Protein AF-A0A914UWR9-F1 (afdb_monomer_lite)

Radius of gyration: 27.78 Å; chains: 1; bounding box: 83×64×85 Å

Sequence (564 aa):
MRALLVFVAVLASARSDILETDLLSESFLAAHPPPVNAAGGLPCVDSAFRSAQYGFNQALGINTDLDWTQATTISRAINNILTSGVDGLLSVCRARSQFYRHLGASYSQCINRYYLVGKGGSIIQAYTYVQIFNHLDFICNGGFEQAVNNWQCILRVNAMPNANACVNTFNATIHQDPNGLCPDASALLDCVRAPFAQFCGETVSWWACEDTRIGFVDYCNNLRCYVGGNSLEFVEYRGAGSSLSVNMWAVLIISVVAHLSTAQFPANSELFDFPTSVLEVELSSYASSAAATSVPCNQPLLNECQHTFNDDLGIQGVADWHDPAQLFSELGRIYTTGVAGVIKICNARIKFFQCLGETYDSCINPFTFIQEGFSLENSFAYMRAMHRLQFACGSGFQTGVQNYQCLNSVYNKTGAASALANCDQAFNQSIHEPAGQICSSLQSKKVLLCYQTQYQLFCSFSAAWYACEDIRSAVANLCPDLKCYVFTAPPQASVQQNDESNHGISPRFDAETLERSHDLGFVQRSIFQSLPELTPEQEEVEQKKAASIAEEAKRQRDGVSDRL

Organism: NCBI:txid2011161

pLDDT: mean 72.44, std 23.98, range [21.88, 98.56]

Secondary structure (DSSP, 8-state):
--SSSSSSS--------SS----S-HHHHHHSPPP---S-SPPP-HHHHHHHHHHHHHHHT--TT--GGGHHHHHHHHHHHHTT-HHHHHHHHHHHHHHHHHHGGGHHHHS-HHHHHHTT--HHHHHHHHHHHHHHHHHTTTTHHHHHHHHHHHHHHHTSHHHHHHHHHHHHHHTT-GGGHHHHHHHHHHHHHHHHHHHH-HHHHHHHHHHHHHTTTTT-TT----TT--SS---PPP------------TTTHHHHHHHSS-------------HHHHHHHHHHHHTTS-S--PPP-HHHHHHHHHHHHHHHT--S--SSS-HHHHHHHHHHHHTT-HHHHHHHHHHHHHHHHHHGGGHHHHSSHHHHHHTT--HHHHHHHHHHHHHHHHHHTTTHHHHHHTHHHHHHGGGSTTHHHHHHHHHHHHHHHHTS-GGGHHHHHHHTTHHHHHHHHHHHHT-HHHHHHHHHHHHHTTTTT-TT-----PPPPPP-----PPP----------TTS-SS-TTSSHHHHTTTTTS----HHHHHHHHHHHHHHHHHHHHHHHHHHT--

Foldseek 3Di:
DPPPPDPPPDPPPPDLQPQPQQLDDLVLCVVQPFPPQDDQFDAFDPVLLLVLQLQLCVLLVHPSPDDLLNLVSVSVSLSVLLLVALVSLVSNLVSLVSSCVSRARNVPNSLDLCNQVVVVHRSSSSRSNSSSSLLSVCCNALVVVVCNVCVVQVSVLSSDVQLVVLSVQLSVVCVVPVVCNQVSLLSSLLSNLVSCCVRPNQSSSLSSSVSSVSSCCSPHVQRHGAGPDDPDDDDDDDDDDDDDDDDADDQQQLLPVVVVPPPPPPPDDDDDPDPPVVVVVLLVLQVVNVDDDADAAPVVLLVVLVVQLCVLLVHDDPCALVCVNSVSVSLRVLLVVALNSLVSNLVSLVSSCVSRDRNVVNCLALSVVVVVPDDSVSSLSRSLVSLLNVCCNGSLVVLCRVQVVQSVCLCVDPPSVVLLNVLSVQLVVLSPDRLSCSLVSCVVSVSLVSQLVSLVVRHNLSSSSSSSVSNCSSCCSSHVSDDDDRDDDDPDPPPPPDDDDDDDDDDDDDDPPPPPDPPPPDPVVVVVPPDPDDDPVRVVVVVVVVVVVVVVVVVVVVVVVVVD

Structure (mmCIF, N/CA/C/O backbone):
data_AF-A0A914UWR9-F1
#
_entry.id   AF-A0A914UWR9-F1
#
loop_
_atom_site.group_PDB
_atom_site.id
_atom_site.type_symbol
_atom_site.label_atom_id
_atom_site.label_alt_id
_atom_site.label_comp_id
_atom_site.label_asym_id
_atom_site.label_entity_id
_atom_site.label_seq_id
_atom_site.pdbx_PDB_ins_code
_atom_site.Cartn_x
_atom_site.Cartn_y
_atom_site.Cartn_z
_atom_site.occupancy
_atom_site.B_iso_or_equiv
_atom_site.auth_seq_id
_atom_site.auth_comp_id
_atom_site.auth_asym_id
_atom_site.auth_atom_id
_atom_site.pdbx_PDB_model_num
ATOM 1 N N . MET A 1 1 ? 23.821 29.472 -46.665 1.00 40.75 1 MET A N 1
ATOM 2 C CA . MET A 1 1 ? 23.882 28.051 -46.240 1.00 40.75 1 MET A CA 1
ATOM 3 C C . MET A 1 1 ? 24.772 27.858 -45.000 1.00 40.75 1 MET A C 1
ATOM 5 O O . MET A 1 1 ? 25.740 27.118 -45.068 1.00 40.75 1 MET A O 1
ATOM 9 N N . ARG A 1 2 ? 24.477 28.515 -43.864 1.00 37.62 2 ARG A N 1
ATOM 10 C CA . ARG A 1 2 ? 25.118 28.251 -42.548 1.00 37.62 2 ARG A CA 1
ATOM 11 C C . ARG A 1 2 ? 24.198 28.587 -41.353 1.00 37.62 2 ARG A C 1
ATOM 13 O O . ARG A 1 2 ? 24.673 28.867 -40.265 1.00 37.62 2 ARG A O 1
ATOM 20 N N . ALA A 1 3 ? 22.879 28.566 -41.555 1.00 37.72 3 ALA A N 1
ATOM 21 C CA . ALA A 1 3 ? 21.889 28.900 -40.522 1.00 37.72 3 ALA A CA 1
ATOM 22 C C . ALA A 1 3 ? 20.746 27.867 -40.445 1.00 37.72 3 ALA A C 1
ATOM 24 O O . ALA A 1 3 ? 19.621 28.211 -40.112 1.00 37.72 3 ALA A O 1
ATOM 25 N N . LEU A 1 4 ? 21.019 26.605 -40.803 1.00 36.19 4 LEU A N 1
ATOM 26 C CA . LEU A 1 4 ? 20.004 25.541 -40.849 1.00 36.19 4 LEU A CA 1
ATOM 27 C C . LEU A 1 4 ? 20.480 24.219 -40.213 1.00 36.19 4 LEU A C 1
ATOM 29 O O . LEU A 1 4 ? 20.094 23.145 -40.654 1.00 36.19 4 LEU A O 1
ATOM 33 N N . LEU A 1 5 ? 21.358 24.293 -39.206 1.00 36.50 5 LEU A N 1
ATOM 34 C CA . LEU A 1 5 ? 21.957 23.122 -38.542 1.00 36.50 5 LEU A CA 1
ATOM 35 C C . LEU A 1 5 ? 21.935 23.222 -37.003 1.00 36.50 5 LEU A C 1
ATOM 37 O O . LEU A 1 5 ? 22.893 22.833 -36.347 1.00 36.50 5 LEU A O 1
ATOM 41 N N . VAL A 1 6 ? 20.857 23.758 -36.411 1.00 38.94 6 VAL A N 1
ATOM 42 C CA . VAL A 1 6 ? 20.688 23.782 -34.935 1.00 38.94 6 VAL A CA 1
ATOM 43 C C . VAL A 1 6 ? 19.312 23.274 -34.452 1.00 38.94 6 VAL A C 1
ATOM 45 O O . VAL A 1 6 ? 19.107 23.140 -33.258 1.00 38.94 6 VAL A O 1
ATOM 48 N N . PHE A 1 7 ? 18.378 22.877 -35.325 1.00 33.22 7 PHE A N 1
ATOM 49 C CA . PHE A 1 7 ? 17.004 22.523 -34.901 1.00 33.22 7 PHE A CA 1
ATOM 50 C C . PHE A 1 7 ? 16.576 21.066 -35.164 1.00 33.22 7 PHE A C 1
ATOM 52 O O . PHE A 1 7 ? 15.422 20.812 -35.491 1.00 33.22 7 PHE A O 1
ATOM 59 N N . VAL A 1 8 ? 17.489 20.092 -35.037 1.00 36.25 8 VAL A N 1
ATOM 60 C CA . VAL A 1 8 ? 17.140 18.651 -35.163 1.00 36.25 8 VAL A CA 1
ATOM 61 C C . VAL A 1 8 ? 17.634 17.788 -33.984 1.00 36.25 8 VAL A C 1
ATOM 63 O O . VAL A 1 8 ? 17.409 16.585 -33.962 1.00 36.25 8 VAL A O 1
ATOM 66 N N . ALA A 1 9 ? 18.228 18.366 -32.936 1.00 33.69 9 ALA A N 1
ATOM 67 C CA . ALA A 1 9 ? 18.554 17.619 -31.718 1.00 33.69 9 ALA A CA 1
ATOM 68 C C . ALA A 1 9 ? 17.572 17.983 -30.592 1.00 33.69 9 ALA A C 1
ATOM 70 O O . ALA A 1 9 ? 17.437 19.154 -30.257 1.00 33.69 9 ALA A O 1
ATOM 71 N N . VAL A 1 10 ? 16.944 16.962 -29.999 1.00 34.06 10 VAL A N 1
ATOM 72 C CA . VAL A 1 10 ? 15.976 17.004 -28.881 1.00 34.06 10 VAL A CA 1
ATOM 73 C C . VAL A 1 10 ? 14.513 17.275 -29.279 1.00 34.06 10 VAL A C 1
ATOM 75 O O . VAL A 1 10 ? 13.841 18.157 -28.761 1.00 34.06 10 VAL A O 1
ATOM 78 N N . LEU A 1 11 ? 13.966 16.416 -30.141 1.00 30.39 11 LEU A N 1
ATOM 79 C CA . LEU A 1 11 ? 12.598 15.919 -29.945 1.00 30.39 11 LEU A CA 1
ATOM 80 C C . LEU A 1 11 ? 12.695 14.540 -29.278 1.00 30.39 11 LEU A C 1
ATOM 82 O O . LEU A 1 11 ? 12.320 13.525 -29.858 1.00 30.39 11 LEU A O 1
ATOM 86 N N . ALA A 1 12 ? 13.262 14.489 -28.068 1.00 32.28 12 ALA A N 1
ATOM 87 C CA . ALA A 1 12 ? 12.955 13.385 -27.171 1.00 32.28 12 ALA A CA 1
ATOM 88 C C . ALA A 1 12 ? 11.483 13.578 -26.803 1.00 32.28 12 ALA A C 1
ATOM 90 O O . ALA A 1 12 ? 11.131 14.537 -26.119 1.00 32.28 12 ALA A O 1
ATOM 91 N N . SER A 1 13 ? 10.604 12.755 -27.369 1.00 31.27 13 SER A N 1
ATOM 92 C CA . SER A 1 13 ? 9.195 12.740 -27.004 1.00 31.27 13 SER A CA 1
ATOM 93 C C . SER A 1 13 ? 9.103 12.454 -25.508 1.00 31.27 13 SER A C 1
ATOM 95 O O . SER A 1 13 ? 9.276 11.309 -25.097 1.00 31.27 13 SER A O 1
ATOM 97 N N . ALA A 1 14 ? 8.866 13.490 -24.707 1.00 37.25 14 ALA A N 1
ATOM 98 C CA . ALA A 1 14 ? 8.530 13.366 -23.299 1.00 37.25 14 ALA A CA 1
ATOM 99 C C . ALA A 1 14 ? 7.130 12.745 -23.210 1.00 37.25 14 ALA A C 1
ATOM 101 O O . ALA A 1 14 ? 6.123 13.443 -23.120 1.00 37.25 14 ALA A O 1
ATOM 102 N N . ARG A 1 15 ? 7.053 11.421 -23.360 1.00 44.06 15 ARG A N 1
ATOM 103 C CA . ARG A 1 15 ? 5.911 10.665 -22.866 1.00 44.06 15 ARG A CA 1
ATOM 104 C C . ARG A 1 15 ? 6.227 10.359 -21.413 1.00 44.06 15 ARG A C 1
ATOM 106 O O . ARG A 1 15 ? 7.159 9.615 -21.141 1.00 44.06 15 ARG A O 1
ATOM 113 N N . SER A 1 16 ? 5.478 10.979 -20.517 1.00 56.66 16 SER A N 1
ATOM 114 C CA . SER A 1 16 ? 5.364 10.523 -19.141 1.00 56.66 16 SER A CA 1
ATOM 115 C C . SER A 1 16 ? 4.608 9.196 -19.171 1.00 56.66 16 SER A C 1
ATOM 117 O O . SER A 1 16 ? 3.397 9.164 -19.432 1.00 56.66 16 SER A O 1
ATOM 119 N N . ASP A 1 17 ? 5.326 8.099 -19.008 1.00 72.00 17 ASP A N 1
ATOM 120 C CA . ASP A 1 17 ? 4.692 6.812 -18.773 1.00 72.00 17 ASP A CA 1
ATOM 121 C C . ASP A 1 17 ? 4.025 6.844 -17.387 1.00 72.00 17 ASP A C 1
ATOM 123 O O . ASP A 1 17 ? 4.536 7.466 -16.464 1.00 72.00 17 ASP A O 1
ATOM 127 N N . ILE A 1 18 ? 2.846 6.230 -17.247 1.00 70.25 18 ILE A N 1
ATOM 128 C CA . ILE A 1 18 ? 2.163 6.133 -15.943 1.00 70.25 18 ILE A CA 1
ATOM 129 C C . ILE A 1 18 ? 2.932 5.160 -15.048 1.00 70.25 18 ILE A C 1
ATOM 131 O O . ILE A 1 18 ? 3.032 5.361 -13.848 1.00 70.25 18 ILE A O 1
ATOM 135 N N . LEU A 1 19 ? 3.487 4.111 -15.655 1.00 73.12 19 LEU A N 1
ATOM 136 C CA . LEU A 1 19 ? 4.412 3.190 -15.011 1.00 73.12 19 LEU A CA 1
ATOM 137 C C . LEU A 1 19 ? 5.845 3.698 -15.218 1.00 73.12 19 LEU A C 1
ATOM 139 O O . LEU A 1 19 ? 6.462 3.413 -16.247 1.00 73.12 19 LEU A O 1
ATOM 143 N N . GLU A 1 20 ? 6.377 4.444 -14.254 1.00 70.75 20 GLU A N 1
ATOM 144 C CA . GLU A 1 20 ? 7.771 4.901 -14.264 1.00 70.75 20 GLU A CA 1
ATOM 145 C C . GLU A 1 20 ? 8.714 3.772 -13.820 1.00 70.75 20 GLU A C 1
ATOM 147 O O . GLU A 1 20 ? 9.104 3.659 -12.663 1.00 70.75 20 GLU A O 1
ATOM 152 N N . THR A 1 21 ? 9.082 2.891 -14.750 1.00 65.12 21 THR A N 1
ATOM 153 C CA . THR A 1 21 ? 9.786 1.641 -14.407 1.00 65.12 21 THR A CA 1
ATOM 154 C C . THR A 1 21 ? 11.307 1.691 -14.546 1.00 65.12 21 THR A C 1
ATOM 156 O O . THR A 1 21 ? 11.976 0.738 -14.152 1.00 65.12 21 THR A O 1
ATOM 159 N N . ASP A 1 22 ? 11.859 2.779 -15.090 1.00 66.81 22 ASP A N 1
ATOM 160 C CA . ASP A 1 22 ? 13.271 2.888 -15.491 1.00 66.81 22 ASP A CA 1
ATOM 161 C C . ASP A 1 22 ? 14.006 4.002 -14.710 1.00 66.81 22 ASP A C 1
ATOM 163 O O . ASP A 1 22 ? 14.789 4.768 -15.267 1.00 66.81 22 ASP A O 1
ATOM 167 N N . LEU A 1 23 ? 13.733 4.115 -13.404 1.00 72.50 23 LEU A N 1
ATOM 168 C CA . LEU A 1 23 ? 14.313 5.152 -12.534 1.00 72.50 23 LEU A CA 1
ATOM 169 C C . LEU A 1 23 ? 15.751 4.841 -12.081 1.00 72.50 23 LEU A C 1
ATOM 171 O O . LEU A 1 23 ? 16.498 5.744 -11.719 1.00 72.50 23 LEU A O 1
ATOM 175 N N . LEU A 1 24 ? 16.163 3.568 -12.079 1.00 77.50 24 LEU A N 1
ATOM 176 C CA . LEU A 1 24 ? 17.478 3.146 -11.586 1.00 77.50 24 LEU A CA 1
ATOM 177 C C . LEU A 1 24 ? 18.327 2.538 -12.703 1.00 77.50 24 LEU A C 1
ATOM 179 O O . LEU A 1 24 ? 17.891 1.652 -13.435 1.00 77.50 24 LEU A O 1
ATOM 183 N N . SER A 1 25 ? 19.575 2.995 -12.803 1.00 73.69 25 SER A N 1
ATOM 184 C CA . SER A 1 25 ? 20.528 2.493 -13.798 1.00 73.69 25 SER A CA 1
ATOM 185 C C . SER A 1 25 ? 21.030 1.080 -13.488 1.00 73.69 25 SER A C 1
ATOM 187 O O . SER A 1 25 ? 21.069 0.649 -12.338 1.00 73.69 25 SER A O 1
ATOM 189 N N . GLU A 1 26 ? 21.494 0.358 -14.510 1.00 73.88 26 GLU A N 1
ATOM 190 C CA . GLU A 1 26 ? 22.033 -0.999 -14.337 1.00 73.88 26 GLU A CA 1
ATOM 191 C C . GLU A 1 26 ? 23.240 -1.043 -13.397 1.00 73.88 26 GLU A C 1
ATOM 193 O O . GLU A 1 26 ? 23.324 -1.920 -12.540 1.00 73.88 26 GLU A O 1
ATOM 198 N N . SER A 1 27 ? 24.146 -0.065 -13.505 1.00 71.00 27 SER A N 1
ATOM 199 C CA . SER A 1 27 ? 25.302 0.049 -12.611 1.00 71.00 27 SER A CA 1
ATOM 200 C C . SER A 1 27 ? 24.879 0.283 -11.165 1.00 71.00 27 SER A C 1
ATOM 202 O O . SER A 1 27 ? 25.482 -0.282 -10.255 1.00 71.00 27 SER A O 1
ATOM 204 N N . PHE A 1 28 ? 23.821 1.071 -10.950 1.00 74.75 28 PHE A N 1
ATOM 205 C CA . PHE A 1 28 ? 23.241 1.270 -9.628 1.00 74.75 28 PHE A CA 1
ATOM 206 C C . PHE A 1 28 ? 22.681 -0.040 -9.065 1.00 74.75 28 PHE A C 1
ATOM 208 O O . PHE A 1 28 ? 23.043 -0.441 -7.961 1.00 74.75 28 PHE A O 1
ATOM 215 N N . LEU A 1 29 ? 21.835 -0.724 -9.841 1.00 75.00 29 LEU A N 1
ATOM 216 C CA . LEU A 1 29 ? 21.162 -1.957 -9.429 1.00 75.00 29 LEU A CA 1
ATOM 217 C C . LEU A 1 29 ? 22.141 -3.107 -9.168 1.00 75.00 29 LEU A C 1
ATOM 219 O O . LEU A 1 29 ? 21.901 -3.925 -8.284 1.00 75.00 29 LEU A O 1
ATOM 223 N N . ALA A 1 30 ? 23.246 -3.159 -9.911 1.00 72.62 30 ALA A N 1
ATOM 224 C CA . ALA A 1 30 ? 24.316 -4.123 -9.685 1.00 72.62 30 ALA A CA 1
ATOM 225 C C . ALA A 1 30 ? 25.113 -3.830 -8.400 1.00 72.62 30 ALA A C 1
ATOM 227 O O . ALA A 1 30 ? 25.541 -4.763 -7.723 1.00 72.62 30 ALA A O 1
ATOM 228 N N . ALA A 1 31 ? 25.313 -2.552 -8.060 1.00 70.88 31 ALA A N 1
ATOM 229 C CA . ALA A 1 31 ? 26.046 -2.132 -6.864 1.00 70.88 31 ALA A CA 1
ATOM 230 C C . ALA A 1 31 ? 25.197 -2.177 -5.579 1.00 70.88 31 ALA A C 1
ATOM 232 O O . ALA A 1 31 ? 25.747 -2.353 -4.495 1.00 70.88 31 ALA A O 1
ATOM 233 N N . HIS A 1 32 ? 23.873 -2.051 -5.705 1.00 69.25 32 HIS A N 1
ATOM 234 C CA . HIS A 1 32 ? 22.925 -1.999 -4.591 1.00 69.25 32 HIS A CA 1
ATOM 235 C C . HIS A 1 32 ? 21.838 -3.068 -4.774 1.00 69.25 32 HIS A C 1
ATOM 237 O O . HIS A 1 32 ? 20.711 -2.768 -5.189 1.00 69.25 32 HIS A O 1
ATOM 243 N N . PRO A 1 33 ? 22.164 -4.343 -4.498 1.00 64.12 33 PRO A N 1
ATOM 244 C CA . PRO A 1 33 ? 21.164 -5.399 -4.458 1.00 64.12 33 PRO A CA 1
ATOM 245 C C . PRO A 1 33 ? 20.159 -5.101 -3.320 1.00 64.12 33 PRO A C 1
ATOM 247 O O . PRO A 1 33 ? 20.587 -4.737 -2.224 1.00 64.12 33 PRO A O 1
ATOM 250 N N . PRO A 1 34 ? 18.831 -5.191 -3.548 1.00 57.53 34 PRO A N 1
ATOM 251 C CA . PRO A 1 34 ? 17.837 -4.921 -2.503 1.00 57.53 34 PRO A CA 1
ATOM 252 C C . PRO A 1 34 ? 17.998 -5.886 -1.312 1.00 57.53 34 PRO A C 1
ATOM 254 O O . PRO A 1 34 ? 18.485 -6.998 -1.496 1.00 57.53 34 PRO A O 1
ATOM 257 N N . PRO A 1 35 ? 17.596 -5.542 -0.084 1.00 55.53 35 PRO A N 1
ATOM 258 C CA . PRO A 1 35 ? 17.625 -6.488 1.027 1.00 55.53 35 PRO A CA 1
ATOM 259 C C . PRO A 1 35 ? 16.898 -7.791 0.654 1.00 55.53 35 PRO A C 1
ATOM 261 O O . PRO A 1 35 ? 15.866 -7.795 -0.023 1.00 55.53 35 PRO A O 1
ATOM 264 N N . VAL A 1 36 ? 17.494 -8.925 1.029 1.00 51.28 36 VAL A N 1
ATOM 265 C CA . VAL A 1 36 ? 16.936 -10.250 0.747 1.00 51.28 36 VAL A CA 1
ATOM 266 C C . VAL A 1 36 ? 15.657 -10.388 1.566 1.00 51.28 36 VAL A C 1
ATOM 268 O O . VAL A 1 36 ? 15.722 -10.610 2.771 1.00 51.28 36 VAL A O 1
ATOM 271 N N . ASN A 1 37 ? 14.492 -10.272 0.928 1.00 47.31 37 ASN A N 1
ATOM 272 C CA . ASN A 1 37 ? 13.248 -10.673 1.574 1.00 47.31 37 ASN A CA 1
ATOM 273 C C . ASN A 1 37 ? 13.329 -12.185 1.830 1.00 47.31 37 ASN A C 1
ATOM 275 O O . ASN A 1 37 ? 13.358 -12.993 0.898 1.00 47.31 37 ASN A O 1
ATOM 279 N N . ALA A 1 38 ? 13.453 -12.548 3.106 1.00 36.81 38 ALA A N 1
ATOM 280 C CA . ALA A 1 38 ? 13.632 -13.913 3.567 1.00 36.81 38 ALA A CA 1
ATOM 281 C C . ALA A 1 38 ? 12.431 -14.796 3.175 1.00 36.81 38 ALA A C 1
ATOM 283 O O . ALA A 1 38 ? 11.327 -14.645 3.684 1.00 36.81 38 ALA A O 1
ATOM 284 N N . ALA A 1 39 ? 12.665 -15.696 2.217 1.00 38.47 39 ALA A N 1
ATOM 285 C CA . ALA A 1 39 ? 12.359 -17.133 2.239 1.00 38.47 39 ALA A CA 1
ATOM 286 C C . ALA A 1 39 ? 11.119 -17.654 3.017 1.00 38.47 39 ALA A C 1
ATOM 288 O O . ALA A 1 39 ? 11.214 -18.686 3.679 1.00 38.47 39 ALA A O 1
ATOM 289 N N . GLY A 1 40 ? 9.955 -17.004 2.914 1.00 44.50 40 GLY A N 1
ATOM 290 C CA . GLY A 1 40 ? 8.701 -17.487 3.522 1.00 44.50 40 GLY A CA 1
ATOM 291 C C . GLY A 1 40 ? 7.688 -18.156 2.575 1.00 44.50 40 GLY A C 1
ATOM 292 O O . GLY A 1 40 ? 6.705 -18.717 3.050 1.00 44.50 40 GLY A O 1
ATOM 293 N N . GLY A 1 41 ? 7.887 -18.100 1.250 1.00 54.38 41 GLY A N 1
ATOM 294 C CA . GLY A 1 41 ? 6.878 -18.506 0.255 1.00 54.38 41 GLY A CA 1
ATOM 295 C C . GLY A 1 41 ? 7.171 -19.820 -0.480 1.00 54.38 41 GLY A C 1
ATOM 296 O O . GLY A 1 41 ? 8.314 -20.275 -0.547 1.00 54.38 41 GLY A O 1
ATOM 297 N N . LEU A 1 42 ? 6.134 -20.413 -1.093 1.00 63.50 42 LEU A N 1
ATOM 298 C CA . LEU A 1 42 ? 6.307 -21.534 -2.027 1.00 63.50 42 LEU A CA 1
ATOM 299 C C . LEU A 1 42 ? 7.166 -21.088 -3.220 1.00 63.50 42 LEU A C 1
ATOM 301 O O . LEU A 1 42 ? 6.901 -20.018 -3.772 1.00 63.50 42 LEU A O 1
ATOM 305 N N . PRO A 1 43 ? 8.147 -21.898 -3.664 1.00 79.88 43 PRO A N 1
ATOM 306 C CA . PRO A 1 43 ? 9.023 -21.525 -4.768 1.00 79.88 43 PRO A CA 1
ATOM 307 C C . PRO A 1 43 ? 8.212 -21.202 -6.026 1.00 79.88 43 PRO A C 1
ATOM 309 O O . PRO A 1 43 ? 7.159 -21.796 -6.274 1.00 79.88 43 PRO A O 1
ATOM 312 N N . CYS A 1 44 ? 8.716 -20.279 -6.849 1.00 85.31 44 CYS A N 1
ATOM 313 C CA . CYS A 1 44 ? 8.052 -19.949 -8.103 1.00 85.31 44 CYS A CA 1
ATOM 314 C C . CYS A 1 44 ? 7.960 -21.182 -9.016 1.00 85.31 44 CYS A C 1
ATOM 316 O O . CYS A 1 44 ? 8.972 -21.786 -9.381 1.00 85.31 44 CYS A O 1
ATOM 318 N N . VAL A 1 45 ? 6.737 -21.539 -9.414 1.00 89.38 45 VAL A N 1
ATOM 319 C CA . VAL A 1 45 ? 6.484 -22.629 -10.359 1.00 89.38 45 VAL A CA 1
ATOM 320 C C . VAL A 1 45 ? 6.524 -22.064 -11.778 1.00 89.38 45 VAL A C 1
ATOM 322 O O . VAL A 1 45 ? 5.576 -21.439 -12.243 1.00 89.38 45 VAL A O 1
ATOM 325 N N . ASP A 1 46 ? 7.620 -22.317 -12.492 1.00 90.94 46 ASP A N 1
ATOM 326 C CA . ASP A 1 46 ? 7.903 -21.776 -13.832 1.00 90.94 46 ASP A CA 1
ATOM 327 C C . ASP A 1 46 ? 6.792 -21.963 -14.875 1.00 90.94 46 ASP A C 1
ATOM 329 O O . ASP A 1 46 ? 6.604 -21.127 -15.763 1.00 90.94 46 ASP A O 1
ATOM 333 N N . SER A 1 47 ? 6.098 -23.101 -14.835 1.00 93.56 47 SER A N 1
ATOM 334 C CA . SER A 1 47 ? 4.984 -23.381 -15.745 1.00 93.56 47 SER A CA 1
ATOM 335 C C . SER A 1 47 ? 3.764 -22.525 -15.409 1.00 93.56 47 SER A C 1
ATOM 337 O O . SER A 1 47 ? 3.160 -21.957 -16.318 1.00 93.56 47 SER A O 1
ATOM 339 N N . ALA A 1 48 ? 3.446 -22.372 -14.121 1.00 91.38 48 ALA A N 1
ATOM 340 C CA . ALA A 1 48 ? 2.383 -21.489 -13.651 1.00 91.38 48 ALA A CA 1
ATOM 341 C C . ALA A 1 48 ? 2.721 -20.020 -13.933 1.00 91.38 48 ALA A C 1
ATOM 343 O O . ALA A 1 48 ? 1.855 -19.273 -14.371 1.00 91.38 48 ALA A O 1
ATOM 344 N N . PHE A 1 49 ? 3.986 -19.619 -13.780 1.00 95.81 49 PHE A N 1
ATOM 345 C CA . PHE A 1 49 ? 4.431 -18.262 -14.090 1.00 95.81 49 PHE A CA 1
ATOM 346 C C . PHE A 1 49 ? 4.257 -17.901 -15.566 1.00 95.81 49 PHE A C 1
ATOM 348 O O . PHE A 1 49 ? 3.634 -16.890 -15.890 1.00 95.81 49 PHE A O 1
ATOM 355 N N . ARG A 1 50 ? 4.709 -18.775 -16.471 1.00 96.88 50 ARG A N 1
ATOM 356 C CA . ARG A 1 50 ? 4.513 -18.590 -17.917 1.00 96.88 50 ARG A CA 1
ATOM 357 C C . ARG A 1 50 ? 3.039 -18.596 -18.317 1.00 96.88 50 ARG A C 1
ATOM 359 O O . ARG A 1 50 ? 2.619 -17.761 -19.111 1.00 96.88 50 ARG A O 1
ATOM 366 N N . SER A 1 51 ? 2.249 -19.501 -17.743 1.00 97.25 51 SER A N 1
ATOM 367 C CA . SER A 1 51 ? 0.802 -19.568 -17.973 1.00 97.25 51 SER A CA 1
ATOM 368 C C . SER A 1 51 ? 0.073 -18.315 -17.462 1.00 97.25 51 SER A C 1
ATOM 370 O O . SER A 1 51 ? -0.770 -17.763 -18.170 1.00 97.25 51 SER A O 1
ATOM 372 N N . ALA A 1 52 ? 0.438 -17.802 -16.281 1.00 97.19 52 ALA A N 1
ATOM 373 C CA . ALA A 1 52 ? -0.095 -16.548 -15.751 1.00 97.19 52 ALA A CA 1
ATOM 374 C C . ALA A 1 52 ? 0.215 -15.381 -16.689 1.00 97.19 52 ALA A C 1
ATOM 376 O O . ALA A 1 52 ? -0.689 -14.624 -17.039 1.00 97.19 52 ALA A O 1
ATOM 377 N N . GLN A 1 53 ? 1.474 -15.256 -17.123 1.00 98.12 53 GLN A N 1
ATOM 378 C CA . GLN A 1 53 ? 1.903 -14.197 -18.035 1.00 98.12 53 GLN A CA 1
ATOM 379 C C . GLN A 1 53 ? 1.138 -14.249 -19.360 1.00 98.12 53 GLN A C 1
ATOM 381 O O . GLN A 1 53 ? 0.648 -13.221 -19.827 1.00 98.12 53 GLN A O 1
ATOM 386 N N . TYR A 1 54 ? 0.980 -15.445 -19.934 1.00 98.38 54 TYR A N 1
ATOM 387 C CA . TYR A 1 54 ? 0.174 -15.652 -21.134 1.00 98.38 54 TYR A CA 1
ATOM 388 C C . TYR A 1 54 ? -1.265 -15.157 -20.932 1.00 98.38 54 TYR A C 1
ATOM 390 O O . TYR A 1 54 ? -1.772 -14.381 -21.743 1.00 98.38 54 TYR A O 1
ATOM 398 N N . GLY A 1 55 ? -1.907 -15.556 -19.828 1.00 97.62 55 GLY A N 1
ATOM 399 C CA . GLY A 1 55 ? -3.271 -15.142 -19.495 1.00 97.62 55 GLY A CA 1
ATOM 400 C C . GLY A 1 55 ? -3.407 -13.631 -19.290 1.00 97.62 55 GLY A C 1
ATOM 401 O O . GLY A 1 55 ? -4.365 -13.032 -19.773 1.00 97.62 55 GLY A O 1
ATOM 402 N N . PHE A 1 56 ? -2.429 -12.998 -18.640 1.00 98.31 56 PHE A N 1
ATOM 403 C CA . PHE A 1 56 ? -2.379 -11.544 -18.467 1.00 98.31 56 PHE A CA 1
ATOM 404 C C . PHE A 1 56 ? -2.287 -10.814 -19.810 1.00 98.31 56 PHE A C 1
ATOM 406 O O . PHE A 1 56 ? -3.080 -9.910 -20.075 1.00 98.31 56 PHE A O 1
ATOM 413 N N . ASN A 1 57 ? -1.373 -11.244 -20.684 1.00 98.56 57 ASN A N 1
ATOM 414 C CA . ASN A 1 57 ? -1.214 -10.659 -22.015 1.00 98.56 57 ASN A CA 1
ATOM 415 C C . ASN A 1 57 ? -2.488 -10.824 -22.848 1.00 98.56 57 ASN A C 1
ATOM 417 O O . ASN A 1 57 ? -2.969 -9.857 -23.438 1.00 98.56 57 ASN A O 1
ATOM 421 N N . GLN A 1 58 ? -3.069 -12.028 -22.843 1.00 98.44 58 GLN A N 1
ATOM 422 C CA . GLN A 1 58 ? -4.308 -12.328 -23.555 1.00 98.44 58 GLN A CA 1
ATOM 423 C C . GLN A 1 58 ? -5.466 -11.447 -23.067 1.00 98.44 58 GLN A C 1
ATOM 425 O O . GLN A 1 58 ? -6.186 -10.884 -23.889 1.00 98.44 58 GLN A O 1
ATOM 430 N N . ALA A 1 59 ? -5.625 -11.286 -21.749 1.00 96.19 59 ALA A N 1
ATOM 431 C CA . ALA A 1 59 ? -6.684 -10.466 -21.160 1.00 96.19 59 ALA A CA 1
ATOM 432 C C . ALA A 1 59 ? -6.591 -8.981 -21.556 1.00 96.19 59 ALA A C 1
ATOM 434 O O . ALA A 1 59 ? -7.609 -8.290 -21.577 1.00 96.19 59 ALA A O 1
ATOM 435 N N . LEU A 1 60 ? -5.388 -8.502 -21.880 1.00 97.88 60 LEU A N 1
ATOM 436 C CA . LEU A 1 60 ? -5.123 -7.125 -22.296 1.00 97.88 60 LEU A CA 1
ATOM 437 C C . LEU A 1 60 ? -4.993 -6.944 -23.812 1.00 97.88 60 LEU A C 1
ATOM 439 O O . LEU A 1 60 ? -4.797 -5.822 -24.273 1.00 97.88 60 LEU A O 1
ATOM 443 N N . GLY A 1 61 ? -5.086 -8.023 -24.595 1.00 97.69 61 GLY A N 1
ATOM 444 C CA . GLY A 1 61 ? -4.835 -7.974 -26.038 1.00 97.69 61 GLY A CA 1
ATOM 445 C C . GLY A 1 61 ? -3.389 -7.602 -26.393 1.00 97.69 61 GLY A C 1
ATOM 446 O O . GLY A 1 61 ? -3.134 -7.070 -27.471 1.00 97.69 61 GLY A O 1
ATOM 447 N N . ILE A 1 62 ? -2.444 -7.856 -25.486 1.00 97.44 62 ILE A N 1
ATOM 448 C CA . ILE A 1 62 ? -1.003 -7.680 -25.699 1.00 97.44 62 ILE A CA 1
ATOM 449 C C . ILE A 1 62 ? -0.444 -8.969 -26.328 1.00 97.44 62 ILE A C 1
ATOM 451 O O . ILE A 1 62 ? -1.017 -10.045 -26.159 1.00 97.44 62 ILE A O 1
ATOM 455 N N . ASN A 1 63 ? 0.676 -8.882 -27.060 1.00 97.88 63 ASN A N 1
ATOM 456 C CA . ASN A 1 63 ? 1.344 -10.063 -27.615 1.00 97.88 63 ASN A CA 1
ATOM 457 C C . ASN A 1 63 ? 1.618 -11.103 -26.509 1.00 97.88 63 ASN A C 1
ATOM 459 O O . ASN A 1 63 ? 2.341 -10.829 -25.551 1.00 97.88 63 ASN A O 1
ATOM 463 N N . THR A 1 64 ? 1.044 -12.297 -26.666 1.00 98.06 64 THR A N 1
ATOM 464 C CA . THR A 1 64 ? 1.114 -13.388 -25.692 1.00 98.06 64 THR A CA 1
ATOM 465 C C . THR A 1 64 ? 2.507 -13.983 -25.525 1.00 98.06 64 THR A C 1
ATOM 467 O O . THR A 1 64 ? 2.752 -14.611 -24.500 1.00 98.06 64 THR A O 1
ATOM 470 N N . ASP A 1 65 ? 3.413 -13.746 -26.476 1.00 97.19 65 ASP A N 1
ATOM 471 C CA . ASP A 1 65 ? 4.804 -14.214 -26.430 1.00 97.19 65 ASP A CA 1
ATOM 472 C C . ASP A 1 65 ? 5.714 -13.312 -25.575 1.00 97.19 65 ASP A C 1
ATOM 474 O O . ASP A 1 65 ? 6.884 -13.631 -25.364 1.00 97.19 65 ASP A O 1
ATOM 478 N N . LEU A 1 66 ? 5.210 -12.166 -25.097 1.00 97.12 66 LEU A N 1
ATOM 479 C CA . LEU A 1 66 ? 5.970 -11.290 -24.208 1.00 97.12 66 LEU A CA 1
ATOM 480 C C . LEU A 1 66 ? 6.025 -11.861 -22.792 1.00 97.12 66 LEU A C 1
ATOM 482 O O . LEU A 1 66 ? 5.008 -12.240 -22.213 1.00 97.12 66 LEU A O 1
ATOM 486 N N . ASP A 1 67 ? 7.206 -11.830 -22.192 1.00 96.00 67 ASP A N 1
ATOM 487 C CA . ASP A 1 67 ? 7.415 -12.208 -20.802 1.00 96.00 67 ASP A CA 1
ATOM 488 C C . ASP A 1 67 ? 8.329 -11.212 -20.079 1.00 96.00 67 ASP A C 1
ATOM 490 O O . ASP A 1 67 ? 8.656 -10.136 -20.588 1.00 96.00 67 ASP A O 1
ATOM 494 N N . TRP A 1 68 ? 8.736 -11.573 -18.867 1.00 95.38 68 TRP A N 1
ATOM 495 C CA . TRP A 1 68 ? 9.581 -10.750 -18.014 1.00 95.38 68 TRP A CA 1
ATOM 496 C C . TRP A 1 68 ? 10.937 -10.380 -18.633 1.00 95.38 68 TRP A C 1
ATOM 498 O O . TRP A 1 68 ? 11.545 -9.404 -18.204 1.00 95.38 68 TRP A O 1
ATOM 508 N N . THR A 1 69 ? 11.405 -11.092 -19.665 1.00 95.31 69 THR A N 1
ATOM 509 C CA . THR A 1 69 ? 12.637 -10.737 -20.393 1.00 95.31 69 THR A CA 1
ATOM 510 C C . THR A 1 69 ? 12.449 -9.534 -21.324 1.00 95.31 69 THR A C 1
ATOM 512 O O . THR A 1 69 ? 13.428 -8.949 -21.785 1.00 95.31 69 THR A O 1
ATOM 515 N N . GLN A 1 70 ? 11.197 -9.150 -21.591 1.00 95.50 70 GLN A N 1
ATOM 516 C CA . GLN A 1 70 ? 10.787 -8.051 -22.470 1.00 95.50 70 GLN A CA 1
ATOM 517 C C . GLN A 1 70 ? 9.890 -7.050 -21.719 1.00 95.50 70 GLN A C 1
ATOM 519 O O . GLN A 1 70 ? 8.968 -6.456 -22.289 1.00 95.50 70 GLN A O 1
ATOM 524 N N . ALA A 1 71 ? 10.159 -6.857 -20.430 1.00 94.31 71 ALA A N 1
ATOM 525 C CA . ALA A 1 71 ? 9.402 -6.017 -19.514 1.00 94.31 71 ALA A CA 1
ATOM 526 C C . ALA A 1 71 ? 9.199 -4.581 -20.015 1.00 94.31 71 ALA A C 1
ATOM 528 O O . ALA A 1 71 ? 8.094 -4.060 -19.911 1.00 94.31 71 ALA A O 1
ATOM 529 N N . THR A 1 72 ? 10.197 -3.952 -20.641 1.00 91.38 72 THR A N 1
ATOM 530 C CA . THR A 1 72 ? 10.035 -2.598 -21.213 1.00 91.38 72 THR A CA 1
ATOM 531 C C . THR A 1 72 ? 8.950 -2.558 -22.303 1.00 91.38 72 THR A C 1
ATOM 533 O O . THR A 1 72 ? 8.189 -1.594 -22.414 1.00 91.38 72 THR A O 1
ATOM 536 N N . THR A 1 73 ? 8.834 -3.618 -23.111 1.00 94.81 73 THR A N 1
ATOM 537 C CA . THR A 1 73 ? 7.780 -3.737 -24.133 1.00 94.81 73 THR A CA 1
ATOM 538 C C . THR A 1 73 ? 6.412 -3.949 -23.488 1.00 94.81 73 THR A C 1
ATOM 540 O O . THR A 1 73 ? 5.437 -3.338 -23.928 1.00 94.81 73 THR A O 1
ATOM 543 N N . ILE A 1 74 ? 6.346 -4.757 -22.424 1.00 96.38 74 ILE A N 1
ATOM 544 C CA . ILE A 1 74 ? 5.130 -4.956 -21.623 1.00 96.38 74 ILE A CA 1
ATOM 545 C C . ILE A 1 74 ? 4.683 -3.632 -20.987 1.00 96.38 74 ILE A C 1
ATOM 547 O O . ILE A 1 74 ? 3.524 -3.256 -21.147 1.00 96.38 74 ILE A O 1
ATOM 551 N N . SER A 1 75 ? 5.594 -2.891 -20.346 1.00 94.81 75 SER A N 1
ATOM 552 C CA . SER A 1 75 ? 5.319 -1.590 -19.717 1.00 94.81 75 SER A CA 1
ATOM 553 C C . SER A 1 75 ? 4.687 -0.619 -20.715 1.00 94.81 75 SER A C 1
ATOM 555 O O . SER A 1 75 ? 3.591 -0.107 -20.488 1.00 94.81 75 SER A O 1
ATOM 557 N N . ARG A 1 76 ? 5.293 -0.462 -21.900 1.00 93.88 76 ARG A N 1
ATOM 558 C CA . ARG A 1 76 ? 4.752 0.393 -22.969 1.00 93.88 76 ARG A CA 1
ATOM 559 C C . ARG A 1 76 ? 3.358 -0.042 -23.424 1.00 93.88 76 ARG A C 1
ATOM 561 O O . ARG A 1 76 ? 2.497 0.802 -23.670 1.00 93.88 76 ARG A O 1
ATOM 568 N N . ALA A 1 77 ? 3.132 -1.347 -23.568 1.00 96.62 77 ALA A N 1
ATOM 569 C CA . ALA A 1 77 ? 1.834 -1.876 -23.967 1.00 96.62 77 ALA A CA 1
ATOM 570 C C . ALA A 1 77 ? 0.758 -1.596 -22.903 1.00 96.62 77 ALA A C 1
ATOM 572 O O . ALA A 1 77 ? -0.333 -1.152 -23.252 1.00 96.62 77 ALA A O 1
ATOM 573 N N . ILE A 1 78 ? 1.085 -1.760 -21.619 1.00 97.25 78 ILE A N 1
ATOM 574 C CA . ILE A 1 78 ? 0.185 -1.431 -20.508 1.00 97.25 78 ILE A CA 1
ATOM 575 C C . ILE A 1 78 ? -0.078 0.080 -20.448 1.00 97.25 78 ILE A C 1
ATOM 577 O O . ILE A 1 78 ? -1.236 0.478 -20.359 1.00 97.25 78 ILE A O 1
ATOM 581 N N . ASN A 1 79 ? 0.945 0.931 -20.579 1.00 94.44 79 ASN A N 1
ATOM 582 C CA . ASN A 1 79 ? 0.787 2.392 -20.609 1.00 94.44 79 ASN A CA 1
ATOM 583 C C . ASN A 1 79 ? -0.147 2.856 -21.743 1.00 94.44 79 ASN A C 1
ATOM 585 O O . ASN A 1 79 ? -1.000 3.724 -21.540 1.00 94.44 79 ASN A O 1
ATOM 589 N N . ASN A 1 80 ? -0.070 2.235 -22.926 1.00 95.12 80 ASN A N 1
ATOM 590 C CA . ASN A 1 80 ? -1.011 2.512 -24.019 1.00 95.12 80 ASN A CA 1
ATOM 591 C C . ASN A 1 80 ? -2.466 2.163 -23.654 1.00 95.12 80 ASN A C 1
ATOM 593 O O . ASN A 1 80 ? -3.387 2.840 -24.101 1.00 95.12 80 ASN A O 1
ATOM 597 N N . ILE A 1 81 ? -2.689 1.129 -22.840 1.00 96.88 81 ILE A N 1
ATOM 598 C CA . ILE A 1 81 ? -4.031 0.776 -22.359 1.00 96.88 81 ILE A CA 1
ATOM 599 C C . ILE A 1 81 ? -4.467 1.756 -21.268 1.00 96.88 81 ILE A C 1
ATOM 601 O O . ILE A 1 81 ? -5.570 2.289 -21.334 1.00 96.88 81 ILE A O 1
ATOM 605 N N . LEU A 1 82 ? -3.606 2.052 -20.295 1.00 95.56 82 LEU A N 1
ATOM 606 C CA . LEU A 1 82 ? -3.896 2.962 -19.182 1.00 95.56 82 LEU A CA 1
ATOM 607 C C . LEU A 1 82 ? -4.247 4.390 -19.647 1.00 95.56 82 LEU A C 1
ATOM 609 O O . LEU A 1 82 ? -5.097 5.052 -19.049 1.00 95.56 82 LEU A O 1
ATOM 613 N N . THR A 1 83 ? -3.654 4.846 -20.752 1.00 93.81 83 THR A N 1
ATOM 614 C CA . THR A 1 83 ? -3.948 6.156 -21.363 1.00 93.81 83 THR A CA 1
ATOM 615 C C . THR A 1 83 ? -5.300 6.224 -22.085 1.00 93.81 83 THR A C 1
ATOM 617 O O . THR A 1 83 ? -5.747 7.319 -22.419 1.00 93.81 83 THR A O 1
ATOM 620 N N . SER A 1 84 ? -6.008 5.099 -22.265 1.00 92.62 84 SER A N 1
ATOM 621 C CA . SER A 1 84 ? -7.368 5.079 -22.841 1.00 92.62 84 SER A CA 1
ATOM 622 C C . SER A 1 84 ? -8.466 5.568 -21.882 1.00 92.62 84 SER A C 1
ATOM 624 O O . SER A 1 84 ? -9.626 5.682 -22.272 1.00 92.62 84 SER A O 1
ATOM 626 N N . GLY A 1 85 ? -8.109 5.903 -20.639 1.00 92.31 85 GLY A N 1
ATOM 627 C CA . GLY A 1 85 ? -9.032 6.391 -19.621 1.00 92.31 85 GLY A CA 1
ATOM 628 C C . GLY A 1 85 ? -9.337 5.341 -18.554 1.00 92.31 85 GLY A C 1
ATOM 629 O O . GLY A 1 85 ? -8.599 4.372 -18.375 1.00 92.31 85 GLY A O 1
ATOM 630 N N . VAL A 1 86 ? -10.431 5.555 -17.817 1.00 92.81 86 VAL A N 1
ATOM 631 C CA . VAL A 1 86 ? -10.815 4.703 -16.677 1.00 92.81 86 VAL A CA 1
ATOM 632 C C . VAL A 1 86 ? -11.086 3.261 -17.119 1.00 92.81 86 VAL A C 1
ATOM 634 O O . VAL A 1 86 ? -10.706 2.335 -16.414 1.00 92.81 86 VAL A O 1
ATOM 637 N N . ASP A 1 87 ? -11.653 3.039 -18.307 1.00 93.06 87 ASP A N 1
ATOM 638 C CA . ASP A 1 87 ? -11.884 1.683 -18.830 1.00 93.06 87 ASP A CA 1
ATOM 639 C C . ASP A 1 87 ? -10.575 0.910 -19.049 1.00 93.06 87 ASP A C 1
ATOM 641 O O . ASP A 1 87 ? -10.497 -0.293 -18.776 1.00 93.06 87 ASP A O 1
ATOM 645 N N . GLY A 1 88 ? -9.524 1.613 -19.480 1.00 94.81 88 GLY A N 1
ATOM 646 C CA . GLY A 1 88 ? -8.171 1.078 -19.584 1.00 94.81 88 GLY A CA 1
ATOM 647 C C . GLY A 1 88 ? -7.618 0.658 -18.227 1.00 94.81 88 GLY A C 1
ATOM 648 O O . GLY A 1 88 ? -7.173 -0.480 -18.072 1.00 94.81 88 GLY A O 1
ATOM 649 N N . LEU A 1 89 ? -7.726 1.537 -17.225 1.00 95.38 89 LEU A N 1
ATOM 650 C CA . LEU A 1 89 ? -7.364 1.234 -15.835 1.00 95.38 89 LEU A CA 1
ATOM 651 C C . LEU A 1 89 ? -8.104 -0.009 -15.318 1.00 95.38 89 LEU A C 1
ATOM 653 O O . LEU A 1 89 ? -7.474 -0.946 -14.829 1.00 95.38 89 LEU A O 1
ATOM 657 N N . LEU A 1 90 ? -9.430 -0.061 -15.469 1.00 90.62 90 LEU A N 1
ATOM 658 C CA . LEU A 1 90 ? -10.244 -1.191 -15.012 1.00 90.62 90 LEU A CA 1
ATOM 659 C C . LEU A 1 90 ? -9.862 -2.505 -15.709 1.00 90.62 90 LEU A C 1
ATOM 661 O O . LEU A 1 90 ? -9.853 -3.563 -15.072 1.00 90.62 90 LEU A O 1
ATOM 665 N N . SER A 1 91 ? -9.523 -2.448 -16.998 1.00 95.31 91 SER A N 1
ATOM 666 C CA . SER A 1 91 ? -9.086 -3.615 -17.773 1.00 95.31 91 SER A CA 1
ATOM 667 C C . SER A 1 91 ? -7.742 -4.149 -17.275 1.00 95.31 91 SER A C 1
ATOM 669 O O . SER A 1 91 ? -7.623 -5.346 -16.997 1.00 95.31 91 SER A O 1
ATOM 671 N N . VAL A 1 92 ? -6.763 -3.260 -17.069 1.00 97.25 92 VAL A N 1
ATOM 672 C CA . VAL A 1 92 ? -5.449 -3.600 -16.499 1.00 97.25 92 VAL A CA 1
ATOM 673 C C . VAL A 1 92 ? -5.590 -4.184 -15.098 1.00 97.25 92 VAL A C 1
ATOM 675 O O . VAL A 1 92 ? -5.034 -5.248 -14.819 1.00 97.25 92 VAL A O 1
ATOM 678 N N . CYS A 1 93 ? -6.401 -3.566 -14.239 1.00 93.38 93 CYS A N 1
ATOM 679 C CA . CYS A 1 93 ? -6.615 -4.059 -12.884 1.00 93.38 93 CYS A CA 1
ATOM 680 C C . CYS A 1 93 ? -7.277 -5.433 -12.846 1.00 93.38 93 CYS A C 1
ATOM 682 O O . CYS A 1 93 ? -6.848 -6.301 -12.084 1.00 93.38 93 CYS A O 1
ATOM 684 N N . ARG A 1 94 ? -8.257 -5.688 -13.721 1.00 88.44 94 ARG A N 1
ATOM 685 C CA . ARG A 1 94 ? -8.872 -7.014 -13.848 1.00 88.44 94 ARG A CA 1
ATOM 686 C C . ARG A 1 94 ? -7.855 -8.073 -14.281 1.00 88.44 94 ARG A C 1
ATOM 688 O O . ARG A 1 94 ? -7.825 -9.149 -13.680 1.00 88.44 94 ARG A O 1
ATOM 695 N N . ALA A 1 95 ? -7.035 -7.780 -15.292 1.00 95.00 95 ALA A N 1
ATOM 696 C CA . ALA A 1 95 ? -5.998 -8.695 -15.766 1.00 95.00 95 ALA A CA 1
ATOM 697 C C . ALA A 1 95 ? -4.951 -8.970 -14.678 1.00 95.00 95 ALA A C 1
ATOM 699 O O . ALA A 1 95 ? -4.623 -10.128 -14.417 1.00 95.00 95 ALA A O 1
ATOM 700 N N . ARG A 1 96 ? -4.497 -7.934 -13.962 1.00 96.12 96 ARG A N 1
ATOM 701 C CA . ARG A 1 96 ? -3.564 -8.082 -12.838 1.00 96.12 96 ARG A CA 1
ATOM 702 C C . ARG A 1 96 ? -4.150 -8.936 -11.713 1.00 96.12 96 ARG A C 1
ATOM 704 O O . ARG A 1 96 ? -3.464 -9.815 -11.198 1.00 96.12 96 ARG A O 1
ATOM 711 N N . SER A 1 97 ? -5.425 -8.759 -11.355 1.00 83.81 97 SER A N 1
ATOM 712 C CA . SER A 1 97 ? -6.078 -9.625 -10.361 1.00 83.81 97 SER A CA 1
ATOM 713 C C . SER A 1 97 ? -6.136 -11.090 -10.808 1.00 83.81 97 SER A C 1
ATOM 715 O O . SER A 1 97 ? -5.963 -11.986 -9.985 1.00 83.81 97 SER A O 1
ATOM 717 N N . GLN A 1 98 ? -6.380 -11.361 -12.096 1.00 84.38 98 GLN A N 1
ATOM 718 C CA . GLN A 1 98 ? -6.354 -12.727 -12.635 1.00 84.38 98 GLN A CA 1
ATOM 719 C C . GLN A 1 98 ? -4.948 -13.328 -12.588 1.00 84.38 98 GLN A C 1
ATOM 721 O O . GLN A 1 98 ? -4.798 -14.466 -12.147 1.00 84.38 98 GLN A O 1
ATOM 726 N N . PHE A 1 99 ? -3.937 -12.552 -12.977 1.00 93.50 99 PHE A N 1
ATOM 727 C CA . PHE A 1 99 ? -2.531 -12.939 -12.918 1.00 93.50 99 PHE A CA 1
ATOM 728 C C . PHE A 1 99 ? -2.105 -13.312 -11.493 1.00 93.50 99 PHE A C 1
ATOM 730 O O . PHE A 1 99 ? -1.598 -14.411 -11.269 1.00 93.50 99 PHE A O 1
ATOM 737 N N . TYR A 1 100 ? -2.410 -12.453 -10.515 1.00 86.69 100 TYR A N 1
ATOM 738 C CA . TYR A 1 100 ? -2.138 -12.728 -9.105 1.00 86.69 100 TYR A CA 1
ATOM 739 C C . TYR A 1 100 ? -2.818 -14.027 -8.644 1.00 86.69 100 TYR A C 1
ATOM 741 O O . TYR A 1 100 ? -2.167 -14.899 -8.073 1.00 86.69 100 TYR A O 1
ATOM 749 N N . ARG A 1 101 ? -4.116 -14.203 -8.940 1.00 79.50 101 ARG A N 1
ATOM 750 C CA . ARG A 1 101 ? -4.862 -15.417 -8.555 1.00 79.50 101 ARG A CA 1
ATOM 751 C C . ARG A 1 101 ? -4.306 -16.688 -9.188 1.00 79.50 101 ARG A C 1
ATOM 753 O O . ARG A 1 101 ? -4.373 -17.736 -8.557 1.00 79.50 101 ARG A O 1
ATOM 760 N N . HIS A 1 102 ? -3.793 -16.605 -10.414 1.00 82.81 102 HIS A N 1
ATOM 761 C CA . HIS A 1 102 ? -3.202 -17.753 -11.097 1.00 82.81 102 HIS A CA 1
ATOM 762 C C . HIS A 1 102 ? -1.923 -18.232 -10.401 1.00 82.81 102 HIS A C 1
ATOM 764 O O . HIS A 1 102 ? -1.691 -19.434 -10.316 1.00 82.81 102 HIS A O 1
ATOM 770 N N . LEU A 1 103 ? -1.111 -17.304 -9.889 1.00 83.31 103 LEU A N 1
ATOM 771 C CA . LEU A 1 103 ? 0.120 -17.625 -9.161 1.00 83.31 103 LEU A CA 1
ATOM 772 C C . LEU A 1 103 ? -0.143 -18.007 -7.702 1.00 83.31 103 LEU A C 1
ATOM 774 O O . LEU A 1 103 ? 0.554 -18.853 -7.143 1.00 83.31 103 LEU A O 1
ATOM 778 N N . GLY A 1 104 ? -1.150 -17.398 -7.077 1.00 79.56 104 GLY A N 1
ATOM 779 C CA . GLY A 1 104 ? -1.490 -17.645 -5.681 1.00 79.56 104 GLY A CA 1
ATOM 780 C C . GLY A 1 104 ? -0.277 -17.454 -4.768 1.00 79.56 104 GLY A C 1
ATOM 781 O O . GLY A 1 104 ? 0.405 -16.433 -4.827 1.00 79.56 104 GLY A O 1
ATOM 782 N N . ALA A 1 105 ? 0.019 -18.463 -3.949 1.00 74.56 105 ALA A N 1
ATOM 783 C CA . ALA A 1 105 ? 1.114 -18.425 -2.980 1.00 74.56 105 ALA A CA 1
ATOM 784 C C . ALA A 1 105 ? 2.521 -18.335 -3.606 1.00 74.56 105 ALA A C 1
ATOM 786 O O . ALA A 1 105 ? 3.465 -17.992 -2.903 1.00 74.56 105 ALA A O 1
ATOM 787 N N . SER A 1 106 ? 2.688 -18.615 -4.906 1.00 80.62 106 SER A N 1
ATOM 788 C CA . SER A 1 106 ? 3.986 -18.448 -5.575 1.00 80.62 106 SER A CA 1
ATOM 789 C C . SER A 1 106 ? 4.204 -17.032 -6.119 1.00 80.62 106 SER A C 1
ATOM 791 O O . SER A 1 106 ? 5.263 -16.763 -6.682 1.00 80.62 106 SER A O 1
ATOM 793 N N . TYR A 1 107 ? 3.222 -16.127 -5.998 1.00 84.06 107 TYR A N 1
ATOM 794 C CA . TYR A 1 107 ? 3.283 -14.783 -6.583 1.00 84.06 107 TYR A CA 1
ATOM 795 C C . TYR A 1 107 ? 4.518 -14.003 -6.132 1.00 84.06 107 TYR A C 1
ATOM 797 O O . TYR A 1 107 ? 5.276 -13.548 -6.980 1.00 84.06 107 TYR A O 1
ATOM 805 N N . SER A 1 108 ? 4.759 -13.891 -4.823 1.00 78.12 108 SER A N 1
ATOM 806 C CA . SER A 1 108 ? 5.880 -13.118 -4.268 1.00 78.12 108 SER A CA 1
ATOM 807 C C . SER A 1 108 ? 7.249 -13.709 -4.599 1.00 78.12 108 SER A C 1
ATOM 809 O O . SER A 1 108 ? 8.235 -12.980 -4.633 1.00 78.12 108 SER A O 1
ATOM 811 N N . GLN A 1 109 ? 7.318 -15.013 -4.884 1.00 81.00 109 GLN A N 1
ATOM 812 C CA . GLN A 1 109 ? 8.541 -15.664 -5.354 1.00 81.00 109 GLN A CA 1
ATOM 813 C C . GLN A 1 109 ? 8.741 -15.501 -6.867 1.00 81.00 109 GLN A C 1
ATOM 815 O O . GLN A 1 109 ? 9.878 -15.452 -7.326 1.00 81.00 109 GLN A O 1
ATOM 820 N N . CYS A 1 110 ? 7.662 -15.412 -7.653 1.00 88.06 110 CYS A N 1
ATOM 821 C CA . CYS A 1 110 ? 7.736 -15.186 -9.099 1.00 88.06 110 CYS A CA 1
ATOM 822 C C . CYS A 1 110 ? 7.958 -13.707 -9.452 1.00 88.06 110 CYS A C 1
ATOM 824 O O . CYS A 1 110 ? 8.757 -13.392 -10.333 1.00 88.06 110 CYS A O 1
ATOM 826 N N . ILE A 1 111 ? 7.290 -12.793 -8.745 1.00 90.31 111 ILE A N 1
ATOM 827 C CA . ILE A 1 111 ? 7.477 -11.339 -8.836 1.00 90.31 111 ILE A CA 1
ATOM 828 C C . ILE A 1 111 ? 8.600 -10.945 -7.881 1.00 90.31 111 ILE A C 1
ATOM 830 O O . ILE A 1 111 ? 8.416 -10.254 -6.885 1.00 90.31 111 ILE A O 1
ATOM 834 N N . ASN A 1 112 ? 9.787 -11.465 -8.179 1.00 83.44 112 ASN A N 1
ATOM 835 C CA . ASN A 1 112 ? 10.974 -11.279 -7.367 1.00 83.44 112 ASN A CA 1
ATOM 836 C C . ASN A 1 112 ? 12.186 -11.046 -8.261 1.00 83.44 112 ASN A C 1
ATOM 838 O O . ASN A 1 112 ? 12.521 -11.859 -9.122 1.00 83.44 112 ASN A O 1
ATOM 842 N N . ARG A 1 113 ? 12.890 -9.942 -8.024 1.00 82.12 113 ARG A N 1
ATOM 843 C CA . ARG A 1 113 ? 14.017 -9.548 -8.869 1.00 82.12 113 ARG A CA 1
ATOM 844 C C . ARG A 1 113 ? 15.155 -10.566 -8.842 1.00 82.12 113 ARG A C 1
ATOM 846 O O . ARG A 1 113 ? 15.727 -10.846 -9.889 1.00 82.12 113 ARG A O 1
ATOM 853 N N . TYR A 1 114 ? 15.456 -11.150 -7.681 1.00 77.62 114 TYR A N 1
ATOM 854 C CA . TYR A 1 114 ? 16.510 -12.157 -7.537 1.00 77.62 114 TYR A CA 1
ATOM 855 C C . TYR A 1 114 ? 16.192 -13.434 -8.277 1.00 77.62 114 TYR A C 1
ATOM 857 O O . TYR A 1 114 ? 17.061 -13.985 -8.948 1.00 77.62 114 TYR A O 1
ATOM 865 N N . TYR A 1 115 ? 14.944 -13.879 -8.174 1.00 84.00 115 TYR A N 1
ATOM 866 C CA . TYR A 1 115 ? 14.483 -15.031 -8.922 1.00 84.00 115 TYR A CA 1
ATOM 867 C C . TYR A 1 115 ? 14.689 -14.809 -10.428 1.00 84.00 115 TYR A C 1
ATOM 869 O O . TYR A 1 115 ? 15.334 -15.622 -11.086 1.00 84.00 115 TYR A O 1
ATOM 877 N N . LEU A 1 116 ? 14.237 -13.670 -10.963 1.00 87.62 116 LEU A N 1
ATOM 878 C CA . LEU A 1 116 ? 14.333 -13.364 -12.395 1.00 87.62 116 LEU A CA 1
ATOM 879 C C . LEU A 1 116 ? 15.781 -13.161 -12.875 1.00 87.62 116 LEU A C 1
ATOM 881 O O . LEU A 1 116 ? 16.164 -13.681 -13.923 1.00 87.62 116 LEU A O 1
ATOM 885 N N . VAL A 1 117 ? 16.623 -12.472 -12.099 1.00 82.31 117 VAL A N 1
ATOM 886 C CA . VAL A 1 117 ? 18.059 -12.340 -12.408 1.00 82.31 117 VAL A CA 1
ATOM 887 C C . VAL A 1 117 ? 18.750 -13.706 -12.357 1.00 82.31 117 VAL A C 1
ATOM 889 O O . VAL A 1 117 ? 19.480 -14.063 -13.280 1.00 82.31 117 VAL A O 1
ATOM 892 N N . GLY A 1 118 ? 18.458 -14.522 -11.339 1.00 81.06 118 GLY A N 1
ATOM 893 C CA . GLY A 1 118 ? 18.986 -15.883 -11.194 1.00 81.06 118 GLY A CA 1
ATOM 894 C C . GLY A 1 118 ? 18.587 -16.828 -12.333 1.00 81.06 118 GLY A C 1
ATOM 895 O O . GLY A 1 118 ? 19.279 -17.810 -12.593 1.00 81.06 118 GLY A O 1
ATOM 896 N N . LYS A 1 119 ? 17.517 -16.506 -13.069 1.00 85.00 119 LYS A N 1
ATOM 897 C CA . LYS A 1 119 ? 17.069 -17.226 -14.272 1.00 85.00 119 LYS A CA 1
ATOM 898 C C . LYS A 1 119 ? 17.828 -16.827 -15.546 1.00 85.00 119 LYS A C 1
ATOM 900 O O . LYS A 1 119 ? 17.509 -17.340 -16.615 1.00 85.00 119 LYS A O 1
ATOM 905 N N . GLY A 1 120 ? 18.834 -15.955 -15.441 1.00 80.94 120 GLY A N 1
ATOM 906 C CA . GLY A 1 120 ? 19.631 -15.460 -16.570 1.00 80.94 120 GLY A CA 1
ATOM 907 C C . GLY A 1 120 ? 19.089 -14.171 -17.190 1.00 80.94 120 GLY A C 1
ATOM 908 O O . GLY A 1 120 ? 19.409 -13.849 -18.331 1.00 80.94 120 GLY A O 1
ATOM 909 N N . GLY A 1 121 ? 18.242 -13.454 -16.454 1.00 77.44 121 GLY A N 1
ATOM 910 C CA . GLY A 1 121 ? 17.657 -12.187 -16.862 1.00 77.44 121 GLY A CA 1
ATOM 911 C C . GLY A 1 121 ? 18.633 -11.022 -16.906 1.00 77.44 121 GLY A C 1
ATOM 912 O O . GLY A 1 121 ? 19.540 -10.941 -16.082 1.00 77.44 121 GLY A O 1
ATOM 913 N N . SER A 1 122 ? 18.376 -10.052 -17.788 1.00 86.12 122 SER A N 1
ATOM 914 C CA . SER A 1 122 ? 18.941 -8.709 -17.611 1.00 86.12 122 SER A CA 1
ATOM 915 C C . SER A 1 122 ? 18.434 -8.120 -16.292 1.00 86.12 122 SER A C 1
ATOM 917 O O . SER A 1 122 ? 17.236 -8.189 -16.002 1.00 86.12 122 SER A O 1
ATOM 919 N N . ILE A 1 123 ? 19.336 -7.509 -15.518 1.00 81.50 123 ILE A N 1
ATOM 920 C CA . ILE A 1 123 ? 19.003 -6.832 -14.256 1.00 81.50 123 ILE A CA 1
ATOM 921 C C . ILE A 1 123 ? 17.942 -5.753 -14.490 1.00 81.50 123 ILE A C 1
ATOM 923 O O . ILE A 1 123 ? 16.992 -5.669 -13.714 1.00 81.50 123 ILE A O 1
ATOM 927 N N . ILE A 1 124 ? 18.060 -4.987 -15.582 1.00 83.38 124 ILE A N 1
ATOM 928 C CA . ILE A 1 124 ? 17.068 -3.974 -15.964 1.00 83.38 124 ILE A CA 1
ATOM 929 C C . ILE A 1 124 ? 15.712 -4.634 -16.210 1.00 83.38 124 ILE A C 1
ATOM 931 O O . ILE A 1 124 ? 14.728 -4.232 -15.611 1.00 83.38 124 ILE A O 1
ATOM 935 N N . GLN A 1 125 ? 15.641 -5.680 -17.039 1.00 88.19 125 GLN A N 1
ATOM 936 C CA . GLN A 1 125 ? 14.353 -6.306 -17.371 1.00 88.19 125 GLN A CA 1
ATOM 937 C C . GLN A 1 125 ? 13.682 -6.925 -16.138 1.00 88.19 125 GLN A C 1
ATOM 939 O O . GLN A 1 125 ? 12.487 -6.737 -15.931 1.00 88.19 125 GLN A O 1
ATOM 944 N N . ALA A 1 126 ? 14.455 -7.585 -15.272 1.00 88.88 126 ALA A N 1
ATOM 945 C CA . ALA A 1 126 ? 13.958 -8.098 -14.000 1.00 88.88 126 ALA A CA 1
ATOM 946 C C . ALA A 1 126 ? 13.462 -6.976 -13.070 1.00 88.88 126 ALA A C 1
ATOM 948 O O . ALA A 1 126 ? 12.420 -7.124 -12.431 1.00 88.88 126 ALA A O 1
ATOM 949 N N . TYR A 1 127 ? 14.189 -5.856 -12.998 1.00 85.44 127 TYR A N 1
ATOM 950 C CA . TYR A 1 127 ? 13.788 -4.674 -12.234 1.00 85.44 127 TYR A CA 1
ATOM 951 C C . TYR A 1 127 ? 12.484 -4.085 -12.768 1.00 85.44 127 TYR A C 1
ATOM 953 O O . TYR A 1 127 ? 11.498 -4.035 -12.034 1.00 85.44 127 TYR A O 1
ATOM 961 N N . THR A 1 128 ? 12.467 -3.713 -14.048 1.00 88.81 128 THR A N 1
ATOM 962 C CA . THR A 1 128 ? 11.321 -3.125 -14.741 1.00 88.81 128 THR A CA 1
ATOM 963 C C . THR A 1 128 ? 10.097 -4.022 -14.597 1.00 88.81 128 THR A C 1
ATOM 965 O O . THR A 1 128 ? 9.022 -3.535 -14.268 1.00 88.81 128 THR A O 1
ATOM 968 N N . TYR A 1 129 ? 10.246 -5.341 -14.759 1.00 93.81 129 TYR A N 1
ATOM 969 C CA . TYR A 1 129 ? 9.134 -6.279 -14.622 1.00 93.81 129 TYR A CA 1
ATOM 970 C C . TYR A 1 129 ? 8.513 -6.265 -13.225 1.00 93.81 129 TYR A C 1
ATOM 972 O O . TYR A 1 129 ? 7.297 -6.148 -13.093 1.00 93.81 129 TYR A O 1
ATOM 980 N N . VAL A 1 130 ? 9.338 -6.351 -12.178 1.00 90.00 130 VAL A N 1
ATOM 981 C CA . VAL A 1 130 ? 8.852 -6.282 -10.793 1.00 90.00 130 VAL A CA 1
ATOM 982 C C . VAL A 1 130 ? 8.194 -4.930 -10.522 1.00 90.00 130 VAL A C 1
ATOM 984 O O . VAL A 1 130 ? 7.125 -4.897 -9.919 1.00 90.00 130 VAL A O 1
ATOM 987 N N . GLN A 1 131 ? 8.763 -3.832 -11.031 1.00 88.25 131 GLN A N 1
ATOM 988 C CA . GLN A 1 131 ? 8.167 -2.508 -10.857 1.00 88.25 131 GLN A CA 1
ATOM 989 C C . GLN A 1 131 ? 6.801 -2.379 -11.522 1.00 88.25 131 GLN A C 1
ATOM 991 O O . GLN A 1 131 ? 5.882 -1.883 -10.879 1.00 88.25 131 GLN A O 1
ATOM 996 N N . ILE A 1 132 ? 6.621 -2.885 -12.750 1.00 94.50 132 ILE A N 1
ATOM 997 C CA . ILE A 1 132 ? 5.304 -2.913 -13.410 1.00 94.50 132 ILE A CA 1
ATOM 998 C C . ILE A 1 132 ? 4.265 -3.495 -12.453 1.00 94.50 132 ILE A C 1
ATOM 1000 O O . ILE A 1 132 ? 3.248 -2.862 -12.189 1.00 94.50 132 ILE A O 1
ATOM 1004 N N . PHE A 1 133 ? 4.526 -4.681 -11.900 1.00 94.44 133 PHE A N 1
ATOM 1005 C CA . PHE A 1 133 ? 3.565 -5.336 -11.020 1.00 94.44 133 PHE A CA 1
ATOM 1006 C C . PHE A 1 133 ? 3.411 -4.632 -9.675 1.00 94.44 133 PHE A C 1
ATOM 1008 O O . PHE A 1 133 ? 2.293 -4.551 -9.190 1.00 94.44 133 PHE A O 1
ATOM 1015 N N . ASN A 1 134 ? 4.460 -4.044 -9.108 1.00 88.50 134 ASN A N 1
ATOM 1016 C CA . ASN A 1 134 ? 4.343 -3.258 -7.882 1.00 88.50 134 ASN A CA 1
ATOM 1017 C C . ASN A 1 134 ? 3.467 -1.999 -8.069 1.00 88.50 134 ASN A C 1
ATOM 1019 O O . ASN A 1 134 ? 2.590 -1.729 -7.244 1.00 88.50 134 ASN A O 1
ATOM 1023 N N . HIS A 1 135 ? 3.634 -1.271 -9.177 1.00 92.19 135 HIS A N 1
ATOM 1024 C CA . HIS A 1 135 ? 2.760 -0.151 -9.541 1.00 92.19 135 HIS A CA 1
ATOM 1025 C C . HIS A 1 135 ? 1.321 -0.624 -9.759 1.00 92.19 135 HIS A C 1
ATOM 1027 O O . HIS A 1 135 ? 0.383 -0.085 -9.168 1.00 92.19 135 HIS A O 1
ATOM 1033 N N . LEU A 1 136 ? 1.130 -1.689 -10.549 1.00 94.31 136 LEU A N 1
ATOM 1034 C CA . LEU A 1 136 ? -0.197 -2.268 -10.770 1.00 94.31 136 LEU A CA 1
ATOM 1035 C C . LEU A 1 136 ? -0.846 -2.739 -9.463 1.00 94.31 136 LEU A C 1
ATOM 1037 O O . LEU A 1 136 ? -2.050 -2.577 -9.281 1.00 94.31 136 LEU A O 1
ATOM 1041 N N . ASP A 1 137 ? -0.071 -3.295 -8.535 1.00 86.56 137 ASP A N 1
ATOM 1042 C CA . ASP A 1 137 ? -0.538 -3.702 -7.215 1.00 86.56 137 ASP A CA 1
ATOM 1043 C C . ASP A 1 137 ? -1.120 -2.513 -6.453 1.00 86.56 137 ASP A C 1
ATOM 1045 O O . ASP A 1 137 ? -2.186 -2.648 -5.849 1.00 86.56 137 ASP A O 1
ATOM 1049 N N . PHE A 1 138 ? -0.480 -1.349 -6.506 1.00 90.25 138 PHE A N 1
ATOM 1050 C CA . PHE A 1 138 ? -0.981 -0.159 -5.836 1.00 90.25 138 PHE A CA 1
ATOM 1051 C C . PHE A 1 138 ? -2.159 0.481 -6.546 1.00 90.25 138 PHE A C 1
ATOM 1053 O O . PHE A 1 138 ? -3.222 0.597 -5.931 1.00 90.25 138 PHE A O 1
ATOM 1060 N N . ILE A 1 139 ? -2.028 0.837 -7.825 1.00 93.62 139 ILE A N 1
ATOM 1061 C CA . ILE A 1 139 ? -3.094 1.548 -8.544 1.00 93.62 139 ILE A CA 1
ATOM 1062 C C . ILE A 1 139 ? -4.374 0.710 -8.656 1.00 93.62 139 ILE A C 1
ATOM 1064 O O . ILE A 1 139 ? -5.449 1.269 -8.831 1.00 93.62 139 ILE A O 1
ATOM 1068 N N . CYS A 1 140 ? -4.279 -0.619 -8.527 1.00 89.25 140 CYS A N 1
ATOM 1069 C CA . CYS A 1 140 ? -5.427 -1.526 -8.532 1.00 89.25 140 CYS A CA 1
ATOM 1070 C C . CYS A 1 140 ? -5.899 -1.972 -7.143 1.00 89.25 140 CYS A C 1
ATOM 1072 O O . CYS A 1 140 ? -6.916 -2.656 -7.059 1.00 89.25 140 CYS A O 1
ATOM 1074 N N . ASN A 1 141 ? -5.194 -1.599 -6.068 1.00 83.25 141 ASN A N 1
ATOM 1075 C CA . ASN A 1 141 ? -5.618 -1.843 -4.686 1.00 83.25 141 ASN A CA 1
ATOM 1076 C C . ASN A 1 141 ? -5.588 -0.531 -3.879 1.00 83.25 141 ASN A C 1
ATOM 1078 O O . ASN A 1 141 ? -6.539 0.240 -3.946 1.00 83.25 141 ASN A O 1
ATOM 1082 N N . GLY A 1 142 ? -4.499 -0.260 -3.145 1.00 76.75 142 GLY A N 1
ATOM 1083 C CA . GLY A 1 142 ? -4.365 0.875 -2.217 1.00 76.75 142 GLY A CA 1
ATOM 1084 C C . GLY A 1 142 ? -4.637 2.251 -2.826 1.00 76.75 142 GLY A C 1
ATOM 1085 O O . GLY A 1 142 ? -5.143 3.133 -2.144 1.00 76.75 142 GLY A O 1
ATOM 1086 N N . GLY A 1 143 ? -4.334 2.424 -4.111 1.00 86.62 143 GLY A N 1
ATOM 1087 C CA . GLY A 1 143 ? -4.556 3.655 -4.859 1.00 86.62 143 GLY A CA 1
ATOM 1088 C C . GLY A 1 143 ? -5.801 3.646 -5.749 1.00 86.62 143 GLY A C 1
ATOM 1089 O O . GLY A 1 143 ? -6.068 4.646 -6.413 1.00 86.62 143 GLY A O 1
ATOM 1090 N N . PHE A 1 144 ? -6.567 2.553 -5.791 1.00 85.12 144 PHE A N 1
ATOM 1091 C CA . PHE A 1 144 ? -7.609 2.343 -6.801 1.00 85.12 144 PHE A CA 1
ATOM 1092 C C . PHE A 1 144 ? -8.724 3.382 -6.762 1.00 85.12 144 PHE A C 1
ATOM 1094 O O . PHE A 1 144 ? -9.130 3.898 -7.802 1.00 85.12 144 PHE A O 1
ATOM 1101 N N . GLU A 1 145 ? -9.195 3.734 -5.568 1.00 82.44 145 GLU A N 1
ATOM 1102 C CA . GLU A 1 145 ? -10.257 4.729 -5.420 1.00 82.44 145 GLU A CA 1
ATOM 1103 C C . GLU A 1 145 ? -9.820 6.107 -5.934 1.00 82.44 145 GLU A C 1
ATOM 1105 O O . GLU A 1 145 ? -10.595 6.790 -6.605 1.00 82.44 145 GLU A O 1
ATOM 1110 N N . GLN A 1 146 ? -8.567 6.504 -5.685 1.00 88.06 146 GLN A N 1
ATOM 1111 C CA . GLN A 1 146 ? -8.050 7.772 -6.206 1.00 88.06 146 GLN A CA 1
ATOM 1112 C C . GLN A 1 146 ? -7.862 7.711 -7.712 1.00 88.06 146 GLN A C 1
ATOM 1114 O O . GLN A 1 146 ? -8.263 8.647 -8.407 1.00 88.06 146 GLN A O 1
ATOM 1119 N N . ALA A 1 147 ? -7.318 6.596 -8.200 1.00 91.12 147 ALA A N 1
ATOM 1120 C CA . ALA A 1 147 ? -7.093 6.355 -9.609 1.00 91.12 147 ALA A CA 1
ATOM 1121 C C . ALA A 1 147 ? -8.405 6.443 -10.400 1.00 91.12 147 ALA A C 1
ATOM 1123 O O . ALA A 1 147 ? -8.518 7.285 -11.282 1.00 91.12 147 ALA A O 1
ATOM 1124 N N . VAL A 1 148 ? -9.434 5.664 -10.052 1.00 89.50 148 VAL A N 1
ATOM 1125 C CA . VAL A 1 148 ? -10.709 5.635 -10.793 1.00 89.50 148 VAL A CA 1
ATOM 1126 C C . VAL A 1 148 ? -11.431 6.983 -10.761 1.00 89.50 148 VAL A C 1
ATOM 1128 O O . VAL A 1 148 ? -11.915 7.437 -11.798 1.00 89.50 148 VAL A O 1
ATOM 1131 N N . ASN A 1 149 ? -11.478 7.648 -9.602 1.00 89.50 149 ASN A N 1
ATOM 1132 C CA . ASN A 1 149 ? -12.220 8.903 -9.454 1.00 89.50 149 ASN A CA 1
ATOM 1133 C C . ASN A 1 149 ? -11.516 10.104 -10.103 1.00 89.50 149 ASN A C 1
ATOM 1135 O O . ASN A 1 149 ? -12.182 11.057 -10.504 1.00 89.50 149 ASN A O 1
ATOM 1139 N N . ASN A 1 150 ? -10.184 10.070 -10.224 1.00 94.50 150 ASN A N 1
ATOM 1140 C CA . ASN A 1 150 ? -9.387 11.210 -10.685 1.00 94.50 150 ASN A CA 1
ATOM 1141 C C . ASN A 1 150 ? -8.538 10.905 -11.924 1.00 94.50 150 ASN A C 1
ATOM 1143 O O . ASN A 1 150 ? -7.673 11.708 -12.274 1.00 94.50 150 ASN A O 1
ATOM 1147 N N . TRP A 1 151 ? -8.780 9.790 -12.621 1.00 94.81 151 TRP A N 1
ATOM 1148 C CA . TRP A 1 151 ? -7.890 9.294 -13.679 1.00 94.81 151 TRP A CA 1
ATOM 1149 C C . TRP A 1 151 ? -7.603 10.325 -14.767 1.00 94.81 151 TRP A C 1
ATOM 1151 O O . TRP A 1 151 ? -6.461 10.516 -15.161 1.00 94.81 151 TRP A O 1
ATOM 1161 N N . GLN A 1 152 ? -8.625 11.059 -15.215 1.00 93.19 152 GLN A N 1
ATOM 1162 C CA . GLN A 1 152 ? -8.448 12.111 -16.222 1.00 93.19 152 GLN A CA 1
ATOM 1163 C C . GLN A 1 152 ? -7.530 13.240 -15.731 1.00 93.19 152 GLN A C 1
ATOM 1165 O O . GLN A 1 152 ? -6.754 13.794 -16.508 1.00 93.19 152 GLN A O 1
ATOM 1170 N N . CYS A 1 153 ? -7.592 13.574 -14.440 1.00 95.19 153 CYS A N 1
ATOM 1171 C CA . CYS A 1 153 ? -6.678 14.536 -13.837 1.00 95.19 153 CYS A CA 1
ATOM 1172 C C . CYS A 1 153 ? -5.257 13.974 -13.762 1.00 95.19 153 CYS A C 1
ATOM 1174 O O . CYS A 1 153 ? -4.321 14.652 -14.179 1.00 95.19 153 CYS A O 1
ATOM 1176 N N . ILE A 1 154 ? -5.119 12.723 -13.312 1.00 94.81 154 ILE A N 1
ATOM 1177 C CA . ILE A 1 154 ? -3.840 12.012 -13.205 1.00 94.81 154 ILE A CA 1
ATOM 1178 C C . ILE A 1 154 ? -3.138 11.948 -14.566 1.00 94.81 154 ILE A C 1
ATOM 1180 O O . ILE A 1 154 ? -1.995 12.377 -14.685 1.00 94.81 154 ILE A O 1
ATOM 1184 N N . LEU A 1 155 ? -3.846 11.517 -15.615 1.00 92.94 155 LEU A N 1
ATOM 1185 C CA . LEU A 1 155 ? -3.329 11.473 -16.986 1.00 92.94 155 LEU A CA 1
ATOM 1186 C C . LEU A 1 155 ? -2.851 12.849 -17.462 1.00 92.94 155 LEU A C 1
ATOM 1188 O O . LEU A 1 155 ? -1.779 12.969 -18.055 1.00 92.94 155 LEU A O 1
ATOM 1192 N N . ARG A 1 156 ? -3.640 13.895 -17.190 1.00 92.69 156 ARG A N 1
ATOM 1193 C CA . ARG A 1 156 ? -3.302 15.267 -17.579 1.00 92.69 156 ARG A CA 1
ATOM 1194 C C . ARG A 1 156 ? -2.048 15.764 -16.868 1.00 92.69 156 ARG A C 1
ATOM 1196 O O . ARG A 1 156 ? -1.229 16.398 -17.522 1.00 92.69 156 ARG A O 1
ATOM 1203 N N . VAL A 1 157 ? -1.930 15.533 -15.559 1.00 91.50 157 VAL A N 1
ATOM 1204 C CA . VAL A 1 157 ? -0.782 15.989 -14.760 1.00 91.50 157 VAL A CA 1
ATOM 1205 C C . VAL A 1 157 ? 0.478 15.209 -15.108 1.00 91.50 157 VAL A C 1
ATOM 1207 O O . VAL A 1 157 ? 1.512 15.838 -15.301 1.00 91.50 157 VAL A O 1
ATOM 1210 N N . ASN A 1 158 ? 0.390 13.889 -15.291 1.00 87.69 158 ASN A N 1
ATOM 1211 C CA . ASN A 1 158 ? 1.528 13.089 -15.749 1.00 87.69 158 ASN A CA 1
ATOM 1212 C C . ASN A 1 158 ? 2.086 13.634 -17.066 1.00 87.69 158 ASN A C 1
ATOM 1214 O O . ASN A 1 158 ? 3.283 13.876 -17.169 1.00 87.69 158 ASN A O 1
ATOM 1218 N N . ALA A 1 159 ? 1.216 13.964 -18.027 1.00 86.94 159 ALA A N 1
ATOM 1219 C CA . ALA A 1 159 ? 1.624 14.530 -19.314 1.00 86.94 159 ALA A CA 1
ATOM 1220 C C . ALA A 1 159 ? 2.270 15.931 -19.235 1.00 86.94 159 ALA A C 1
ATOM 1222 O O . ALA A 1 159 ? 2.722 16.453 -20.259 1.00 86.94 159 ALA A O 1
ATOM 1223 N N . MET A 1 160 ? 2.306 16.576 -18.063 1.00 86.88 160 MET A N 1
ATOM 1224 C CA . MET A 1 160 ? 2.899 17.901 -17.914 1.00 86.88 160 MET A CA 1
ATOM 1225 C C . MET A 1 160 ? 4.440 17.847 -17.844 1.00 86.88 160 MET A C 1
ATOM 1227 O O . MET A 1 160 ? 5.030 16.910 -17.303 1.00 86.88 160 MET A O 1
ATOM 1231 N N . PRO A 1 161 ? 5.144 18.888 -18.332 1.00 83.81 161 PRO A N 1
ATOM 1232 C CA . PRO A 1 161 ? 6.608 18.937 -18.285 1.00 83.81 161 PRO A CA 1
ATOM 1233 C C . PRO A 1 161 ? 7.216 18.913 -16.875 1.00 83.81 161 PRO A C 1
ATOM 1235 O O . PRO A 1 161 ? 8.354 18.486 -16.715 1.00 83.81 161 PRO A O 1
ATOM 1238 N N . ASN A 1 162 ? 6.488 19.387 -15.862 1.00 79.31 162 ASN A N 1
ATOM 1239 C CA . ASN A 1 162 ? 6.956 19.457 -14.475 1.00 79.31 162 ASN A CA 1
ATOM 1240 C C . ASN A 1 162 ? 7.055 18.077 -13.806 1.00 79.31 162 ASN A C 1
ATOM 1242 O O . ASN A 1 162 ? 8.027 17.854 -13.094 1.00 79.31 162 ASN A O 1
ATOM 1246 N N . ALA A 1 163 ? 6.139 17.145 -14.085 1.00 72.81 163 ALA A N 1
ATOM 1247 C CA . ALA A 1 163 ? 6.255 15.761 -13.618 1.00 72.81 163 ALA A CA 1
ATOM 1248 C C . ALA A 1 163 ? 7.529 15.101 -14.182 1.00 72.81 163 ALA A C 1
ATOM 1250 O O . ALA A 1 163 ? 8.367 14.601 -13.436 1.00 72.81 163 ALA A O 1
ATOM 1251 N N . ASN A 1 164 ? 7.762 15.248 -15.491 1.00 77.69 164 ASN A N 1
ATOM 1252 C CA . ASN A 1 164 ? 8.984 14.759 -16.140 1.00 77.69 164 ASN A CA 1
ATOM 1253 C C . ASN A 1 164 ? 10.260 15.437 -15.607 1.00 77.69 164 ASN A C 1
ATOM 1255 O O . ASN A 1 164 ? 11.326 14.824 -15.566 1.00 77.69 164 ASN A O 1
ATOM 1259 N N . ALA A 1 165 ? 10.183 16.713 -15.218 1.00 87.19 165 ALA A N 1
ATOM 1260 C CA . ALA A 1 165 ? 11.318 17.422 -14.639 1.00 87.19 165 ALA A CA 1
ATOM 1261 C C . ALA A 1 165 ? 11.769 16.784 -13.316 1.00 87.19 165 ALA A C 1
ATOM 1263 O O . ALA A 1 165 ? 12.972 16.658 -13.111 1.00 87.19 165 ALA A O 1
ATOM 1264 N N . CYS A 1 166 ? 10.835 16.316 -12.481 1.00 89.94 166 CYS A N 1
ATOM 1265 C CA . CYS A 1 166 ? 11.146 15.633 -11.225 1.00 89.94 166 CYS A CA 1
ATOM 1266 C C . CYS A 1 166 ? 11.995 14.376 -11.447 1.00 89.94 166 CYS A C 1
ATOM 1268 O O . CYS A 1 166 ? 13.067 14.241 -10.857 1.00 89.94 166 CYS A O 1
ATOM 1270 N N . VAL A 1 167 ? 11.565 13.505 -12.364 1.00 86.12 167 VAL A N 1
ATOM 1271 C CA . VAL A 1 167 ? 12.299 12.282 -12.728 1.00 86.12 167 VAL A CA 1
ATOM 1272 C C . VAL A 1 167 ? 13.671 12.605 -13.312 1.00 86.12 167 VAL A C 1
ATOM 1274 O O . VAL A 1 167 ? 14.668 11.980 -12.961 1.00 86.12 167 VAL A O 1
ATOM 1277 N N . ASN A 1 168 ? 13.757 13.619 -14.177 1.00 86.25 168 ASN A N 1
ATOM 1278 C CA . ASN A 1 168 ? 15.032 14.035 -14.759 1.00 86.25 168 ASN A CA 1
ATOM 1279 C C . ASN A 1 168 ? 16.007 14.565 -13.700 1.00 86.25 168 ASN A C 1
ATOM 1281 O O . ASN A 1 168 ? 17.202 14.278 -13.779 1.00 86.25 168 ASN A O 1
ATOM 1285 N N . THR A 1 169 ? 15.515 15.321 -12.714 1.00 89.31 169 THR A N 1
ATOM 1286 C CA . THR A 1 169 ? 16.324 15.780 -11.582 1.00 89.31 169 THR A CA 1
ATOM 1287 C C . THR A 1 169 ? 16.819 14.599 -10.760 1.00 89.31 169 THR A C 1
ATOM 1289 O O . THR A 1 169 ? 18.022 14.513 -10.534 1.00 89.31 169 THR A O 1
ATOM 1292 N N . PHE A 1 170 ? 15.937 13.667 -10.395 1.00 88.94 170 PHE A N 1
ATOM 1293 C CA . PHE A 1 170 ? 16.311 12.455 -9.666 1.00 88.94 170 PHE A CA 1
ATOM 1294 C C . PHE A 1 170 ? 17.378 11.638 -10.406 1.00 88.94 170 PHE A C 1
ATOM 1296 O O . PHE A 1 170 ? 18.415 11.300 -9.841 1.00 88.94 170 PHE A O 1
ATOM 1303 N N . ASN A 1 171 ? 17.179 11.388 -11.702 1.00 84.94 171 ASN A N 1
ATOM 1304 C CA . ASN A 1 171 ? 18.153 10.669 -12.520 1.00 84.94 171 ASN A CA 1
ATOM 1305 C C . ASN A 1 171 ? 19.509 11.390 -12.539 1.00 84.94 171 ASN A C 1
ATOM 1307 O O . ASN A 1 171 ? 20.558 10.754 -12.457 1.00 84.94 171 ASN A O 1
ATOM 1311 N N . ALA A 1 172 ? 19.514 12.723 -12.619 1.00 85.00 172 ALA A N 1
ATOM 1312 C CA . ALA A 1 172 ? 20.749 13.497 -12.610 1.00 85.00 172 ALA A CA 1
ATOM 1313 C C . ALA A 1 172 ? 21.499 13.420 -11.268 1.00 85.00 172 ALA A C 1
ATOM 1315 O O . ALA A 1 172 ? 22.732 13.395 -11.291 1.00 85.00 172 ALA A O 1
ATOM 1316 N N . THR A 1 173 ? 20.798 13.383 -10.130 1.00 85.50 173 THR A N 1
ATOM 1317 C CA . THR A 1 173 ? 21.421 13.325 -8.796 1.00 85.50 173 THR A CA 1
ATOM 1318 C C . THR A 1 173 ? 21.909 11.918 -8.461 1.00 85.50 173 THR A C 1
ATOM 1320 O O . THR A 1 173 ? 23.077 11.755 -8.103 1.00 85.50 173 THR A O 1
ATOM 1323 N N . ILE A 1 174 ? 21.101 10.886 -8.724 1.00 81.12 174 ILE A N 1
ATOM 1324 C CA . ILE A 1 174 ? 21.461 9.502 -8.383 1.00 81.12 174 ILE A CA 1
ATOM 1325 C C . ILE A 1 174 ? 22.635 8.968 -9.216 1.00 81.12 174 ILE A C 1
ATOM 1327 O O . ILE A 1 174 ? 23.388 8.099 -8.778 1.00 81.12 174 ILE A O 1
ATOM 1331 N N . HIS A 1 175 ? 22.834 9.508 -10.424 1.00 77.06 175 HIS A N 1
ATOM 1332 C CA . HIS A 1 175 ? 24.016 9.221 -11.238 1.00 77.06 175 HIS A CA 1
ATOM 1333 C C . HIS A 1 175 ? 25.302 9.848 -10.686 1.00 77.06 175 HIS A C 1
ATOM 1335 O O . HIS A 1 175 ? 26.387 9.342 -10.976 1.00 77.06 175 HIS A O 1
ATOM 1341 N N . GLN A 1 176 ? 25.199 10.945 -9.933 1.00 81.38 176 GLN A N 1
ATOM 1342 C CA . GLN A 1 176 ? 26.347 11.626 -9.334 1.00 81.38 176 GLN A CA 1
ATOM 1343 C C . GLN A 1 176 ? 26.729 11.005 -7.991 1.00 81.38 176 GLN A C 1
ATOM 1345 O O . GLN A 1 176 ? 27.917 10.808 -7.742 1.00 81.38 176 GLN A O 1
ATOM 1350 N N . ASP A 1 177 ? 25.740 10.665 -7.162 1.00 81.00 177 ASP A N 1
ATOM 1351 C CA . ASP A 1 177 ? 25.954 10.006 -5.875 1.00 81.00 177 ASP A CA 1
ATOM 1352 C C . ASP A 1 177 ? 24.961 8.853 -5.647 1.00 81.00 177 ASP A C 1
ATOM 1354 O O . ASP A 1 177 ? 23.889 9.045 -5.074 1.00 81.00 177 ASP A O 1
ATOM 1358 N N . PRO A 1 178 ? 25.331 7.619 -6.031 1.00 77.69 178 PRO A N 1
ATOM 1359 C CA . PRO A 1 178 ? 24.530 6.431 -5.752 1.00 77.69 178 PRO A CA 1
ATOM 1360 C C . PRO A 1 178 ? 24.226 6.205 -4.260 1.00 77.69 178 PRO A C 1
ATOM 1362 O O . PRO A 1 178 ? 23.214 5.593 -3.928 1.00 77.69 178 PRO A O 1
ATOM 1365 N N . ASN A 1 179 ? 25.054 6.699 -3.333 1.00 79.50 179 ASN A N 1
ATOM 1366 C CA . ASN A 1 179 ? 24.774 6.529 -1.902 1.00 79.50 179 ASN A CA 1
ATOM 1367 C C . ASN A 1 179 ? 23.633 7.445 -1.423 1.00 79.50 179 ASN A C 1
ATOM 1369 O O . ASN A 1 179 ? 23.072 7.223 -0.350 1.00 79.50 179 ASN A O 1
ATOM 1373 N N . GLY A 1 180 ? 23.260 8.443 -2.230 1.00 83.25 180 GLY A N 1
ATOM 1374 C CA . GLY A 1 180 ? 22.173 9.384 -1.985 1.00 83.25 180 GLY A CA 1
ATOM 1375 C C . GLY A 1 180 ? 20.773 8.864 -2.321 1.00 83.25 180 GLY A C 1
ATOM 1376 O O . GLY A 1 180 ? 19.837 9.658 -2.286 1.00 83.25 180 GLY A O 1
ATOM 1377 N N . LEU A 1 181 ? 20.588 7.563 -2.613 1.00 85.12 181 LEU A N 1
ATOM 1378 C CA . LEU A 1 181 ? 19.309 7.022 -3.105 1.00 85.12 181 LEU A CA 1
ATOM 1379 C C . LEU A 1 181 ? 18.092 7.459 -2.288 1.00 85.12 181 LEU A C 1
ATOM 1381 O O . LEU A 1 181 ? 17.127 7.950 -2.862 1.00 85.12 181 LEU A O 1
ATOM 1385 N N . CYS A 1 182 ? 18.095 7.245 -0.972 1.00 86.25 182 CYS A N 1
ATOM 1386 C CA . CYS A 1 182 ? 16.901 7.503 -0.165 1.00 86.25 182 CYS A CA 1
ATOM 1387 C C . CYS A 1 182 ? 16.599 8.997 0.027 1.00 86.25 182 CYS A C 1
ATOM 1389 O O . CYS A 1 182 ? 15.432 9.369 -0.111 1.00 86.25 182 CYS A O 1
ATOM 1391 N N . PRO A 1 183 ? 17.594 9.868 0.287 1.00 87.38 183 PRO A N 1
ATOM 1392 C CA . PRO A 1 183 ? 17.396 11.316 0.221 1.00 87.38 183 PRO A CA 1
ATOM 1393 C C . PRO A 1 183 ? 16.879 11.804 -1.141 1.00 87.38 183 PRO A C 1
ATOM 1395 O O . PRO A 1 183 ? 15.909 12.560 -1.185 1.00 87.38 183 PRO A O 1
ATOM 1398 N N . ASP A 1 184 ? 17.462 11.330 -2.244 1.00 88.31 184 ASP A N 1
ATOM 1399 C CA . ASP A 1 184 ? 17.067 11.726 -3.600 1.00 88.31 184 ASP A CA 1
ATOM 1400 C C . ASP A 1 184 ? 15.667 11.221 -3.952 1.00 88.31 184 ASP A C 1
ATOM 1402 O O . ASP A 1 184 ? 14.864 11.952 -4.532 1.00 88.31 184 ASP A O 1
ATOM 1406 N N . ALA A 1 185 ? 15.336 9.991 -3.553 1.00 89.62 185 ALA A N 1
ATOM 1407 C CA . ALA A 1 185 ? 13.997 9.446 -3.702 1.00 89.62 185 ALA A CA 1
ATOM 1408 C C . ALA A 1 185 ? 12.999 10.286 -2.898 1.00 89.62 185 ALA A C 1
ATOM 1410 O O . ALA A 1 185 ? 11.973 10.678 -3.437 1.00 89.62 185 ALA A O 1
ATOM 1411 N N . SER A 1 186 ? 13.307 10.653 -1.649 1.00 88.56 186 SER A N 1
ATOM 1412 C CA . SER A 1 186 ? 12.446 11.553 -0.866 1.00 88.56 186 SER A CA 1
ATOM 1413 C C . SER A 1 186 ? 12.197 12.880 -1.590 1.00 88.56 186 SER A C 1
ATOM 1415 O O . SER A 1 186 ? 11.055 13.330 -1.660 1.00 88.56 186 SER A O 1
ATOM 1417 N N . ALA A 1 187 ? 13.235 13.477 -2.184 1.00 90.88 187 ALA A N 1
ATOM 1418 C CA . ALA A 1 187 ? 13.099 14.702 -2.969 1.00 90.88 187 ALA A CA 1
ATOM 1419 C C . ALA A 1 187 ? 12.251 14.499 -4.239 1.00 90.88 187 ALA A C 1
ATOM 1421 O O . ALA A 1 187 ? 11.462 15.374 -4.602 1.00 90.88 187 ALA A O 1
ATOM 1422 N N . LEU A 1 188 ? 12.372 13.343 -4.901 1.00 91.56 188 LEU A N 1
ATOM 1423 C CA . LEU A 1 188 ? 11.523 12.965 -6.032 1.00 91.56 188 LEU A CA 1
ATOM 1424 C C . LEU A 1 188 ? 10.052 12.860 -5.612 1.00 91.56 188 LEU A C 1
ATOM 1426 O O . LEU A 1 188 ? 9.196 13.440 -6.279 1.00 91.56 188 LEU A O 1
ATOM 1430 N N . LEU A 1 189 ? 9.767 12.168 -4.504 1.00 90.75 189 LEU A N 1
ATOM 1431 C CA . LEU A 1 189 ? 8.419 12.031 -3.948 1.00 90.75 189 LEU A CA 1
ATOM 1432 C C . LEU A 1 189 ? 7.799 13.415 -3.704 1.00 90.75 189 LEU A C 1
ATOM 1434 O O . LEU A 1 189 ? 6.689 13.680 -4.160 1.00 90.75 189 LEU A O 1
ATOM 1438 N N . ASP A 1 190 ? 8.526 14.325 -3.052 1.00 88.69 190 ASP A N 1
ATOM 1439 C CA . ASP A 1 190 ? 8.048 15.690 -2.799 1.00 88.69 190 ASP A CA 1
ATOM 1440 C C . ASP A 1 190 ? 7.842 16.494 -4.094 1.00 88.69 190 ASP A C 1
ATOM 1442 O O . ASP A 1 190 ? 6.854 17.223 -4.230 1.00 88.69 190 ASP A O 1
ATOM 1446 N N . CYS A 1 191 ? 8.724 16.327 -5.083 1.00 92.81 191 CYS A N 1
ATOM 1447 C CA . CYS A 1 191 ? 8.605 16.990 -6.379 1.00 92.81 191 CYS A CA 1
ATOM 1448 C C . CYS A 1 191 ? 7.363 16.528 -7.154 1.00 92.81 191 CYS A C 1
ATOM 1450 O O . CYS A 1 191 ? 6.606 17.364 -7.651 1.00 92.81 191 CYS A O 1
ATOM 1452 N N . VAL A 1 192 ? 7.121 15.213 -7.229 1.00 91.38 192 VAL A N 1
ATOM 1453 C CA . VAL A 1 192 ? 5.972 14.631 -7.946 1.00 91.38 192 VAL A CA 1
ATOM 1454 C C . VAL A 1 192 ? 4.653 15.040 -7.294 1.00 91.38 192 VAL A C 1
ATOM 1456 O O . VAL A 1 192 ? 3.668 15.281 -7.986 1.00 91.38 192 VAL A O 1
ATOM 1459 N N . ARG A 1 193 ? 4.617 15.208 -5.971 1.00 90.50 193 ARG A N 1
ATOM 1460 C CA . ARG A 1 193 ? 3.411 15.633 -5.245 1.00 90.50 193 ARG A CA 1
ATOM 1461 C C . ARG A 1 193 ? 2.905 17.009 -5.636 1.00 90.50 193 ARG A C 1
ATOM 1463 O O . ARG A 1 193 ? 1.697 17.196 -5.781 1.00 90.50 193 ARG A O 1
ATOM 1470 N N . ALA A 1 194 ? 3.808 17.973 -5.791 1.00 90.69 194 ALA A N 1
ATOM 1471 C CA . ALA A 1 194 ? 3.459 19.375 -5.998 1.00 90.69 194 ALA A CA 1
ATOM 1472 C C . ALA A 1 194 ? 2.467 19.611 -7.161 1.00 90.69 194 ALA A C 1
ATOM 1474 O O . ALA A 1 194 ? 1.419 20.227 -6.929 1.00 90.69 194 ALA A O 1
ATOM 1475 N N . PRO A 1 195 ? 2.705 19.113 -8.392 1.00 91.25 195 PRO A N 1
ATOM 1476 C CA . PRO A 1 195 ? 1.760 19.313 -9.485 1.00 91.25 195 PRO A CA 1
ATOM 1477 C C . PRO A 1 195 ? 0.424 18.594 -9.258 1.00 91.25 195 PRO A C 1
ATOM 1479 O O . PRO A 1 195 ? -0.631 19.132 -9.596 1.00 91.25 195 PRO A O 1
ATOM 1482 N N . PHE A 1 196 ? 0.424 17.417 -8.636 1.00 92.94 196 PHE A N 1
ATOM 1483 C CA . PHE A 1 196 ? -0.817 16.711 -8.323 1.00 92.94 196 PHE A CA 1
ATOM 1484 C C . PHE A 1 196 ? -1.639 17.424 -7.247 1.00 92.94 196 PHE A C 1
ATOM 1486 O O . PHE A 1 196 ? -2.853 17.543 -7.403 1.00 92.94 196 PHE A O 1
ATOM 1493 N N . ALA A 1 197 ? -0.997 17.972 -6.214 1.00 90.62 197 ALA A N 1
ATOM 1494 C CA . ALA A 1 197 ? -1.668 18.777 -5.195 1.00 90.62 197 ALA A CA 1
ATOM 1495 C C . ALA A 1 197 ? -2.329 20.006 -5.826 1.00 90.62 197 ALA A C 1
ATOM 1497 O O . ALA A 1 197 ? -3.510 20.270 -5.605 1.00 90.62 197 ALA A O 1
ATOM 1498 N N . GLN A 1 198 ? -1.587 20.698 -6.696 1.00 91.25 198 GLN A N 1
ATOM 1499 C CA . GLN A 1 198 ? -2.049 21.900 -7.381 1.00 91.25 198 GLN A CA 1
ATOM 1500 C C . GLN A 1 198 ? -3.244 21.643 -8.309 1.00 91.25 198 GLN A C 1
ATOM 1502 O O . GLN A 1 198 ? -4.168 22.456 -8.357 1.00 91.25 198 GLN A O 1
ATOM 1507 N N . PHE A 1 199 ? -3.219 20.558 -9.087 1.00 93.19 199 PHE A N 1
ATOM 1508 C CA . PHE A 1 199 ? -4.184 20.355 -10.176 1.00 93.19 199 PHE A CA 1
ATOM 1509 C C . PHE A 1 199 ? -5.268 19.317 -9.891 1.00 93.19 199 PHE A C 1
ATOM 1511 O O . PHE A 1 199 ? -6.307 19.356 -10.556 1.00 93.19 199 PHE A O 1
ATOM 1518 N N . CYS A 1 200 ? -5.030 18.395 -8.958 1.00 92.62 200 CYS A N 1
ATOM 1519 C CA . CYS A 1 200 ? -5.916 17.272 -8.644 1.00 92.62 200 CYS A CA 1
ATOM 1520 C C . CYS A 1 200 ? -6.316 17.199 -7.160 1.00 92.62 200 CYS A C 1
ATOM 1522 O O . CYS A 1 200 ? -7.232 16.453 -6.825 1.00 92.62 200 CYS A O 1
ATOM 1524 N N . GLY A 1 201 ? -5.683 17.986 -6.285 1.00 88.81 201 GLY A N 1
ATOM 1525 C CA . GLY A 1 201 ? -5.964 18.032 -4.851 1.00 88.81 201 GLY A CA 1
ATOM 1526 C C . GLY A 1 201 ? -5.069 17.118 -4.007 1.00 88.81 201 GLY A C 1
ATOM 1527 O O . GLY A 1 201 ? -4.368 16.239 -4.509 1.00 88.81 201 GLY A O 1
ATOM 1528 N N . GLU A 1 202 ? -5.107 17.332 -2.691 1.00 85.31 202 GLU A N 1
ATOM 1529 C CA . GLU A 1 202 ? -4.209 16.694 -1.711 1.00 85.31 202 GLU A CA 1
ATOM 1530 C C . GLU A 1 202 ? -4.292 15.163 -1.680 1.00 85.31 202 GLU A C 1
ATOM 1532 O O . GLU A 1 202 ? -3.294 14.479 -1.460 1.00 85.31 202 GLU A O 1
ATOM 1537 N N . THR A 1 203 ? -5.468 14.596 -1.935 1.00 83.12 203 THR A N 1
ATOM 1538 C CA . THR A 1 203 ? -5.645 13.140 -1.948 1.00 83.12 203 THR A CA 1
ATOM 1539 C C . THR A 1 203 ? -4.976 12.488 -3.154 1.00 83.12 203 THR A C 1
ATOM 1541 O O . THR A 1 203 ? -4.395 11.410 -3.038 1.00 83.12 203 THR A O 1
ATOM 1544 N N . VAL A 1 204 ? -5.001 13.155 -4.311 1.00 91.12 204 VAL A N 1
ATOM 1545 C CA . VAL A 1 204 ? -4.328 12.677 -5.526 1.00 91.12 204 VAL A CA 1
ATOM 1546 C C . VAL A 1 204 ? -2.824 12.969 -5.464 1.00 91.12 204 VAL A C 1
ATOM 1548 O O . VAL A 1 204 ? -2.032 12.193 -5.984 1.00 91.12 204 VAL A O 1
ATOM 1551 N N . SER A 1 205 ? -2.413 14.030 -4.762 1.00 89.69 205 SER A N 1
ATOM 1552 C CA . SER A 1 205 ? -1.008 14.262 -4.393 1.00 89.69 205 SER A CA 1
ATOM 1553 C C . SER A 1 205 ? -0.432 13.102 -3.584 1.00 89.69 205 SER A C 1
ATOM 1555 O O . SER A 1 205 ? 0.610 12.555 -3.938 1.00 89.69 205 SER A O 1
ATOM 1557 N N . TRP A 1 206 ? -1.139 12.674 -2.533 1.00 90.50 206 TRP A N 1
ATOM 1558 C CA . TRP A 1 206 ? -0.759 11.489 -1.765 1.00 90.50 206 TRP A CA 1
ATOM 1559 C C . TRP A 1 206 ? -0.689 10.237 -2.647 1.00 90.50 206 TRP A C 1
ATOM 1561 O O . TRP A 1 206 ? 0.279 9.486 -2.559 1.00 90.50 206 TRP A O 1
ATOM 1571 N N . TRP A 1 207 ? -1.674 10.045 -3.531 1.00 92.69 207 TRP A N 1
ATOM 1572 C CA . TRP A 1 207 ? -1.689 8.914 -4.457 1.00 92.69 207 TRP A CA 1
ATOM 1573 C C . TRP A 1 207 ? -0.446 8.881 -5.351 1.00 92.69 207 TRP A C 1
ATOM 1575 O O . TRP A 1 207 ? 0.203 7.843 -5.436 1.00 92.69 207 TRP A O 1
ATOM 1585 N N . ALA A 1 208 ? -0.088 10.014 -5.965 1.00 92.44 208 ALA A N 1
ATOM 1586 C CA . ALA A 1 208 ? 1.075 10.106 -6.845 1.00 92.44 208 ALA A CA 1
ATOM 1587 C C . ALA A 1 208 ? 2.374 9.838 -6.077 1.00 92.44 208 ALA A C 1
ATOM 1589 O O . ALA A 1 208 ? 3.239 9.111 -6.550 1.00 92.44 208 ALA A O 1
ATOM 1590 N N . CYS A 1 209 ? 2.473 10.353 -4.849 1.00 92.31 209 CYS A N 1
ATOM 1591 C CA . CYS A 1 209 ? 3.593 10.047 -3.969 1.00 92.31 209 CYS A CA 1
ATOM 1592 C C . CYS A 1 209 ? 3.724 8.552 -3.684 1.00 92.31 209 CYS A C 1
ATOM 1594 O O . CYS A 1 209 ? 4.825 8.017 -3.764 1.00 92.31 209 CYS A O 1
ATOM 1596 N N . GLU A 1 210 ? 2.630 7.881 -3.311 1.00 89.50 210 GLU A N 1
ATOM 1597 C CA . GLU A 1 210 ? 2.675 6.457 -2.970 1.00 89.50 210 GLU A CA 1
ATOM 1598 C C . GLU A 1 210 ? 3.010 5.598 -4.187 1.00 89.50 210 GLU A C 1
ATOM 1600 O O . GLU A 1 210 ? 3.815 4.677 -4.057 1.00 89.50 210 GLU A O 1
ATOM 1605 N N . ASP A 1 211 ? 2.468 5.934 -5.362 1.00 92.00 211 ASP A N 1
ATOM 1606 C CA . ASP A 1 211 ? 2.808 5.261 -6.617 1.00 92.00 211 ASP A CA 1
ATOM 1607 C C . ASP A 1 211 ? 4.315 5.357 -6.902 1.00 92.00 211 ASP A C 1
ATOM 1609 O O . ASP A 1 211 ? 4.975 4.345 -7.133 1.00 92.00 211 ASP A O 1
ATOM 1613 N N . THR A 1 212 ? 4.900 6.552 -6.763 1.00 90.94 212 THR A N 1
ATOM 1614 C CA . THR A 1 212 ? 6.350 6.754 -6.894 1.00 90.94 212 THR A CA 1
ATOM 1615 C C . THR A 1 212 ? 7.139 6.035 -5.793 1.00 90.94 212 THR A C 1
ATOM 1617 O O . THR A 1 212 ? 8.156 5.398 -6.068 1.00 90.94 212 THR A O 1
ATOM 1620 N N . ARG A 1 213 ? 6.685 6.091 -4.534 1.00 90.19 213 ARG A N 1
ATOM 1621 C CA . ARG A 1 213 ? 7.364 5.493 -3.369 1.00 90.19 213 ARG A CA 1
ATOM 1622 C C . ARG A 1 213 ? 7.576 3.993 -3.532 1.00 90.19 213 ARG A C 1
ATOM 1624 O O . ARG A 1 213 ? 8.590 3.460 -3.079 1.00 90.19 213 ARG A O 1
ATOM 1631 N N . ILE A 1 214 ? 6.627 3.306 -4.154 1.00 86.00 214 ILE A N 1
ATOM 1632 C CA . ILE A 1 214 ? 6.685 1.860 -4.369 1.00 86.00 214 ILE A CA 1
ATOM 1633 C C . ILE A 1 214 ? 7.894 1.451 -5.217 1.00 86.00 214 ILE A C 1
ATOM 1635 O O . ILE A 1 214 ? 8.462 0.387 -4.971 1.00 86.00 214 ILE A O 1
ATOM 1639 N N . GLY A 1 215 ? 8.374 2.333 -6.099 1.00 84.19 215 GLY A N 1
ATOM 1640 C CA . GLY A 1 215 ? 9.629 2.153 -6.833 1.00 84.19 215 GLY A CA 1
ATOM 1641 C C . GLY A 1 215 ? 10.860 1.962 -5.935 1.00 84.19 215 GLY A C 1
ATOM 1642 O O . GLY A 1 215 ? 11.837 1.316 -6.329 1.00 84.19 215 GLY A O 1
ATOM 1643 N N . PHE A 1 216 ? 10.793 2.475 -4.704 1.00 84.31 216 PHE A N 1
ATOM 1644 C CA . PHE A 1 216 ? 11.920 2.603 -3.783 1.00 84.31 216 PHE A CA 1
ATOM 1645 C C . PHE A 1 216 ? 11.735 1.866 -2.458 1.00 84.31 216 PHE A C 1
ATOM 1647 O O . PHE A 1 216 ? 12.680 1.814 -1.677 1.00 84.31 216 PHE A O 1
ATOM 1654 N N . VAL A 1 217 ? 10.558 1.298 -2.176 1.00 79.06 217 VAL A N 1
ATOM 1655 C CA . VAL A 1 217 ? 10.235 0.740 -0.848 1.00 79.06 217 VAL A CA 1
ATOM 1656 C C . VAL A 1 217 ? 11.202 -0.356 -0.397 1.00 79.06 217 VAL A C 1
ATOM 1658 O O . VAL A 1 217 ? 11.534 -0.410 0.784 1.00 79.06 217 VAL A O 1
ATOM 1661 N N . ASP A 1 218 ? 11.708 -1.165 -1.330 1.00 74.31 218 ASP A N 1
ATOM 1662 C CA . ASP A 1 218 ? 12.677 -2.224 -1.029 1.00 74.31 218 ASP A CA 1
ATOM 1663 C C . ASP A 1 218 ? 14.022 -1.658 -0.550 1.00 74.31 218 ASP A C 1
ATOM 1665 O O . ASP A 1 218 ? 14.742 -2.312 0.191 1.00 74.31 218 ASP A O 1
ATOM 1669 N N . TYR A 1 219 ? 14.374 -0.440 -0.961 1.00 76.62 219 TYR A N 1
ATOM 1670 C CA . TYR A 1 219 ? 15.654 0.199 -0.647 1.00 76.62 219 TYR A CA 1
ATOM 1671 C C . TYR A 1 219 ? 15.555 1.228 0.472 1.00 76.62 219 TYR A C 1
ATOM 1673 O O . TYR A 1 219 ? 16.497 1.431 1.231 1.00 76.62 219 TYR A O 1
ATOM 1681 N N . CYS A 1 220 ? 14.409 1.893 0.545 1.00 81.31 220 CYS A N 1
ATOM 1682 C CA . CYS A 1 220 ? 14.172 3.062 1.367 1.00 81.31 220 CYS A CA 1
ATOM 1683 C C . CYS A 1 220 ? 12.881 2.849 2.154 1.00 81.31 220 CYS A C 1
ATOM 1685 O O . CYS A 1 220 ? 11.855 3.497 1.928 1.00 81.31 220 CYS A O 1
ATOM 1687 N N . ASN A 1 221 ? 12.948 1.914 3.102 1.00 74.88 221 ASN A N 1
ATOM 1688 C CA . ASN A 1 221 ? 11.836 1.497 3.956 1.00 74.88 221 ASN A CA 1
ATOM 1689 C C . ASN A 1 221 ? 11.230 2.635 4.796 1.00 74.88 221 ASN A C 1
ATOM 1691 O O . ASN A 1 221 ? 10.110 2.482 5.275 1.00 74.88 221 ASN A O 1
ATOM 1695 N N . ASN A 1 222 ? 11.925 3.767 4.947 1.00 76.12 222 ASN A N 1
ATOM 1696 C CA . ASN A 1 222 ? 11.493 4.935 5.716 1.00 76.12 222 ASN A CA 1
ATOM 1697 C C . ASN A 1 222 ? 10.787 6.018 4.884 1.00 76.12 222 ASN A C 1
ATOM 1699 O O . ASN A 1 222 ? 10.268 6.971 5.463 1.00 76.12 222 ASN A O 1
ATOM 1703 N N . LEU A 1 223 ? 10.717 5.891 3.552 1.00 80.81 223 LEU A N 1
ATOM 1704 C CA . LEU A 1 223 ? 9.948 6.836 2.733 1.00 80.81 223 LEU A CA 1
ATOM 1705 C C . LEU A 1 223 ? 8.462 6.760 3.096 1.00 80.81 223 LEU A C 1
ATOM 1707 O O . LEU A 1 223 ? 7.922 5.670 3.303 1.00 80.81 223 LEU A O 1
ATOM 1711 N N . ARG A 1 224 ? 7.780 7.901 3.182 1.00 80.31 224 ARG A N 1
ATOM 1712 C CA . ARG A 1 224 ? 6.358 7.983 3.551 1.00 80.31 224 ARG A CA 1
ATOM 1713 C C . ARG A 1 224 ? 5.677 9.095 2.768 1.00 80.31 224 ARG A C 1
ATOM 1715 O O . ARG A 1 224 ? 6.271 10.148 2.561 1.00 80.31 224 ARG A O 1
ATOM 1722 N N . CYS A 1 225 ? 4.414 8.883 2.422 1.00 83.00 225 CYS A N 1
ATOM 1723 C CA . CYS A 1 225 ? 3.566 9.907 1.832 1.00 83.00 225 CYS A CA 1
ATOM 1724 C C . CYS A 1 225 ? 2.448 10.268 2.803 1.00 83.00 225 CYS A C 1
ATOM 1726 O O . CYS A 1 225 ? 1.718 9.400 3.282 1.00 83.00 225 CYS A O 1
ATOM 1728 N N . TYR A 1 226 ? 2.296 11.559 3.084 1.00 75.88 226 TYR A N 1
ATOM 1729 C CA . TYR A 1 226 ? 1.273 12.069 3.995 1.00 75.88 226 TYR A CA 1
ATOM 1730 C C . TYR A 1 226 ? 0.168 12.784 3.218 1.00 75.88 226 TYR A C 1
ATOM 1732 O O . TYR A 1 226 ? 0.428 13.414 2.195 1.00 75.88 226 TYR A O 1
ATOM 1740 N N . VAL A 1 227 ? -1.068 12.712 3.710 1.00 68.38 227 VAL A N 1
ATOM 1741 C CA . VAL A 1 227 ? -2.186 13.495 3.167 1.00 68.38 227 VAL A CA 1
ATOM 1742 C C . VAL A 1 227 ? -2.130 14.904 3.766 1.00 68.38 227 VAL A C 1
ATOM 1744 O O . VAL A 1 227 ? -2.088 15.040 4.987 1.00 68.38 227 VAL A O 1
ATOM 1747 N N . GLY A 1 228 ? -2.136 15.950 2.932 1.00 59.97 228 GLY A N 1
ATOM 1748 C CA . GLY A 1 228 ? -2.254 17.341 3.396 1.00 59.97 228 GLY A CA 1
ATOM 1749 C C . GLY A 1 228 ? -0.993 17.952 4.012 1.00 59.97 228 GLY A C 1
ATOM 1750 O O . GLY A 1 228 ? -1.092 18.929 4.749 1.00 59.97 228 GLY A O 1
ATOM 1751 N N . GLY A 1 229 ? 0.185 17.392 3.740 1.00 48.06 229 GLY A N 1
ATOM 1752 C CA . GLY A 1 229 ? 1.451 17.959 4.196 1.00 48.06 229 GLY A CA 1
ATOM 1753 C C . GLY A 1 229 ? 2.305 18.454 3.038 1.00 48.06 229 GLY A C 1
ATOM 1754 O O . GLY A 1 229 ? 2.928 17.629 2.369 1.00 48.06 229 GLY A O 1
ATOM 1755 N N . ASN A 1 230 ? 2.438 19.775 2.898 1.00 38.44 230 ASN A N 1
ATOM 1756 C CA . ASN A 1 230 ? 3.790 20.313 2.773 1.00 38.44 230 ASN A CA 1
ATOM 1757 C C . ASN A 1 230 ? 4.518 19.905 4.056 1.00 38.44 230 ASN A C 1
ATOM 1759 O O . ASN A 1 230 ? 3.934 19.956 5.143 1.00 38.44 230 ASN A O 1
ATOM 1763 N N . SER A 1 231 ? 5.773 19.484 3.965 1.00 41.62 231 SER A N 1
ATOM 1764 C CA . SER A 1 231 ? 6.639 19.492 5.139 1.00 41.62 231 SER A CA 1
ATOM 1765 C C . SER A 1 231 ? 6.536 20.883 5.791 1.00 41.62 231 SER A C 1
ATOM 1767 O O . SER A 1 231 ? 7.006 21.855 5.208 1.00 41.62 231 SER A O 1
ATOM 1769 N N . LEU A 1 232 ? 5.891 20.953 6.966 1.00 34.38 232 LEU A N 1
ATOM 1770 C CA . LEU A 1 232 ? 5.682 22.135 7.817 1.00 34.38 232 LEU A CA 1
ATOM 1771 C C . LEU A 1 232 ? 4.693 23.205 7.294 1.00 34.38 232 LEU A C 1
ATOM 1773 O O . LEU A 1 232 ? 5.121 24.224 6.776 1.00 34.38 232 LEU A O 1
ATOM 1777 N N . GLU A 1 233 ? 3.386 23.041 7.543 1.00 29.41 233 GLU A N 1
ATOM 1778 C CA . GLU A 1 233 ? 2.518 24.118 8.077 1.00 29.41 233 GLU A CA 1
ATOM 1779 C C . GLU A 1 233 ? 1.125 23.580 8.470 1.00 29.41 233 GLU A C 1
ATOM 1781 O O . GLU A 1 233 ? 0.426 22.947 7.683 1.00 29.41 233 GLU A O 1
ATOM 1786 N N . PHE A 1 234 ? 0.736 23.809 9.729 1.00 27.52 234 PHE A N 1
ATOM 1787 C CA . PHE A 1 234 ? -0.557 23.431 10.309 1.00 27.52 234 PHE A CA 1
ATOM 1788 C C . PHE A 1 234 ? -1.676 24.352 9.796 1.00 27.52 234 PHE A C 1
ATOM 1790 O O . PHE A 1 234 ? -1.585 25.567 9.955 1.00 27.52 234 PHE A O 1
ATOM 1797 N N . VAL A 1 235 ? -2.781 23.786 9.298 1.00 28.22 235 VAL A N 1
ATOM 1798 C CA . VAL A 1 235 ? -4.037 24.529 9.088 1.00 28.22 235 VAL A CA 1
ATOM 1799 C C . VAL A 1 235 ? -5.087 24.050 10.093 1.00 28.22 235 VAL A C 1
ATOM 1801 O O . VAL A 1 235 ? -5.522 22.900 10.076 1.00 28.22 235 VAL A O 1
ATOM 1804 N N . GLU A 1 236 ? -5.481 24.954 10.992 1.00 23.83 236 GLU A N 1
ATOM 1805 C CA . GLU A 1 236 ? -6.561 24.801 11.974 1.00 23.83 236 GLU A CA 1
ATOM 1806 C C . GLU A 1 236 ? -7.927 24.834 11.258 1.00 23.83 236 GLU A C 1
ATOM 1808 O O . GLU A 1 236 ? -8.267 25.824 10.610 1.00 23.83 236 GLU A O 1
ATOM 1813 N N . TYR A 1 237 ? -8.738 23.778 11.387 1.00 25.92 237 TYR A N 1
ATOM 1814 C CA . TYR A 1 237 ? -10.128 23.769 10.912 1.00 25.92 237 TYR A CA 1
ATOM 1815 C C . TYR A 1 237 ? -11.091 23.922 12.099 1.00 25.92 237 TYR A C 1
ATOM 1817 O O . TYR A 1 237 ? -11.126 23.078 12.996 1.00 25.92 237 TYR A O 1
ATOM 1825 N N . ARG A 1 238 ? -11.903 24.989 12.099 1.00 27.83 238 ARG A N 1
ATOM 1826 C CA . ARG A 1 238 ? -13.032 25.184 13.028 1.00 27.83 238 ARG A CA 1
ATOM 1827 C C . ARG A 1 238 ? -14.362 24.874 12.344 1.00 27.83 238 ARG A C 1
ATOM 1829 O O . ARG A 1 238 ? -14.636 25.388 11.265 1.00 27.83 238 ARG A O 1
ATOM 1836 N N . GLY A 1 239 ? -15.228 24.140 13.038 1.00 27.34 239 GLY A N 1
ATOM 1837 C CA . GLY A 1 239 ? -16.661 24.022 12.731 1.00 27.34 239 GLY A CA 1
ATOM 1838 C C . GLY A 1 239 ? -17.291 22.894 13.548 1.00 27.34 239 GLY A C 1
ATOM 1839 O O . GLY A 1 239 ? -17.053 21.731 13.261 1.00 27.34 239 GLY A O 1
ATOM 1840 N N . ALA A 1 240 ? -17.853 23.200 14.720 1.00 26.59 240 ALA A N 1
ATOM 1841 C CA . ALA A 1 240 ? -19.272 23.512 14.966 1.00 26.59 240 ALA A CA 1
ATOM 1842 C C . ALA A 1 240 ? -20.119 22.241 15.171 1.00 26.59 240 ALA A C 1
ATOM 1844 O O . ALA A 1 240 ? -20.420 21.504 14.239 1.00 26.59 240 ALA A O 1
ATOM 1845 N N . GLY A 1 241 ? -20.463 21.985 16.436 1.00 26.42 241 GLY A N 1
ATOM 1846 C CA . GLY A 1 241 ? -21.201 20.804 16.866 1.00 26.42 241 GLY A CA 1
ATOM 1847 C C . GLY A 1 241 ? -22.719 20.935 16.772 1.00 26.42 241 GLY A C 1
ATOM 1848 O O . GLY A 1 241 ? -23.275 22.025 16.673 1.00 26.42 241 GLY A O 1
ATOM 1849 N N . SER A 1 242 ? -23.384 19.791 16.898 1.00 26.03 242 SER A N 1
ATOM 1850 C CA . SER A 1 242 ? -24.687 19.672 17.550 1.00 26.03 242 SER A CA 1
ATOM 1851 C C . SER A 1 242 ? -24.869 18.241 18.066 1.00 26.03 242 SER A C 1
ATOM 1853 O O . SER A 1 242 ? -24.396 17.272 17.476 1.00 26.03 242 SER A O 1
ATOM 1855 N N . SER A 1 243 ? -25.475 18.155 19.244 1.00 27.02 243 SER A N 1
ATOM 1856 C CA . SER A 1 243 ? -25.686 16.976 20.079 1.00 27.02 243 SER A CA 1
ATOM 1857 C C . SER A 1 243 ? -26.899 16.155 19.644 1.00 27.02 243 SER A C 1
ATOM 1859 O O . SER A 1 243 ? -27.935 16.758 19.379 1.00 27.02 243 SER A O 1
ATOM 1861 N N . LEU A 1 244 ? -26.827 14.821 19.733 1.00 24.00 244 LEU A N 1
ATOM 1862 C CA . LEU A 1 244 ? -27.974 13.928 19.965 1.00 24.00 244 LEU A CA 1
ATOM 1863 C C . LEU A 1 244 ? -27.519 12.657 20.718 1.00 24.00 244 LEU A C 1
ATOM 1865 O O . LEU A 1 244 ? -26.373 12.229 20.620 1.00 24.00 244 LEU A O 1
ATOM 1869 N N . SER A 1 245 ? -2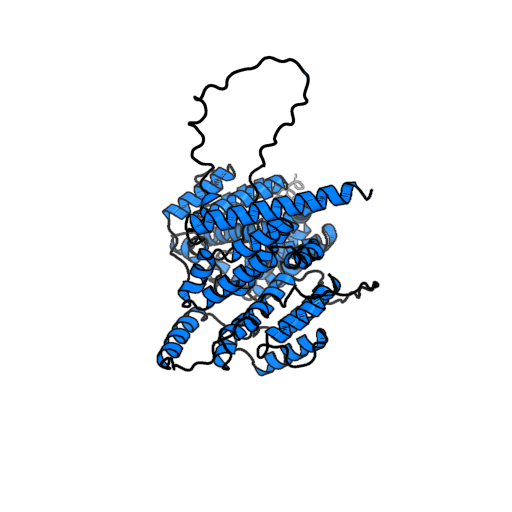8.424 12.126 21.537 1.00 23.14 245 SER A N 1
ATOM 1870 C CA . SER A 1 245 ? -28.210 11.270 22.709 1.00 23.14 245 SER A CA 1
ATOM 1871 C C . SER A 1 245 ? -28.266 9.751 22.460 1.00 23.14 245 SER A C 1
ATOM 1873 O O . SER A 1 245 ? -29.168 9.274 21.783 1.00 23.14 245 SER A O 1
ATOM 1875 N N . VAL A 1 246 ? -27.366 9.034 23.154 1.00 26.81 246 VAL A N 1
ATOM 1876 C CA . VAL A 1 246 ? -27.477 7.699 23.799 1.00 26.81 246 VAL A CA 1
ATOM 1877 C C . VAL A 1 246 ? -27.976 6.502 22.962 1.00 26.81 246 VAL A C 1
ATOM 1879 O O . VAL A 1 246 ? -29.158 6.176 22.948 1.00 26.81 246 VAL A O 1
ATOM 1882 N N . ASN A 1 247 ? -27.023 5.766 22.377 1.00 28.72 247 ASN A N 1
ATOM 1883 C CA . ASN A 1 247 ? -26.715 4.353 22.682 1.00 28.72 247 ASN A CA 1
ATOM 1884 C C . ASN A 1 247 ? -25.441 3.968 21.902 1.00 28.72 247 ASN A C 1
ATOM 1886 O O . ASN A 1 247 ? -25.446 3.896 20.677 1.00 28.72 247 ASN A O 1
ATOM 1890 N N . MET A 1 248 ? -24.324 3.845 22.625 1.00 26.83 248 MET A N 1
ATOM 1891 C CA . MET A 1 248 ? -22.970 4.147 22.144 1.00 26.83 248 MET A CA 1
ATOM 1892 C C . MET A 1 248 ? -21.994 3.008 22.464 1.00 26.83 248 MET A C 1
ATOM 1894 O O . MET A 1 248 ? -21.309 3.082 23.473 1.00 26.83 248 MET A O 1
ATOM 1898 N N . TRP A 1 249 ? -21.923 1.968 21.626 1.00 29.09 249 TRP A N 1
ATOM 1899 C CA . TRP A 1 249 ? -20.905 0.905 21.713 1.00 29.09 249 TRP A CA 1
ATOM 1900 C C . TRP A 1 249 ? -20.746 0.239 20.342 1.00 29.09 249 TRP A C 1
ATOM 1902 O O . TRP A 1 249 ? -21.707 -0.379 19.906 1.00 29.09 249 TRP A O 1
ATOM 1912 N N . ALA A 1 250 ? -19.589 0.341 19.658 1.00 32.34 250 ALA A N 1
ATOM 1913 C CA . ALA A 1 250 ? -19.257 -0.646 18.610 1.00 32.34 250 ALA A CA 1
ATOM 1914 C C . ALA A 1 250 ? -17.855 -0.604 17.977 1.00 32.34 250 ALA A C 1
ATOM 1916 O O . ALA A 1 250 ? -17.314 -1.672 17.725 1.00 32.34 25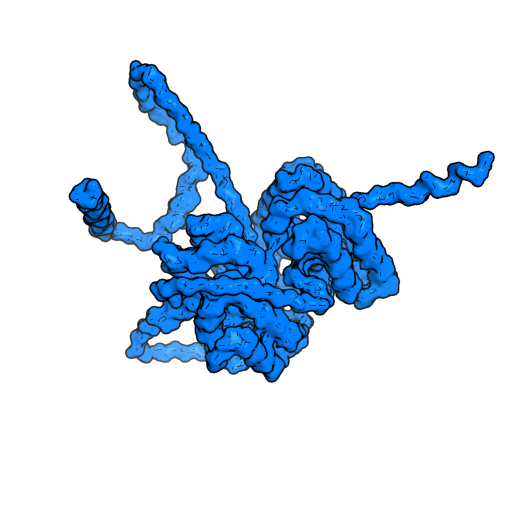0 ALA A O 1
ATOM 1917 N N . VAL A 1 251 ? -17.264 0.551 17.645 1.00 37.25 251 VAL A N 1
ATOM 1918 C CA . VAL A 1 251 ? -16.266 0.519 16.545 1.00 37.25 251 VAL A CA 1
ATOM 1919 C C . VAL A 1 251 ? -14.877 -0.024 16.903 1.00 37.25 251 VAL A C 1
ATOM 1921 O O . VAL A 1 251 ? -14.197 -0.551 16.029 1.00 37.25 251 VAL A O 1
ATOM 1924 N N . LEU A 1 252 ? -14.470 -0.002 18.173 1.00 36.22 252 LEU A N 1
ATOM 1925 C CA . LEU A 1 252 ? -13.201 -0.622 18.598 1.00 36.22 252 LEU A CA 1
ATOM 1926 C C . LEU A 1 252 ? -13.351 -1.664 19.718 1.00 36.22 252 LEU A C 1
ATOM 1928 O O . LEU A 1 252 ? -12.450 -2.466 19.932 1.00 36.22 252 LEU A O 1
ATOM 1932 N N . ILE A 1 253 ? -14.507 -1.712 20.387 1.00 35.97 253 ILE A N 1
ATOM 1933 C CA . ILE A 1 253 ? -14.708 -2.490 21.619 1.00 35.97 253 ILE A CA 1
ATOM 1934 C C . ILE A 1 253 ? -15.192 -3.920 21.346 1.00 35.97 253 ILE A C 1
ATOM 1936 O O . ILE A 1 253 ? -14.822 -4.834 22.078 1.00 35.97 253 ILE A O 1
ATOM 1940 N N . ILE A 1 254 ? -15.983 -4.159 20.293 1.00 37.91 254 ILE A N 1
ATOM 1941 C CA . ILE A 1 254 ? -16.642 -5.468 20.114 1.00 37.91 254 ILE A CA 1
ATOM 1942 C C . ILE A 1 254 ? -15.641 -6.580 19.754 1.00 37.91 254 ILE A C 1
ATOM 1944 O O . ILE A 1 254 ? -15.804 -7.697 20.235 1.00 37.91 254 ILE A O 1
ATOM 1948 N N . SER A 1 255 ? -14.544 -6.279 19.054 1.00 36.75 255 SER A N 1
ATOM 1949 C CA . SER A 1 255 ? -13.521 -7.289 18.734 1.00 36.75 255 SER A CA 1
ATOM 1950 C C . SER A 1 255 ? -12.644 -7.712 19.920 1.00 36.75 255 SER A C 1
ATOM 1952 O O . SER A 1 255 ? -11.953 -8.724 19.824 1.00 36.75 255 SER A O 1
ATOM 1954 N N . VAL A 1 256 ? -12.650 -6.964 21.033 1.00 32.53 256 VAL A N 1
ATOM 1955 C CA . VAL A 1 256 ? -11.825 -7.271 22.220 1.00 32.53 256 VAL A CA 1
ATOM 1956 C C . VAL A 1 256 ? -12.667 -7.626 23.450 1.00 32.53 256 VAL A C 1
ATOM 1958 O O . VAL A 1 256 ? -12.336 -8.564 24.169 1.00 32.53 256 VAL A O 1
ATOM 1961 N N . VAL A 1 257 ? -13.817 -6.981 23.665 1.00 29.22 257 VAL A N 1
ATOM 1962 C CA . VAL A 1 257 ? -14.662 -7.225 24.852 1.00 29.22 257 VAL A CA 1
ATOM 1963 C C . VAL A 1 257 ? -15.618 -8.415 24.680 1.00 29.22 257 VAL A C 1
ATOM 1965 O O . VAL A 1 257 ? -15.953 -9.067 25.673 1.00 29.22 257 VAL A O 1
ATOM 1968 N N . ALA A 1 258 ? -15.998 -8.787 23.449 1.00 29.45 258 ALA A N 1
ATOM 1969 C CA . ALA A 1 25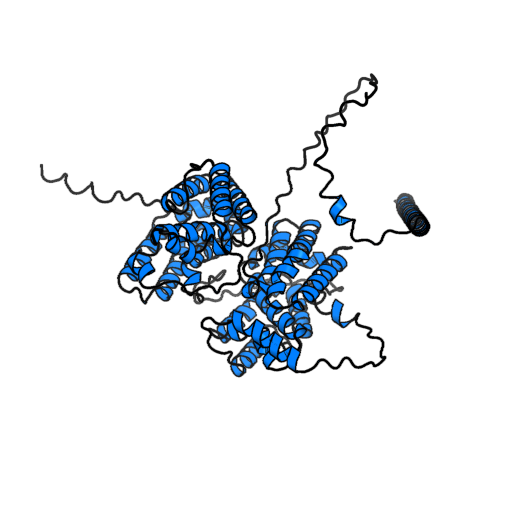8 ? -16.830 -9.975 23.218 1.00 29.45 258 ALA A CA 1
ATOM 1970 C C . ALA A 1 258 ? -16.118 -11.298 23.568 1.00 29.45 258 ALA A C 1
ATOM 1972 O O . ALA A 1 258 ? -16.794 -12.299 23.762 1.00 29.45 258 ALA A O 1
ATOM 1973 N N . HIS A 1 259 ? -14.783 -11.314 23.687 1.00 33.34 259 HIS A N 1
ATOM 1974 C CA . HIS A 1 259 ? -14.025 -12.496 24.127 1.00 33.34 259 HIS A CA 1
ATOM 1975 C C . HIS A 1 259 ? -13.639 -12.472 25.615 1.00 33.34 259 HIS A C 1
ATOM 1977 O O . HIS A 1 259 ? -13.478 -13.534 26.207 1.00 33.34 259 HIS A O 1
ATOM 1983 N N . LEU A 1 260 ? -13.571 -11.301 26.259 1.00 28.83 260 LEU A N 1
ATOM 1984 C CA . LEU A 1 260 ? -13.279 -11.213 27.699 1.00 28.83 260 LEU A CA 1
ATOM 1985 C C . LEU A 1 260 ? -14.509 -11.460 28.593 1.00 28.83 260 LEU A C 1
ATOM 1987 O O . LEU A 1 260 ? -14.354 -11.765 29.771 1.00 28.83 260 LEU A O 1
ATOM 1991 N N . SER A 1 261 ? -15.732 -11.358 28.059 1.00 26.34 261 SER A N 1
ATOM 1992 C CA . SER A 1 261 ? -16.973 -11.438 28.854 1.00 26.34 261 SER A CA 1
ATOM 1993 C C . SER A 1 261 ? -17.760 -12.754 28.733 1.00 26.34 261 SER A C 1
ATOM 1995 O O . SER A 1 261 ? -18.639 -12.999 29.557 1.00 26.34 261 SER A O 1
ATOM 1997 N N . THR A 1 262 ? -17.435 -13.641 27.783 1.00 26.23 262 THR A N 1
ATOM 1998 C CA . THR A 1 262 ? -18.074 -14.972 27.648 1.00 26.23 262 THR A CA 1
ATOM 1999 C C . THR A 1 262 ? -17.192 -16.137 28.094 1.00 26.23 262 THR A C 1
ATOM 2001 O O . THR A 1 262 ? -17.609 -17.291 28.017 1.00 26.23 262 THR A O 1
ATOM 2004 N N . ALA A 1 263 ? -16.004 -15.860 28.628 1.00 25.00 263 ALA A N 1
ATOM 2005 C CA . ALA A 1 263 ? -15.184 -16.844 29.318 1.00 25.00 263 ALA A CA 1
ATOM 2006 C C . ALA A 1 263 ? -15.705 -17.078 30.752 1.00 25.00 263 ALA A C 1
ATOM 2008 O O . ALA A 1 263 ? -15.043 -16.778 31.742 1.00 25.00 263 ALA A O 1
ATOM 2009 N N . GLN A 1 264 ? -16.913 -17.636 30.880 1.00 21.88 264 GLN A N 1
ATOM 2010 C CA . GLN A 1 264 ? -17.264 -18.395 32.080 1.00 21.88 264 GLN A CA 1
ATOM 2011 C C . GLN A 1 264 ? -16.501 -19.719 32.019 1.00 21.88 264 GLN A C 1
ATOM 2013 O O . GLN A 1 264 ? -17.014 -20.742 31.573 1.00 21.88 264 GLN A O 1
ATOM 2018 N N . PHE A 1 265 ? -15.242 -19.685 32.450 1.00 23.47 265 PHE A N 1
ATOM 2019 C CA . PHE A 1 265 ? -14.518 -20.900 32.787 1.00 23.47 265 PHE A CA 1
ATOM 2020 C C . PHE A 1 265 ? -15.207 -21.541 34.001 1.00 23.47 265 PHE A C 1
ATOM 2022 O O . PHE A 1 265 ? -15.361 -20.871 35.029 1.00 23.47 265 PHE A O 1
ATOM 2029 N N . PRO A 1 266 ? -15.643 -22.812 33.934 1.00 22.72 266 PRO A N 1
ATOM 2030 C CA . PRO A 1 266 ? -16.007 -23.527 35.141 1.00 22.72 266 PRO A CA 1
ATOM 2031 C C . PRO A 1 266 ? -14.755 -23.619 36.015 1.00 22.72 266 PRO A C 1
ATOM 2033 O O . PRO A 1 266 ? -13.740 -24.187 35.619 1.00 22.72 266 PRO A O 1
ATOM 2036 N N . ALA A 1 267 ? -14.835 -23.029 37.204 1.00 22.64 267 ALA A N 1
ATOM 2037 C CA . ALA A 1 267 ? -13.850 -23.177 38.258 1.00 22.64 267 ALA A CA 1
ATOM 2038 C C . ALA A 1 267 ? -13.861 -24.629 38.749 1.00 22.64 267 ALA A C 1
ATOM 2040 O O . ALA A 1 267 ? -14.500 -24.931 39.745 1.00 22.64 267 ALA A O 1
ATOM 2041 N N . ASN A 1 268 ? -13.201 -25.528 38.024 1.00 24.33 268 ASN A N 1
ATOM 2042 C CA . ASN A 1 268 ? -12.782 -26.830 38.516 1.00 24.33 268 ASN A CA 1
ATOM 2043 C C . ASN A 1 268 ? -11.400 -27.127 37.939 1.00 24.33 268 ASN A C 1
ATOM 2045 O O . ASN A 1 268 ? -11.209 -27.324 36.743 1.00 24.33 268 ASN A O 1
ATOM 2049 N N . SER A 1 269 ? -10.444 -27.085 38.851 1.00 30.55 269 SER A N 1
ATOM 2050 C CA . SER A 1 269 ? -9.044 -27.443 38.728 1.00 30.55 269 SER A CA 1
ATOM 2051 C C . SER A 1 269 ? -8.838 -28.854 38.177 1.00 30.55 269 SER A C 1
ATOM 2053 O O . SER A 1 269 ? -9.153 -29.807 38.882 1.00 30.55 269 SER A O 1
ATOM 2055 N N . GLU A 1 270 ? -8.194 -28.974 37.016 1.00 22.83 270 GLU A N 1
ATOM 2056 C CA . GLU A 1 270 ? -7.154 -29.981 36.782 1.00 22.83 270 GLU A CA 1
ATOM 2057 C C . GLU A 1 270 ? -6.014 -29.336 35.977 1.00 22.83 270 GLU A C 1
ATOM 2059 O O . GLU A 1 270 ? -6.224 -28.725 34.931 1.00 22.83 270 GLU A O 1
ATOM 2064 N N . LEU A 1 271 ? -4.811 -29.406 36.551 1.00 25.22 271 LEU A N 1
ATOM 2065 C CA . LEU A 1 271 ? -3.538 -28.955 35.994 1.00 25.22 271 LEU A CA 1
ATOM 2066 C C . LEU A 1 271 ? -3.298 -29.573 34.608 1.00 25.22 271 LEU A C 1
ATOM 2068 O O . LEU A 1 271 ? -3.161 -30.790 34.498 1.00 25.22 271 LEU A O 1
ATOM 2072 N N . PHE A 1 272 ? -3.103 -28.738 33.589 1.00 22.89 272 PHE A N 1
ATOM 2073 C CA . PHE A 1 272 ? -2.206 -29.075 32.484 1.00 22.89 272 PHE A CA 1
ATOM 2074 C C . PHE A 1 272 ? -0.899 -28.314 32.708 1.00 22.89 272 PHE A C 1
ATOM 2076 O O . PHE A 1 272 ? -0.772 -27.147 32.341 1.00 22.89 272 PHE A O 1
ATOM 2083 N N . ASP A 1 273 ? 0.058 -28.979 33.359 1.00 22.03 273 ASP A N 1
ATOM 2084 C CA . ASP A 1 273 ? 1.462 -28.571 33.347 1.00 22.03 273 ASP A CA 1
ATOM 2085 C C . ASP A 1 273 ? 1.967 -28.674 31.902 1.00 22.03 273 ASP A C 1
ATOM 2087 O O . ASP A 1 273 ? 2.228 -29.769 31.395 1.00 22.03 273 ASP A O 1
ATOM 2091 N N . PHE A 1 274 ? 2.095 -27.537 31.220 1.00 23.52 274 PHE A N 1
ATOM 2092 C CA . PHE A 1 274 ? 2.891 -27.472 30.002 1.00 23.52 274 PHE A CA 1
ATOM 2093 C C . PHE A 1 274 ? 4.369 -27.360 30.396 1.00 23.52 274 PHE A C 1
ATOM 2095 O O . PHE A 1 274 ? 4.733 -26.446 31.140 1.00 23.52 274 PHE A O 1
ATOM 2102 N N . PRO A 1 275 ? 5.245 -28.262 29.922 1.00 24.06 275 PRO A N 1
ATOM 2103 C CA . PRO A 1 275 ? 6.665 -28.154 30.205 1.00 24.06 275 PRO A CA 1
ATOM 2104 C C . PRO A 1 275 ? 7.234 -26.902 29.526 1.00 24.06 275 PRO A C 1
ATOM 2106 O O . PRO A 1 275 ? 7.011 -26.659 28.339 1.00 24.06 275 PRO A O 1
ATOM 2109 N N . THR A 1 276 ? 8.016 -26.130 30.282 1.00 30.58 276 THR A N 1
ATOM 2110 C CA . THR A 1 276 ? 8.726 -24.905 29.865 1.00 30.58 276 THR A CA 1
ATOM 2111 C C . THR A 1 276 ? 9.565 -25.063 28.591 1.00 30.58 276 THR A C 1
ATOM 2113 O O . THR A 1 276 ? 9.843 -24.077 27.916 1.00 30.58 276 THR A O 1
ATOM 2116 N N . SER A 1 277 ? 9.904 -26.294 28.202 1.00 27.23 277 SER A N 1
ATOM 2117 C CA . SER A 1 277 ? 10.626 -26.606 26.968 1.00 27.23 277 SER A CA 1
ATOM 2118 C C . SER A 1 277 ? 9.811 -26.425 25.679 1.00 27.23 277 SER A C 1
ATOM 2120 O O . SER A 1 277 ? 10.411 -26.285 24.617 1.00 27.23 277 SER A O 1
ATOM 2122 N N . VAL A 1 278 ? 8.472 -26.404 25.725 1.00 29.39 278 VAL A N 1
ATOM 2123 C CA . VAL A 1 278 ? 7.633 -26.169 24.527 1.00 29.39 278 VAL A CA 1
ATOM 2124 C C . VAL A 1 278 ? 7.591 -24.678 24.169 1.00 29.39 278 VAL A C 1
ATOM 2126 O O . VAL A 1 278 ? 7.675 -24.334 22.992 1.00 29.39 278 VAL A O 1
ATOM 2129 N N . LEU A 1 279 ? 7.586 -23.794 25.176 1.00 30.50 279 LEU A N 1
ATOM 2130 C CA . LEU A 1 279 ? 7.640 -22.340 24.979 1.00 30.50 279 LEU A CA 1
ATOM 2131 C C . LEU A 1 279 ? 8.952 -21.905 24.298 1.00 30.50 279 LEU A C 1
ATOM 2133 O O . LEU A 1 279 ? 8.936 -21.093 23.376 1.00 30.50 279 LEU A O 1
ATOM 2137 N N . GLU A 1 280 ? 10.091 -22.472 24.714 1.00 30.12 280 GLU A N 1
ATOM 2138 C CA . GLU A 1 280 ? 11.411 -22.148 24.144 1.00 30.12 280 GLU A CA 1
ATOM 2139 C C . GLU A 1 280 ? 11.559 -22.611 22.682 1.00 30.12 280 GLU A C 1
ATOM 2141 O O . GLU A 1 280 ? 12.159 -21.910 21.862 1.00 30.12 280 GLU A O 1
ATOM 2146 N N . VAL A 1 281 ? 10.975 -23.763 22.324 1.00 30.88 281 VAL A N 1
ATOM 2147 C CA . VAL A 1 281 ? 11.008 -24.293 20.950 1.00 30.88 281 VAL A CA 1
ATOM 2148 C C . VAL A 1 281 ? 10.123 -23.463 20.017 1.00 30.88 281 VAL A C 1
ATOM 2150 O O . VAL A 1 281 ? 10.555 -23.144 18.907 1.00 30.88 281 VAL A O 1
ATOM 2153 N N . GLU A 1 282 ? 8.941 -23.029 20.463 1.00 37.53 282 GLU A N 1
ATOM 2154 C CA . GLU A 1 282 ? 8.072 -22.164 19.660 1.00 37.53 282 GLU A CA 1
ATOM 2155 C C . GLU A 1 282 ? 8.708 -20.788 19.424 1.00 37.53 282 GLU A C 1
ATOM 2157 O O . GLU A 1 282 ? 8.859 -20.399 18.260 1.00 37.53 282 GLU A O 1
ATOM 2162 N N . LEU A 1 283 ? 9.203 -20.110 20.472 1.00 36.59 283 LEU A N 1
ATOM 2163 C CA . LEU A 1 283 ? 9.886 -18.806 20.375 1.00 36.59 283 LEU A CA 1
ATOM 2164 C C . LEU A 1 283 ? 11.091 -18.824 19.415 1.00 36.59 283 LEU A C 1
ATOM 2166 O O . LEU A 1 283 ? 11.303 -17.860 18.677 1.00 36.59 283 LEU A O 1
ATOM 2170 N N . SER A 1 284 ? 11.851 -19.924 19.369 1.00 34.62 284 SER A N 1
ATOM 2171 C CA . SER A 1 284 ? 12.996 -20.065 18.455 1.00 34.62 284 SER A CA 1
ATOM 2172 C C . SER A 1 284 ? 12.592 -20.164 16.973 1.00 34.62 284 SER A C 1
ATOM 2174 O O . SER A 1 284 ? 13.278 -19.617 16.102 1.00 34.62 284 SER A O 1
ATOM 2176 N N . SER A 1 285 ? 11.443 -20.785 16.671 1.00 35.38 285 SER A N 1
ATOM 2177 C CA . SER A 1 285 ? 10.908 -20.861 15.303 1.00 35.38 285 SER A CA 1
ATOM 2178 C C . SER A 1 285 ? 10.391 -19.503 14.811 1.00 35.38 285 SER A C 1
ATOM 2180 O O . SER A 1 285 ? 10.602 -19.147 13.653 1.00 35.38 285 SER A O 1
ATOM 2182 N N . TYR A 1 286 ? 9.803 -18.711 15.716 1.00 37.78 286 TYR A N 1
ATOM 2183 C CA . TYR A 1 286 ? 9.300 -17.361 15.453 1.00 37.78 286 TYR A CA 1
ATOM 2184 C C . TYR A 1 286 ? 10.423 -16.319 15.290 1.00 37.78 286 TYR A C 1
ATOM 2186 O O . TYR A 1 286 ? 10.332 -15.435 14.440 1.00 37.78 286 TYR A O 1
ATOM 2194 N N . ALA A 1 287 ? 11.509 -16.428 16.065 1.00 35.50 287 ALA A N 1
ATOM 2195 C CA . ALA A 1 287 ? 12.649 -15.508 15.992 1.00 35.50 287 ALA A CA 1
ATOM 2196 C C . ALA A 1 287 ? 13.433 -15.615 14.669 1.00 35.50 287 ALA A C 1
ATOM 2198 O O . ALA A 1 287 ? 14.065 -14.653 14.230 1.00 35.50 287 ALA A O 1
ATOM 2199 N N . SER A 1 288 ? 13.366 -16.774 14.008 1.00 34.66 288 SER A N 1
ATOM 2200 C CA . SER A 1 288 ? 14.129 -17.075 12.792 1.00 34.66 288 SER A CA 1
ATOM 2201 C C . SER A 1 288 ? 13.630 -16.323 11.546 1.00 34.66 288 SER A C 1
ATOM 2203 O O . SER A 1 288 ? 14.393 -16.150 10.599 1.00 34.66 288 SER A O 1
ATOM 2205 N N . SER A 1 289 ? 12.376 -15.847 11.535 1.00 37.03 289 SER A N 1
ATOM 2206 C CA . SER A 1 289 ? 11.778 -15.127 10.397 1.00 37.03 289 SER A CA 1
ATOM 2207 C C . SER A 1 289 ? 11.856 -13.598 10.496 1.00 37.03 289 SER A C 1
ATOM 2209 O O . SER A 1 289 ? 11.569 -12.920 9.515 1.00 37.03 289 SER A O 1
ATOM 2211 N N . ALA A 1 290 ? 12.243 -13.042 11.649 1.00 38.25 290 ALA A N 1
ATOM 2212 C CA . ALA A 1 290 ? 12.312 -11.591 11.880 1.00 38.25 290 ALA A CA 1
ATOM 2213 C C . ALA A 1 290 ? 13.709 -10.984 11.623 1.00 38.25 290 ALA A C 1
ATOM 2215 O O . ALA A 1 290 ? 13.924 -9.787 11.811 1.00 38.25 290 ALA A O 1
ATOM 2216 N N . ALA A 1 291 ? 14.681 -11.797 11.209 1.00 37.94 291 ALA A N 1
ATOM 2217 C CA . ALA A 1 291 ? 16.071 -11.379 11.095 1.00 37.94 291 ALA A CA 1
ATOM 2218 C C . ALA A 1 291 ? 16.393 -10.780 9.716 1.00 37.94 291 ALA A C 1
ATOM 2220 O O . ALA A 1 291 ? 16.992 -11.438 8.868 1.00 37.94 291 ALA A O 1
ATOM 2221 N N . ALA A 1 292 ? 16.066 -9.502 9.522 1.00 37.16 292 ALA A N 1
ATOM 2222 C CA . ALA A 1 292 ? 16.822 -8.644 8.613 1.00 37.16 292 ALA A CA 1
ATOM 2223 C C . ALA A 1 292 ? 16.743 -7.173 9.067 1.00 37.16 292 ALA A C 1
ATOM 2225 O O . ALA A 1 292 ? 15.735 -6.501 8.885 1.00 37.16 292 ALA A O 1
ATOM 2226 N N . THR A 1 293 ? 17.847 -6.702 9.664 1.00 41.03 293 THR A N 1
ATOM 2227 C CA . THR A 1 293 ? 18.253 -5.286 9.824 1.00 41.03 293 THR A CA 1
ATOM 2228 C C . THR A 1 293 ? 17.368 -4.348 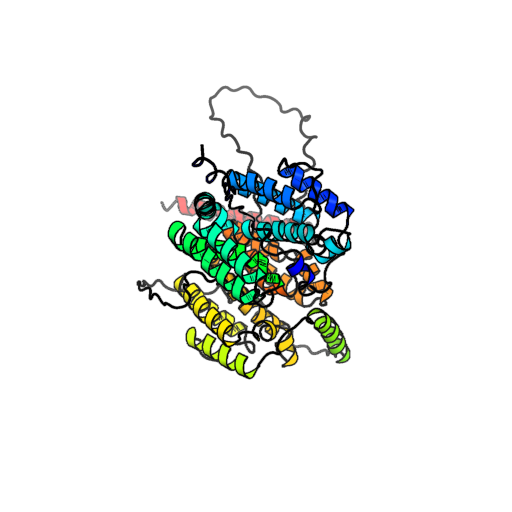10.664 1.00 41.03 293 THR A C 1
ATOM 2230 O O . THR A 1 293 ? 16.896 -3.345 10.137 1.00 41.03 293 THR A O 1
ATOM 2233 N N . SER A 1 294 ? 17.190 -4.567 11.974 1.00 54.44 294 SER A N 1
ATOM 2234 C CA . SER A 1 294 ? 16.444 -3.602 12.808 1.00 54.44 294 SER A CA 1
ATOM 2235 C C . SER A 1 294 ? 17.194 -3.149 14.060 1.00 54.44 294 SER A C 1
ATOM 2237 O O . SER A 1 294 ? 17.660 -3.970 14.852 1.00 54.44 294 SER A O 1
ATOM 2239 N N . VAL A 1 295 ? 17.246 -1.831 14.262 1.00 74.25 295 VAL A N 1
ATOM 2240 C CA . VAL A 1 295 ? 17.576 -1.187 15.541 1.00 74.25 295 VAL A CA 1
ATOM 2241 C C . VAL A 1 295 ? 16.683 -1.801 16.637 1.00 74.25 295 VAL A C 1
ATOM 2243 O O . VAL A 1 295 ? 15.470 -1.895 16.422 1.00 74.25 295 VAL A O 1
ATOM 2246 N N . PRO A 1 296 ? 17.230 -2.264 17.779 1.00 83.19 296 PRO A N 1
ATOM 2247 C CA . PRO A 1 296 ? 16.424 -2.871 18.840 1.00 83.19 296 PRO A CA 1
ATOM 2248 C C . PRO A 1 296 ? 15.400 -1.872 19.387 1.00 83.19 296 PRO A C 1
ATOM 2250 O O . PRO A 1 296 ? 15.639 -0.663 19.359 1.00 83.19 296 PRO A O 1
ATOM 2253 N N . CYS A 1 297 ? 14.268 -2.370 19.894 1.00 86.88 297 CYS A N 1
ATOM 2254 C CA . CYS A 1 297 ? 13.268 -1.488 20.486 1.00 86.88 297 CYS A CA 1
ATOM 2255 C C . CYS A 1 297 ? 13.867 -0.719 21.672 1.00 86.88 297 CYS A C 1
ATOM 2257 O O . CYS A 1 297 ? 14.476 -1.302 22.571 1.00 86.88 297 CYS A O 1
ATOM 2259 N N . ASN A 1 298 ? 13.676 0.599 21.684 1.00 91.19 298 ASN A N 1
ATOM 2260 C CA . ASN A 1 298 ? 14.004 1.438 22.826 1.00 91.19 298 ASN A CA 1
ATOM 2261 C C . ASN A 1 298 ? 12.778 1.509 23.747 1.00 91.19 298 ASN A C 1
ATOM 2263 O O . ASN A 1 298 ? 11.907 2.357 23.565 1.00 91.19 298 ASN A O 1
ATOM 2267 N N . GLN A 1 299 ? 12.701 0.602 24.724 1.00 90.12 299 GLN A N 1
ATOM 2268 C CA . GLN A 1 299 ? 11.539 0.486 25.613 1.00 90.12 299 GLN A CA 1
ATOM 2269 C C . GLN A 1 299 ? 11.221 1.783 26.392 1.00 90.12 299 GLN A C 1
ATOM 2271 O O . GLN A 1 299 ? 10.052 2.168 26.436 1.00 90.12 299 GLN A O 1
ATOM 2276 N N . PRO A 1 300 ? 12.206 2.515 26.962 1.00 93.88 300 PRO A N 1
ATOM 2277 C CA . PRO A 1 300 ? 11.944 3.830 27.552 1.00 93.88 300 PRO A CA 1
ATOM 2278 C C . PRO A 1 300 ? 11.300 4.823 26.579 1.00 93.88 300 PRO A C 1
ATOM 2280 O O . PRO A 1 300 ? 10.346 5.503 26.952 1.00 93.88 300 PRO A O 1
ATOM 2283 N N . LEU A 1 301 ? 11.785 4.872 25.334 1.00 94.31 301 LEU A N 1
ATOM 2284 C CA . LEU A 1 301 ? 11.211 5.729 24.297 1.00 94.31 301 LEU A CA 1
ATOM 2285 C C . LEU A 1 301 ? 9.788 5.287 23.940 1.00 94.31 301 LEU A C 1
ATOM 2287 O O . LEU A 1 301 ? 8.908 6.129 23.831 1.00 94.31 301 LEU A O 1
ATOM 2291 N N . LEU A 1 302 ? 9.525 3.981 23.831 1.00 93.50 302 LEU A N 1
ATOM 2292 C CA . LEU A 1 302 ? 8.176 3.460 23.598 1.00 93.50 302 LEU A CA 1
ATOM 2293 C C . LEU A 1 302 ? 7.189 3.897 24.688 1.00 93.50 302 LEU A C 1
ATOM 2295 O O . LEU A 1 302 ? 6.091 4.344 24.357 1.00 93.50 302 LEU A O 1
ATOM 2299 N N . ASN A 1 303 ? 7.589 3.835 25.961 1.00 93.12 303 ASN A N 1
ATOM 2300 C CA . ASN A 1 303 ? 6.778 4.325 27.079 1.00 93.12 303 ASN A CA 1
ATOM 2301 C C . ASN A 1 303 ? 6.466 5.821 26.930 1.00 93.12 303 ASN A C 1
ATOM 2303 O O . ASN A 1 303 ? 5.310 6.227 27.037 1.00 93.12 303 ASN A O 1
ATOM 2307 N N . GLU A 1 304 ? 7.478 6.644 26.647 1.00 95.56 304 GLU A N 1
ATOM 2308 C CA . GLU A 1 304 ? 7.318 8.091 26.459 1.00 95.56 304 GLU A CA 1
ATOM 2309 C C . GLU A 1 304 ? 6.410 8.426 25.264 1.00 95.56 304 GLU A C 1
ATOM 2311 O O . GLU A 1 304 ? 5.483 9.238 25.377 1.00 95.56 304 GLU A O 1
ATOM 2316 N N . CYS A 1 305 ? 6.622 7.759 24.129 1.00 96.12 305 CYS A N 1
ATOM 2317 C CA . CYS A 1 305 ? 5.804 7.937 22.937 1.00 96.12 305 CYS A CA 1
ATOM 2318 C C . CYS A 1 305 ? 4.352 7.521 23.196 1.00 96.12 305 CYS A C 1
ATOM 2320 O O . CYS A 1 305 ? 3.436 8.235 22.789 1.00 96.12 305 CYS A O 1
ATOM 2322 N N . GLN A 1 306 ? 4.122 6.408 23.899 1.00 95.44 306 GLN A N 1
ATOM 2323 C CA . GLN A 1 306 ? 2.777 5.940 24.235 1.00 95.44 306 GLN A CA 1
ATOM 2324 C C . GLN A 1 306 ? 2.058 6.896 25.191 1.00 95.44 306 GLN A C 1
ATOM 2326 O O . GLN A 1 306 ? 0.876 7.181 24.999 1.00 95.44 306 GLN A O 1
ATOM 2331 N N . HIS A 1 307 ? 2.765 7.448 26.179 1.00 95.06 307 HIS A N 1
ATOM 2332 C CA . HIS A 1 307 ? 2.215 8.496 27.038 1.00 95.06 307 HIS A CA 1
ATOM 2333 C C . HIS A 1 307 ? 1.812 9.732 26.231 1.00 95.06 307 HIS A C 1
ATOM 2335 O O . HIS A 1 307 ? 0.684 10.199 26.357 1.00 95.06 307 HIS A O 1
ATOM 2341 N N . THR A 1 308 ? 2.681 10.193 25.330 1.00 95.69 308 THR A N 1
ATOM 2342 C CA . THR A 1 308 ? 2.392 11.334 24.447 1.00 95.69 308 THR A CA 1
ATOM 2343 C C . THR A 1 308 ? 1.175 11.066 23.555 1.00 95.69 308 THR A C 1
ATOM 2345 O O . THR A 1 308 ? 0.316 11.931 23.388 1.00 95.69 308 THR A O 1
ATOM 2348 N N . PHE A 1 309 ? 1.065 9.850 23.011 1.00 96.00 309 PHE A N 1
ATOM 2349 C CA . PHE A 1 309 ? -0.085 9.416 22.219 1.00 96.00 309 PHE A CA 1
ATOM 2350 C C . PHE A 1 309 ? -1.389 9.472 23.025 1.00 96.00 309 PHE A C 1
ATOM 2352 O O . PHE A 1 309 ? -2.393 10.003 22.546 1.00 96.00 309 PHE A O 1
ATOM 2359 N N . ASN A 1 310 ? -1.370 8.975 24.262 1.00 96.56 310 ASN A N 1
ATOM 2360 C CA . ASN A 1 310 ? -2.524 9.018 25.155 1.00 96.56 310 ASN A CA 1
ATOM 2361 C C . ASN A 1 310 ? -2.907 10.461 25.524 1.00 96.56 310 ASN A C 1
ATOM 2363 O O . ASN A 1 310 ? -4.090 10.809 25.461 1.00 96.56 310 ASN A O 1
ATOM 2367 N N . ASP A 1 311 ? -1.927 11.317 25.821 1.00 96.12 311 ASP A N 1
ATOM 2368 C CA . ASP A 1 311 ? -2.138 12.728 26.159 1.00 96.12 311 ASP A CA 1
ATOM 2369 C C . ASP A 1 311 ? -2.765 13.511 24.996 1.00 96.12 311 ASP A C 1
ATOM 2371 O O . ASP A 1 311 ? -3.764 14.213 25.181 1.00 96.12 311 ASP A O 1
ATOM 2375 N N . ASP A 1 312 ? -2.258 13.330 23.772 1.00 94.88 312 ASP A N 1
ATOM 2376 C CA . ASP A 1 312 ? -2.811 13.949 22.558 1.00 94.88 312 ASP A CA 1
ATOM 2377 C C . ASP A 1 312 ? -4.282 13.562 22.322 1.00 94.88 312 ASP A C 1
ATOM 2379 O O . ASP A 1 312 ? -5.091 14.336 21.787 1.00 94.88 312 ASP A O 1
ATOM 2383 N N . LEU A 1 313 ? -4.660 12.357 22.744 1.00 96.00 313 LEU A N 1
ATOM 2384 C CA . LEU A 1 313 ? -6.017 11.839 22.641 1.00 96.00 313 LEU A CA 1
ATOM 2385 C C . LEU A 1 313 ? -6.903 12.213 23.832 1.00 96.00 313 LEU A C 1
ATOM 2387 O O . LEU A 1 313 ? -8.135 12.208 23.694 1.00 96.00 313 LEU A O 1
ATOM 2391 N N . GLY A 1 314 ? -6.311 12.666 24.937 1.00 95.62 314 GLY A N 1
ATOM 2392 C CA . GLY A 1 314 ? -6.995 12.911 26.202 1.00 95.62 314 GLY A CA 1
ATOM 2393 C C . GLY A 1 314 ? -7.447 11.612 26.870 1.00 95.62 314 GLY A C 1
ATOM 2394 O O . GLY A 1 314 ? -8.532 11.573 27.450 1.00 95.62 314 GLY A O 1
ATOM 2395 N N . ILE A 1 315 ? -6.664 10.545 26.714 1.00 94.38 315 ILE A N 1
ATOM 2396 C CA . ILE A 1 315 ? -6.884 9.242 27.338 1.00 94.38 315 ILE A CA 1
ATOM 2397 C C . ILE A 1 315 ? -6.290 9.274 28.745 1.00 94.38 315 ILE A C 1
ATOM 2399 O O . ILE A 1 315 ? -5.135 9.644 28.925 1.00 94.38 315 ILE A O 1
ATOM 2403 N N . GLN A 1 316 ? -7.082 8.894 29.748 1.00 87.56 316 GLN A N 1
ATOM 2404 C CA . GLN A 1 316 ? -6.629 8.820 31.137 1.00 87.56 316 GLN A CA 1
ATOM 2405 C C . GLN A 1 316 ? -6.338 7.371 31.539 1.00 87.56 316 GLN A C 1
ATOM 2407 O O . GLN A 1 316 ? -7.086 6.464 31.182 1.00 87.56 316 GLN A O 1
ATOM 2412 N N . GLY A 1 317 ? -5.288 7.169 32.338 1.00 79.62 317 GLY A N 1
ATOM 2413 C CA . GLY A 1 317 ? -4.902 5.854 32.855 1.00 79.62 317 GLY A CA 1
ATOM 2414 C C . GLY A 1 317 ? -3.964 5.067 31.935 1.00 79.62 317 GLY A C 1
ATOM 2415 O O . GLY A 1 317 ? -3.373 5.611 31.004 1.00 79.62 317 GLY A O 1
ATOM 2416 N N . VAL A 1 318 ? -3.801 3.779 32.245 1.00 79.00 318 VAL A N 1
ATOM 2417 C CA . VAL A 1 318 ? -2.928 2.857 31.505 1.00 79.00 318 VAL A CA 1
ATOM 2418 C C . VAL A 1 318 ? -3.722 2.279 30.334 1.00 79.00 318 VAL A C 1
ATOM 2420 O O . VAL A 1 318 ? -4.469 1.320 30.486 1.00 79.00 318 VAL A O 1
ATOM 2423 N N . ALA A 1 319 ? -3.620 2.938 29.183 1.00 88.06 319 ALA A N 1
ATOM 2424 C CA . ALA A 1 319 ? -4.195 2.512 27.911 1.00 88.06 319 ALA A CA 1
ATOM 2425 C C . ALA A 1 319 ? -3.045 2.278 26.926 1.00 88.06 319 ALA A C 1
ATOM 2427 O O . ALA A 1 319 ? -2.669 3.159 26.150 1.00 88.06 319 ALA A O 1
ATOM 2428 N N . ASP A 1 320 ? -2.411 1.121 27.041 1.00 89.69 320 ASP A N 1
ATOM 2429 C CA . ASP A 1 320 ? -1.199 0.749 26.313 1.00 89.69 320 ASP A CA 1
ATOM 2430 C C . ASP A 1 320 ? -1.179 -0.771 26.055 1.00 89.69 320 ASP A C 1
ATOM 2432 O O . ASP A 1 320 ? -2.229 -1.412 26.024 1.00 89.69 320 ASP A O 1
ATOM 2436 N N . TRP A 1 321 ? -0.007 -1.364 25.827 1.00 88.19 321 TRP A N 1
ATOM 2437 C CA . TRP A 1 321 ? 0.127 -2.810 25.612 1.00 88.19 321 TRP A CA 1
ATOM 2438 C C . TRP A 1 321 ? -0.136 -3.661 26.868 1.00 88.19 321 TRP A C 1
ATOM 2440 O O . TRP A 1 321 ? -0.367 -4.862 26.722 1.00 88.19 321 TRP A O 1
ATOM 2450 N N . HIS A 1 322 ? -0.146 -3.083 28.078 1.00 87.75 322 HIS A N 1
ATOM 2451 C CA . HIS A 1 322 ? -0.556 -3.786 29.300 1.00 87.75 322 HIS A CA 1
ATOM 2452 C C . HIS A 1 322 ? -2.072 -4.014 29.325 1.00 87.75 322 HIS A C 1
ATOM 2454 O O . HIS A 1 322 ? -2.528 -5.055 29.798 1.00 87.75 322 HIS A O 1
ATOM 2460 N N . ASP A 1 323 ? -2.843 -3.059 28.794 1.00 89.25 323 ASP A N 1
ATOM 2461 C CA . ASP A 1 323 ? -4.301 -3.138 28.674 1.00 89.25 323 ASP A CA 1
ATOM 2462 C C . ASP A 1 323 ? -4.772 -2.658 27.286 1.00 89.25 323 ASP A C 1
ATOM 2464 O O . ASP A 1 323 ? -5.326 -1.559 27.125 1.00 89.25 323 ASP A O 1
ATOM 2468 N N . PRO A 1 324 ? -4.567 -3.485 26.241 1.00 89.69 324 PRO A N 1
ATOM 2469 C CA . PRO A 1 324 ? -4.993 -3.133 24.895 1.00 89.69 324 PRO A CA 1
ATOM 2470 C C . PRO A 1 324 ? -6.514 -2.974 24.810 1.00 89.69 324 PRO A C 1
ATOM 2472 O O . PRO A 1 324 ? -6.995 -2.193 23.993 1.00 89.69 324 PRO A O 1
ATOM 2475 N N . ALA A 1 325 ? -7.286 -3.665 25.657 1.00 86.56 325 ALA A N 1
ATOM 2476 C CA . ALA A 1 325 ? -8.739 -3.534 25.697 1.00 86.56 325 ALA A CA 1
ATOM 2477 C C . ALA A 1 325 ? -9.167 -2.120 26.110 1.00 86.56 325 ALA A C 1
ATOM 2479 O O . ALA A 1 325 ? -10.035 -1.528 25.459 1.00 86.56 325 ALA A O 1
ATOM 2480 N N . GLN A 1 326 ? -8.519 -1.550 27.129 1.00 90.75 326 GLN A N 1
ATOM 2481 C CA . GLN A 1 326 ? -8.740 -0.167 27.541 1.00 90.75 326 GLN A CA 1
ATOM 2482 C C . GLN A 1 326 ? -8.333 0.823 26.443 1.00 90.75 326 GLN A C 1
ATOM 2484 O O . GLN A 1 326 ? -9.098 1.741 26.133 1.00 90.75 326 GLN A O 1
ATOM 2489 N N . LEU A 1 327 ? -7.184 0.607 25.790 1.00 91.69 327 LEU A N 1
ATOM 2490 C CA . LEU A 1 327 ? -6.762 1.417 24.641 1.00 91.69 327 LEU A CA 1
ATOM 2491 C C . LEU A 1 327 ? -7.809 1.406 23.520 1.00 91.69 327 LEU A C 1
ATOM 2493 O O . LEU A 1 327 ? -8.202 2.460 23.016 1.00 91.69 327 LEU A O 1
ATOM 2497 N N . PHE A 1 328 ? -8.316 0.230 23.155 1.00 88.25 328 PHE A N 1
ATOM 2498 C CA . PHE A 1 328 ? -9.365 0.102 22.149 1.00 88.25 328 PHE A CA 1
ATOM 2499 C C . PHE A 1 328 ? -10.662 0.800 22.551 1.00 88.25 328 PHE A C 1
ATOM 2501 O O . PHE A 1 328 ? -11.299 1.445 21.716 1.00 88.25 328 PHE A O 1
ATOM 2508 N N . SER A 1 329 ? -11.043 0.708 23.822 1.00 87.44 329 SER A N 1
ATOM 2509 C CA . SER A 1 329 ? -12.217 1.402 24.346 1.00 87.44 329 SER A CA 1
ATOM 2510 C C . SER A 1 329 ? -12.134 2.909 24.147 1.00 87.44 329 SER A C 1
ATOM 2512 O O . SER A 1 329 ? -13.036 3.527 23.569 1.00 87.44 329 SER A O 1
ATOM 2514 N N . GLU A 1 330 ? -11.002 3.493 24.520 1.00 93.38 330 GLU A N 1
ATOM 2515 C CA . GLU A 1 330 ? -10.785 4.929 24.418 1.00 93.38 330 GLU A CA 1
ATOM 2516 C C . GLU A 1 330 ? -10.654 5.409 22.971 1.00 93.38 330 GLU A C 1
ATOM 2518 O O . GLU A 1 330 ? -11.271 6.411 22.590 1.00 93.38 330 GLU A O 1
ATOM 2523 N N . LEU A 1 331 ? -9.951 4.655 22.121 1.00 92.00 331 LEU A N 1
ATOM 2524 C CA . LEU A 1 331 ? -9.932 4.921 20.684 1.00 92.00 331 LEU A CA 1
ATOM 2525 C C . LEU A 1 331 ? -11.350 4.869 20.101 1.00 92.00 331 LEU A C 1
ATOM 2527 O O . LEU A 1 331 ? -11.704 5.718 19.286 1.00 92.00 331 LEU A O 1
ATOM 2531 N N . GLY A 1 332 ? -12.187 3.921 20.535 1.00 87.69 332 GLY A N 1
ATOM 2532 C CA . GLY A 1 332 ? -13.580 3.793 20.099 1.00 87.69 332 GLY A CA 1
ATOM 2533 C C . GLY A 1 332 ? -14.431 4.997 20.484 1.00 87.69 332 GLY A C 1
ATOM 2534 O O . GLY A 1 332 ? -15.186 5.529 19.662 1.00 87.69 332 GLY A O 1
ATOM 2535 N N . ARG A 1 333 ? -14.267 5.481 21.716 1.00 92.62 333 ARG A N 1
ATOM 2536 C CA . ARG A 1 333 ? -14.929 6.697 22.200 1.00 92.62 333 ARG A CA 1
ATOM 2537 C C . ARG A 1 333 ? -14.552 7.917 21.360 1.00 92.62 333 ARG A C 1
ATOM 2539 O O . ARG A 1 333 ? -15.419 8.725 21.042 1.00 92.62 333 ARG A O 1
ATOM 2546 N N . ILE A 1 334 ? -13.287 8.053 20.968 1.00 92.56 334 ILE A N 1
ATOM 2547 C CA . ILE A 1 334 ? -12.842 9.167 20.120 1.00 92.56 334 ILE A CA 1
ATOM 2548 C C . ILE A 1 334 ? -13.345 8.980 18.685 1.00 92.56 334 ILE A C 1
ATOM 2550 O O . ILE A 1 334 ? -13.896 9.916 18.108 1.00 92.56 334 ILE A O 1
ATOM 2554 N N . TYR A 1 335 ? -13.235 7.772 18.129 1.00 87.56 335 TYR A N 1
ATOM 2555 C CA . TYR A 1 335 ? -13.660 7.444 16.767 1.00 87.56 335 TYR A CA 1
ATOM 2556 C C . TYR A 1 335 ? -15.142 7.757 16.524 1.00 87.56 335 TYR A C 1
ATOM 2558 O O . TYR A 1 335 ? -15.508 8.263 15.465 1.00 87.56 335 TYR A O 1
ATOM 2566 N N . THR A 1 336 ? -16.011 7.500 17.505 1.00 86.62 336 THR A N 1
ATOM 2567 C CA . THR A 1 336 ? -17.467 7.736 17.401 1.00 86.62 336 THR A CA 1
ATOM 2568 C C . THR A 1 336 ? -17.868 9.217 17.361 1.00 86.62 336 THR A C 1
ATOM 2570 O O . THR A 1 336 ? -19.022 9.527 17.073 1.00 86.62 336 THR A O 1
ATOM 2573 N N . THR A 1 337 ? -16.929 10.151 17.556 1.00 89.06 337 THR A N 1
ATOM 2574 C CA . THR A 1 337 ? -17.174 11.601 17.406 1.00 89.06 337 THR A CA 1
ATOM 2575 C C . THR A 1 337 ? -17.216 12.077 15.947 1.00 89.06 337 THR A C 1
ATOM 2577 O O . THR A 1 337 ? -17.267 13.277 15.675 1.00 89.06 337 THR A O 1
ATOM 2580 N N . GLY A 1 338 ? -17.213 11.151 14.987 1.00 86.00 338 GLY A N 1
ATOM 2581 C CA . GLY A 1 338 ? -17.235 11.454 13.563 1.00 86.00 338 GLY A CA 1
ATOM 2582 C C . GLY A 1 338 ? -15.846 11.495 12.935 1.00 86.00 338 GLY A C 1
ATOM 2583 O O . GLY A 1 338 ? -14.841 11.096 13.522 1.00 86.00 338 GLY A O 1
ATOM 2584 N N . VAL A 1 339 ? -15.790 12.062 11.730 1.00 79.81 339 VAL A N 1
ATOM 2585 C CA . VAL A 1 339 ? -14.545 12.287 10.975 1.00 79.81 339 VAL A CA 1
ATOM 2586 C C . VAL A 1 339 ? -13.528 13.107 11.780 1.00 79.81 339 VAL A C 1
ATOM 2588 O O . VAL A 1 339 ? -12.333 12.841 11.705 1.00 79.81 339 VAL A O 1
ATOM 2591 N N . ALA A 1 340 ? -13.988 14.049 12.613 1.00 81.94 340 ALA A N 1
ATOM 2592 C CA . ALA A 1 340 ? -13.120 14.815 13.509 1.00 81.94 340 ALA A CA 1
ATOM 2593 C C . ALA A 1 340 ? -12.363 13.917 14.506 1.00 81.94 340 ALA A C 1
ATOM 2595 O O . ALA A 1 340 ? -11.178 14.133 14.757 1.00 81.94 340 ALA A O 1
ATOM 2596 N N . GLY A 1 341 ? -13.022 12.879 15.029 1.00 85.56 341 GLY A N 1
ATOM 2597 C CA . GLY A 1 341 ? -12.404 11.873 15.889 1.00 85.56 341 GLY A CA 1
ATOM 2598 C C . GLY A 1 341 ? -11.343 11.054 15.169 1.00 85.56 341 GLY A C 1
ATOM 2599 O O . GLY A 1 341 ? -10.248 10.871 15.696 1.00 85.56 341 GLY A O 1
ATOM 2600 N N . VAL A 1 342 ? -11.637 10.627 13.936 1.00 82.50 342 VAL A N 1
ATOM 2601 C CA . VAL A 1 342 ? -10.674 9.913 13.079 1.00 82.50 342 VAL A CA 1
ATOM 2602 C C . VAL A 1 342 ? -9.432 10.770 12.833 1.00 82.50 342 VAL A C 1
ATOM 2604 O O . VAL A 1 342 ? -8.319 10.309 13.063 1.00 82.50 342 VAL A O 1
ATOM 2607 N N . ILE A 1 343 ? -9.609 12.040 12.454 1.00 78.31 343 ILE A N 1
ATOM 2608 C CA . ILE A 1 343 ? -8.499 12.985 12.249 1.00 78.31 343 ILE A CA 1
ATOM 2609 C C . ILE A 1 343 ? -7.672 13.145 13.530 1.00 78.31 343 ILE A C 1
ATOM 2611 O O . ILE A 1 343 ? -6.443 13.110 13.476 1.00 78.31 343 ILE A O 1
ATOM 2615 N N . LYS A 1 344 ? -8.325 13.275 14.693 1.00 87.69 344 LYS A N 1
ATOM 2616 C CA . LYS A 1 344 ? -7.635 13.388 15.986 1.00 87.69 344 LYS A CA 1
ATOM 2617 C C . LYS A 1 344 ? -6.759 12.162 16.269 1.00 87.69 344 LYS A C 1
ATOM 2619 O O . LYS A 1 344 ? -5.593 12.324 16.624 1.00 87.69 344 LYS A O 1
ATOM 2624 N N . ILE A 1 345 ? -7.302 10.960 16.064 1.00 91.12 345 ILE A N 1
ATOM 2625 C CA . ILE A 1 345 ? -6.570 9.692 16.204 1.00 91.12 345 ILE A CA 1
ATOM 2626 C C . ILE A 1 345 ? -5.366 9.654 15.263 1.00 91.12 345 ILE A C 1
ATOM 2628 O O . ILE A 1 345 ? -4.259 9.323 15.686 1.00 91.12 345 ILE A O 1
ATOM 2632 N N . CYS A 1 346 ? -5.557 10.047 14.006 1.00 81.81 346 CYS A N 1
ATOM 2633 C CA . CYS A 1 346 ? -4.493 10.022 13.015 1.00 81.81 346 CYS A CA 1
ATOM 2634 C C . CYS A 1 346 ? -3.364 11.003 13.308 1.00 81.81 346 CYS A C 1
ATOM 2636 O O . CYS A 1 346 ? -2.198 10.630 13.190 1.00 81.81 346 CYS A O 1
ATOM 2638 N N . ASN A 1 347 ? -3.681 12.205 13.784 1.00 78.00 347 ASN A N 1
ATOM 2639 C CA . ASN A 1 347 ? -2.668 13.171 14.202 1.00 78.00 347 ASN A CA 1
ATOM 2640 C C . ASN A 1 347 ? -1.824 12.642 15.372 1.00 78.00 347 ASN A C 1
ATOM 2642 O O . ASN A 1 347 ? -0.597 12.733 15.325 1.00 78.00 347 ASN A O 1
ATOM 2646 N N . ALA A 1 348 ? -2.458 12.041 16.386 1.00 90.69 348 ALA A N 1
ATOM 2647 C CA . ALA A 1 348 ? -1.741 11.423 17.503 1.00 90.69 348 ALA A CA 1
ATOM 2648 C C . ALA A 1 348 ? -0.875 10.243 17.030 1.00 90.69 348 ALA A C 1
ATOM 2650 O O . ALA A 1 348 ? 0.295 10.142 17.392 1.00 90.69 348 ALA A O 1
ATOM 2651 N N . ARG A 1 349 ? -1.405 9.378 16.151 1.00 92.19 349 ARG A N 1
ATOM 2652 C CA . ARG A 1 349 ? -0.663 8.228 15.609 1.00 92.19 349 ARG A CA 1
ATOM 2653 C C . ARG A 1 349 ? 0.554 8.654 14.794 1.00 92.19 349 ARG A C 1
ATOM 2655 O O . ARG A 1 349 ? 1.588 7.995 14.861 1.00 92.19 349 ARG A O 1
ATOM 2662 N N . ILE A 1 350 ? 0.446 9.722 14.002 1.00 79.31 350 ILE A N 1
ATOM 2663 C CA . ILE A 1 350 ? 1.577 10.258 13.231 1.00 79.31 350 ILE A CA 1
ATOM 2664 C C . ILE A 1 350 ? 2.693 10.704 14.179 1.00 79.31 350 ILE A C 1
ATOM 2666 O O . ILE A 1 350 ? 3.839 10.313 13.974 1.00 79.31 350 ILE A O 1
ATOM 2670 N N . LYS A 1 351 ? 2.363 11.440 15.246 1.00 83.38 351 LYS A N 1
ATOM 2671 C CA . LYS A 1 351 ? 3.346 11.851 16.260 1.00 83.38 351 LYS A CA 1
ATOM 2672 C C . LYS A 1 351 ? 3.948 10.663 17.009 1.00 83.38 351 LYS A C 1
ATOM 2674 O O . LYS A 1 351 ? 5.154 10.634 17.210 1.00 83.38 351 LYS A O 1
ATOM 2679 N N . PHE A 1 352 ? 3.140 9.663 17.364 1.00 91.44 352 PHE A N 1
ATOM 2680 C CA . PHE A 1 352 ? 3.615 8.422 17.983 1.00 91.44 352 PHE A CA 1
ATOM 2681 C C . PHE A 1 352 ? 4.644 7.703 17.102 1.00 91.44 352 PHE A C 1
ATOM 2683 O O . PHE A 1 352 ? 5.722 7.336 17.562 1.00 91.44 352 PHE A O 1
ATOM 2690 N N . PHE A 1 353 ? 4.338 7.566 15.809 1.00 84.38 353 PHE A N 1
ATOM 2691 C CA . PHE A 1 353 ? 5.258 6.996 14.828 1.00 84.38 353 PHE A CA 1
ATOM 2692 C C . PHE A 1 353 ? 6.550 7.820 14.708 1.00 84.38 353 PHE A C 1
ATOM 2694 O O . PHE A 1 353 ? 7.639 7.257 14.741 1.00 84.38 353 PHE A O 1
ATOM 2701 N N . GLN A 1 354 ? 6.441 9.150 14.616 1.00 80.44 354 GLN A N 1
ATOM 2702 C CA . GLN A 1 354 ? 7.598 10.053 14.542 1.00 80.44 354 GLN A CA 1
ATOM 2703 C C . GLN A 1 354 ? 8.473 9.998 15.799 1.00 80.44 354 GLN A C 1
ATOM 2705 O O . GLN A 1 354 ? 9.692 10.060 15.688 1.00 80.44 354 GLN A O 1
ATOM 2710 N N . CYS A 1 355 ? 7.858 9.858 16.972 1.00 90.94 355 CYS A N 1
ATOM 2711 C CA . CYS A 1 355 ? 8.543 9.744 18.253 1.00 90.94 355 CYS A CA 1
ATOM 2712 C C . CYS A 1 355 ? 9.408 8.474 18.324 1.00 90.94 355 CYS A C 1
ATOM 2714 O O . CYS A 1 355 ? 10.560 8.539 18.742 1.00 90.94 355 CYS A O 1
ATOM 2716 N N . LEU A 1 356 ? 8.889 7.337 17.846 1.00 85.62 356 LEU A N 1
ATOM 2717 C CA . LEU A 1 356 ? 9.627 6.069 17.800 1.00 85.62 356 LEU A CA 1
ATOM 2718 C C . LEU A 1 356 ? 10.688 6.018 16.690 1.00 85.62 356 LEU A C 1
ATOM 2720 O O . LEU A 1 356 ? 11.698 5.320 16.828 1.00 85.62 356 LEU A O 1
ATOM 2724 N N . GLY A 1 357 ? 10.462 6.731 15.584 1.00 85.00 357 GLY A N 1
ATOM 2725 C CA . GLY A 1 357 ? 11.391 6.799 14.459 1.00 85.00 357 GLY A CA 1
ATOM 2726 C C . GLY A 1 357 ? 11.763 5.411 13.928 1.00 85.00 357 GLY A C 1
ATOM 2727 O O . GLY A 1 357 ? 10.900 4.567 13.691 1.00 85.00 357 GLY A O 1
ATOM 2728 N N . GLU A 1 358 ? 13.062 5.155 13.779 1.00 79.12 358 GLU A N 1
ATOM 2729 C CA . GLU A 1 358 ? 13.597 3.889 13.252 1.00 79.12 358 GLU A CA 1
ATOM 2730 C C . GLU A 1 358 ? 13.344 2.674 14.163 1.00 79.12 358 GLU A C 1
ATOM 2732 O O . GLU A 1 358 ? 13.471 1.536 13.718 1.00 79.12 358 GLU A O 1
ATOM 2737 N N . THR A 1 359 ? 12.962 2.891 15.428 1.00 85.81 359 THR A N 1
ATOM 2738 C CA . THR A 1 359 ? 12.617 1.804 16.364 1.00 85.81 359 THR A CA 1
ATOM 2739 C C . THR A 1 359 ? 11.149 1.389 16.290 1.00 85.81 359 THR A C 1
ATOM 2741 O O . THR A 1 359 ? 10.740 0.470 16.991 1.00 85.81 359 THR A O 1
ATOM 2744 N N . TYR A 1 360 ? 10.332 2.033 15.445 1.00 86.12 360 TYR A N 1
ATOM 2745 C CA . TYR A 1 360 ? 8.897 1.751 15.376 1.00 86.12 360 TYR A CA 1
ATOM 2746 C C . TYR A 1 360 ? 8.599 0.281 15.070 1.00 86.12 360 TYR A C 1
ATOM 2748 O O . TYR A 1 360 ? 7.864 -0.350 15.822 1.00 86.12 360 TYR A O 1
ATOM 2756 N N . ASP A 1 361 ? 9.185 -0.284 14.013 1.00 80.94 361 ASP A N 1
ATOM 2757 C CA . ASP A 1 361 ? 8.875 -1.657 13.590 1.00 80.94 361 ASP A CA 1
ATOM 2758 C C . ASP A 1 361 ? 9.407 -2.712 14.575 1.00 80.94 361 ASP A C 1
ATOM 2760 O O . ASP A 1 361 ? 8.814 -3.782 14.720 1.00 80.94 361 ASP A O 1
ATOM 2764 N N . SER A 1 362 ? 10.501 -2.417 15.290 1.00 82.12 362 SER A N 1
ATOM 2765 C CA . SER A 1 362 ? 11.010 -3.297 16.346 1.00 82.12 362 SER A CA 1
ATOM 2766 C C . SER A 1 362 ? 10.212 -3.169 17.644 1.00 82.12 362 SER A C 1
ATOM 2768 O O . SER A 1 362 ? 10.072 -4.152 18.367 1.00 82.12 362 SER A O 1
ATOM 2770 N N . CYS A 1 363 ? 9.643 -1.999 17.941 1.00 88.88 363 CYS A N 1
ATOM 2771 C CA . CYS A 1 363 ? 8.797 -1.793 19.115 1.00 88.88 363 CYS A CA 1
ATOM 2772 C C . CYS A 1 363 ? 7.353 -2.265 18.916 1.00 88.88 363 CYS A C 1
ATOM 2774 O O . CYS A 1 363 ? 6.769 -2.854 19.821 1.00 88.88 363 CYS A O 1
ATOM 2776 N N . ILE A 1 364 ? 6.757 -2.042 17.745 1.00 89.06 364 ILE A N 1
ATOM 2777 C CA . ILE A 1 364 ? 5.386 -2.460 17.422 1.00 89.06 364 ILE A CA 1
ATOM 2778 C C . ILE A 1 364 ? 5.420 -3.875 16.848 1.00 89.06 364 ILE A C 1
ATOM 2780 O O . ILE A 1 364 ? 5.088 -4.137 15.696 1.00 89.06 364 ILE A O 1
ATOM 2784 N N . ASN A 1 365 ? 5.857 -4.807 17.689 1.00 83.44 365 ASN A N 1
ATOM 2785 C CA . ASN A 1 365 ? 6.039 -6.204 17.337 1.00 83.44 365 ASN A CA 1
ATOM 2786 C C . ASN A 1 365 ? 5.542 -7.086 18.492 1.00 83.44 365 ASN A C 1
ATOM 2788 O O . ASN A 1 365 ? 5.938 -6.845 19.634 1.00 83.44 365 ASN A O 1
ATOM 2792 N N . PRO A 1 366 ? 4.702 -8.112 18.242 1.00 81.44 366 PRO A N 1
ATOM 2793 C CA . PRO A 1 366 ? 4.215 -8.979 19.309 1.00 81.44 366 PRO A CA 1
ATOM 2794 C C . PRO A 1 366 ? 5.357 -9.642 20.091 1.00 81.44 366 PRO A C 1
ATOM 2796 O O . PRO A 1 366 ? 5.220 -9.831 21.293 1.00 81.44 366 PRO A O 1
ATOM 2799 N N . PHE A 1 367 ? 6.497 -9.944 19.459 1.00 79.88 367 PHE A N 1
ATOM 2800 C CA . PHE A 1 367 ? 7.631 -10.586 20.130 1.00 79.88 367 PHE A CA 1
ATOM 2801 C C . PHE A 1 367 ? 8.268 -9.705 21.197 1.00 79.88 367 PHE A C 1
ATOM 2803 O O . PHE A 1 367 ? 8.648 -10.221 22.244 1.00 79.88 367 PHE A O 1
ATOM 2810 N N . THR A 1 368 ? 8.336 -8.396 20.962 1.00 82.38 368 THR A N 1
ATOM 2811 C CA . THR A 1 368 ? 8.862 -7.433 21.936 1.00 82.38 368 THR A CA 1
ATOM 2812 C C . THR A 1 368 ? 8.035 -7.474 23.217 1.00 82.38 368 THR A C 1
ATOM 2814 O O . THR A 1 368 ? 8.586 -7.563 24.305 1.00 82.38 368 THR A O 1
ATOM 2817 N N . PHE A 1 369 ? 6.708 -7.535 23.100 1.00 85.25 369 PHE A N 1
ATOM 2818 C CA . PHE A 1 369 ? 5.823 -7.632 24.262 1.00 85.25 369 PHE A CA 1
ATOM 2819 C C . PHE A 1 369 ? 5.859 -9.025 24.914 1.00 85.25 369 PHE A C 1
ATOM 2821 O O . PHE A 1 369 ? 5.908 -9.148 26.135 1.00 85.25 369 PHE A O 1
ATOM 2828 N N . ILE A 1 370 ? 5.911 -10.101 24.130 1.00 82.75 370 ILE A N 1
ATOM 2829 C CA . ILE A 1 370 ? 6.004 -11.460 24.687 1.00 82.75 370 ILE A CA 1
ATOM 2830 C C . ILE A 1 370 ? 7.290 -11.630 25.515 1.00 82.75 370 ILE A C 1
ATOM 2832 O O . ILE A 1 370 ? 7.250 -12.234 26.585 1.00 82.75 370 ILE A O 1
ATOM 2836 N N . GLN A 1 371 ? 8.418 -11.072 25.060 1.00 80.12 371 GLN A N 1
ATOM 2837 C CA . GLN A 1 371 ? 9.694 -11.110 25.792 1.00 80.12 371 GLN A CA 1
ATOM 2838 C C . GLN A 1 371 ? 9.641 -10.368 27.133 1.00 80.12 371 GLN A C 1
ATOM 2840 O O . GLN A 1 371 ? 10.309 -10.774 28.081 1.00 80.12 371 GLN A O 1
ATOM 2845 N N . GLU A 1 372 ? 8.801 -9.341 27.232 1.00 80.94 372 GLU A N 1
ATOM 2846 C CA . GLU A 1 372 ? 8.531 -8.593 28.465 1.00 80.94 372 GLU A CA 1
ATOM 2847 C C . GLU A 1 372 ? 7.478 -9.284 29.365 1.00 80.94 372 GLU A C 1
ATOM 2849 O O . GLU A 1 372 ? 7.105 -8.763 30.415 1.00 80.94 372 GLU A O 1
ATOM 2854 N N . GLY A 1 373 ? 7.005 -10.480 28.987 1.00 84.19 373 GLY A N 1
ATOM 2855 C CA . GLY A 1 373 ? 6.099 -11.308 29.787 1.00 84.19 373 GLY A CA 1
ATOM 2856 C C . GLY A 1 373 ? 4.607 -11.096 29.514 1.00 84.19 373 GLY A C 1
ATOM 2857 O O . GLY A 1 373 ? 3.776 -11.574 30.289 1.00 84.19 373 GLY A O 1
ATOM 2858 N N . PHE A 1 374 ? 4.239 -10.402 28.432 1.00 86.25 374 PHE A N 1
ATOM 2859 C CA . PHE A 1 374 ? 2.835 -10.221 28.050 1.00 86.25 374 PHE A CA 1
ATOM 2860 C C . PHE A 1 374 ? 2.251 -11.464 27.370 1.00 86.25 374 PHE A C 1
ATOM 2862 O O . PHE A 1 374 ? 2.949 -12.223 26.695 1.00 86.25 374 PHE A O 1
ATOM 2869 N N . SER A 1 375 ? 0.935 -11.664 27.515 1.00 86.81 375 SER A N 1
ATOM 2870 C CA . SER A 1 375 ? 0.248 -12.762 26.831 1.00 86.81 375 SER A CA 1
ATOM 2871 C C . SER A 1 375 ? 0.318 -12.586 25.312 1.00 86.81 375 SER A C 1
ATOM 2873 O O . SER A 1 375 ? 0.355 -11.462 24.795 1.00 86.81 375 SER A O 1
ATOM 2875 N N . LEU A 1 376 ? 0.298 -13.708 24.589 1.00 83.19 376 LEU A N 1
ATOM 2876 C CA . LEU A 1 376 ? 0.215 -13.729 23.127 1.00 83.19 376 LEU A CA 1
ATOM 2877 C C . LEU A 1 376 ? -0.959 -12.865 22.641 1.00 83.19 376 LEU A C 1
ATOM 2879 O O . LEU A 1 376 ? -0.803 -12.027 21.757 1.00 83.19 376 LEU A O 1
ATOM 2883 N N . GLU A 1 377 ? -2.115 -13.018 23.284 1.00 82.94 377 GLU A N 1
ATOM 2884 C CA . GLU A 1 377 ? -3.346 -12.301 22.957 1.00 82.94 377 GLU A CA 1
ATOM 2885 C C . GLU A 1 377 ? -3.192 -10.785 23.112 1.00 82.94 377 GLU A C 1
ATOM 2887 O O . GLU A 1 377 ? -3.502 -10.054 22.173 1.00 82.94 377 GLU A O 1
ATOM 2892 N N . ASN A 1 378 ? -2.660 -10.299 24.240 1.00 86.38 378 ASN A N 1
ATOM 2893 C CA . ASN A 1 378 ? -2.487 -8.861 24.468 1.00 86.38 378 ASN A CA 1
ATOM 2894 C C . ASN A 1 378 ? -1.448 -8.262 23.517 1.00 86.38 378 ASN A C 1
ATOM 2896 O O . ASN A 1 378 ? -1.662 -7.187 22.954 1.00 86.38 378 ASN A O 1
ATOM 2900 N N . SER A 1 379 ? -0.359 -8.994 23.284 1.00 87.75 379 SER A N 1
ATOM 2901 C CA . SER A 1 379 ? 0.729 -8.584 22.394 1.00 87.75 379 SER A CA 1
ATOM 2902 C C . SER A 1 379 ? 0.237 -8.410 20.955 1.00 87.75 379 SER A C 1
ATOM 2904 O O . SER A 1 379 ? 0.476 -7.378 20.321 1.00 87.75 379 SER A O 1
ATOM 2906 N N . PHE A 1 380 ? -0.522 -9.387 20.446 1.00 85.12 380 PHE A N 1
ATOM 2907 C CA . PHE A 1 380 ? -1.149 -9.299 19.128 1.00 85.12 380 PHE A CA 1
ATOM 2908 C C . PHE A 1 380 ? -2.262 -8.256 19.081 1.00 85.12 380 PHE A C 1
ATOM 2910 O O . PHE A 1 380 ? -2.386 -7.556 18.078 1.00 85.12 380 PHE A O 1
ATOM 2917 N N . ALA A 1 381 ? -3.062 -8.124 20.141 1.00 87.56 381 ALA A N 1
ATOM 2918 C CA . ALA A 1 381 ? -4.131 -7.139 20.213 1.00 87.56 381 ALA A CA 1
ATOM 2919 C C . ALA A 1 381 ? -3.573 -5.713 20.098 1.00 87.56 381 ALA A C 1
ATOM 2921 O O . ALA A 1 381 ? -4.032 -4.954 19.244 1.00 87.56 381 ALA A O 1
ATOM 2922 N N . TYR A 1 382 ? -2.545 -5.371 20.875 1.00 91.12 382 TYR A N 1
ATOM 2923 C CA . TYR A 1 382 ? -1.909 -4.056 20.821 1.00 91.12 382 TYR A CA 1
ATOM 2924 C C . TYR A 1 382 ? -1.245 -3.779 19.465 1.00 91.12 382 TYR A C 1
ATOM 2926 O O . TYR A 1 382 ? -1.517 -2.754 18.836 1.00 91.12 382 TYR A O 1
ATOM 2934 N N . MET A 1 383 ? -0.426 -4.712 18.968 1.00 89.38 383 MET A N 1
ATOM 2935 C CA . MET A 1 383 ? 0.226 -4.574 17.661 1.00 89.38 383 MET A CA 1
ATOM 2936 C C . MET A 1 383 ? -0.812 -4.381 16.543 1.00 89.38 383 MET A C 1
ATOM 2938 O O . MET A 1 383 ? -0.717 -3.440 15.750 1.00 89.38 383 MET A O 1
ATOM 2942 N N . ARG A 1 384 ? -1.881 -5.188 16.545 1.00 87.19 384 ARG A N 1
ATOM 2943 C CA . ARG A 1 384 ? -3.002 -5.053 15.609 1.00 87.19 384 ARG A CA 1
ATOM 2944 C C . ARG A 1 384 ? -3.652 -3.678 15.697 1.00 87.19 384 ARG A C 1
ATOM 2946 O O . ARG A 1 384 ? -3.991 -3.125 14.656 1.00 87.19 384 ARG A O 1
ATOM 2953 N N . ALA A 1 385 ? -3.826 -3.120 16.895 1.00 88.75 385 ALA A N 1
ATOM 2954 C CA . ALA A 1 385 ? -4.345 -1.763 17.062 1.00 88.75 385 ALA A CA 1
ATOM 2955 C C . ALA A 1 385 ? -3.506 -0.761 16.268 1.00 88.75 385 ALA A C 1
ATOM 2957 O O . ALA A 1 385 ? -4.024 -0.031 15.424 1.00 88.75 385 ALA A O 1
ATOM 2958 N N . MET A 1 386 ? -2.196 -0.779 16.500 1.00 90.12 386 MET A N 1
ATOM 2959 C CA . MET A 1 386 ? -1.273 0.194 15.930 1.00 90.12 386 MET A CA 1
ATOM 2960 C C . MET A 1 386 ? -1.143 0.066 14.408 1.00 90.12 386 MET A C 1
ATOM 2962 O O . MET A 1 386 ? -1.148 1.085 13.713 1.00 90.12 386 MET A O 1
ATOM 2966 N N . HIS A 1 387 ? -1.118 -1.154 13.864 1.00 85.38 387 HIS A N 1
ATOM 2967 C CA . HIS A 1 387 ? -1.100 -1.364 12.411 1.00 85.38 387 HIS A CA 1
ATOM 2968 C C . HIS A 1 387 ? -2.430 -1.027 11.731 1.00 85.38 387 HIS A C 1
ATOM 2970 O O . HIS A 1 387 ? -2.440 -0.497 10.619 1.00 85.38 387 HIS A O 1
ATOM 2976 N N . ARG A 1 388 ? -3.566 -1.270 12.390 1.00 87.75 388 ARG A N 1
ATOM 2977 C CA . ARG A 1 388 ? -4.872 -0.825 11.883 1.00 87.75 388 ARG A CA 1
ATOM 2978 C C . ARG A 1 388 ? -4.960 0.693 11.849 1.00 87.75 388 ARG A C 1
ATOM 2980 O O . ARG A 1 388 ? -5.375 1.257 10.843 1.00 87.75 388 ARG A O 1
ATOM 2987 N N . LEU A 1 389 ? -4.477 1.372 12.892 1.00 88.44 389 LEU A N 1
ATOM 2988 C CA . LEU A 1 389 ? -4.355 2.831 12.881 1.00 88.44 389 LEU A CA 1
ATOM 2989 C C . LEU A 1 389 ? -3.397 3.316 11.785 1.00 88.44 389 LEU A C 1
ATOM 2991 O O . LEU A 1 389 ? -3.678 4.319 11.139 1.00 88.44 389 LEU A O 1
ATOM 2995 N N . GLN A 1 390 ? -2.293 2.610 11.530 1.00 82.69 390 GLN A N 1
ATOM 2996 C CA . GLN A 1 390 ? -1.398 2.925 10.413 1.00 82.69 390 GLN A CA 1
ATOM 2997 C C . GLN A 1 390 ? -2.118 2.882 9.065 1.00 82.69 390 GLN A C 1
ATOM 2999 O O . GLN A 1 390 ? -1.962 3.806 8.270 1.00 82.69 390 GLN A O 1
ATOM 3004 N N . PHE A 1 391 ? -2.916 1.845 8.816 1.00 82.75 391 PHE A N 1
ATOM 3005 C CA . PHE A 1 391 ? -3.724 1.751 7.606 1.00 82.75 391 PHE A CA 1
ATOM 3006 C C . PHE A 1 391 ? -4.794 2.844 7.556 1.00 82.75 391 PHE A C 1
ATOM 3008 O O . PHE A 1 391 ? -4.832 3.625 6.606 1.00 82.75 391 PHE A O 1
ATOM 3015 N N . ALA A 1 392 ? -5.618 2.947 8.600 1.00 82.81 392 ALA A N 1
ATOM 3016 C CA . ALA A 1 392 ? -6.727 3.890 8.686 1.00 82.81 392 ALA A CA 1
ATOM 3017 C C . ALA A 1 392 ? -6.283 5.355 8.578 1.00 82.81 392 ALA A C 1
ATOM 3019 O O . ALA A 1 392 ? -7.061 6.190 8.138 1.00 82.81 392 ALA A O 1
ATOM 3020 N N . CYS A 1 393 ? -5.048 5.674 8.961 1.00 79.69 393 CYS A N 1
ATOM 3021 C CA . CYS A 1 393 ? -4.481 7.020 8.876 1.00 79.69 393 CYS A CA 1
ATOM 3022 C C . CYS A 1 393 ? -3.547 7.230 7.680 1.00 79.69 393 CYS A C 1
ATOM 3024 O O . CYS A 1 393 ? -3.091 8.349 7.455 1.00 79.69 393 CYS A O 1
ATOM 3026 N N . GLY A 1 394 ? -3.257 6.166 6.935 1.00 73.69 394 GLY A N 1
ATOM 3027 C CA . GLY A 1 394 ? -2.492 6.185 5.696 1.00 73.69 394 GLY A CA 1
ATOM 3028 C C . GLY A 1 394 ? -3.395 5.844 4.517 1.00 73.69 394 GLY A C 1
ATOM 3029 O O . GLY A 1 394 ? -4.336 6.574 4.208 1.00 73.69 394 GLY A O 1
ATOM 3030 N N . SER A 1 395 ? -3.129 4.706 3.875 1.00 70.38 395 SER A N 1
ATOM 3031 C CA . SER A 1 395 ? -3.805 4.292 2.638 1.00 70.38 395 SER A CA 1
ATOM 3032 C C . SER A 1 395 ? -5.307 4.047 2.760 1.00 70.38 395 SER A C 1
ATOM 3034 O O . SER A 1 395 ? -6.014 4.131 1.761 1.00 70.38 395 SER A O 1
ATOM 3036 N N . GLY A 1 396 ? -5.817 3.781 3.961 1.00 72.94 396 GLY A N 1
ATOM 3037 C CA . GLY A 1 396 ? -7.243 3.612 4.215 1.00 72.94 396 GLY A CA 1
ATOM 3038 C C . GLY A 1 396 ? -7.992 4.913 4.502 1.00 72.94 396 GLY A C 1
ATOM 3039 O O . GLY A 1 396 ? -9.221 4.910 4.458 1.00 72.94 396 GLY A O 1
ATOM 3040 N N . PHE A 1 397 ? -7.303 6.022 4.797 1.00 75.56 397 PHE A N 1
ATOM 3041 C CA . PHE A 1 397 ? -7.922 7.204 5.413 1.00 75.56 397 PHE A CA 1
ATOM 3042 C C . PHE A 1 397 ? -9.105 7.752 4.628 1.00 75.56 397 PHE A C 1
ATOM 3044 O O . PHE A 1 397 ? -10.190 7.943 5.178 1.00 75.56 397 PHE A O 1
ATOM 3051 N N . GLN A 1 398 ? -8.925 7.968 3.330 1.00 71.44 398 GLN A N 1
ATOM 3052 C CA . GLN A 1 398 ? -9.975 8.554 2.515 1.00 71.44 398 GLN A CA 1
ATOM 3053 C C . GLN A 1 398 ? -11.186 7.636 2.386 1.00 71.44 398 GLN A C 1
ATOM 3055 O O . GLN A 1 398 ? -12.303 8.082 2.646 1.00 71.44 398 GLN A O 1
ATOM 3060 N N . THR A 1 399 ? -10.975 6.362 2.051 1.00 73.75 399 THR A N 1
ATOM 3061 C CA . THR A 1 399 ? -12.060 5.381 1.960 1.00 73.75 399 THR A CA 1
ATOM 3062 C C . THR A 1 399 ? -12.792 5.262 3.297 1.00 73.75 399 THR A C 1
ATOM 3064 O O . THR A 1 399 ? -14.025 5.236 3.332 1.00 73.75 399 THR A O 1
ATOM 3067 N N . GLY A 1 400 ? -12.038 5.258 4.402 1.00 79.00 400 GLY A N 1
ATOM 3068 C CA . GLY A 1 400 ? -12.547 5.215 5.768 1.00 79.00 400 GLY A CA 1
ATOM 3069 C C . GLY A 1 400 ? -13.421 6.419 6.113 1.00 79.00 400 GLY A C 1
ATOM 3070 O O . GLY A 1 400 ? -14.531 6.253 6.611 1.00 79.00 400 GLY A O 1
ATOM 3071 N N . VAL A 1 401 ? -12.966 7.633 5.798 1.00 76.94 401 VAL A N 1
ATOM 3072 C CA . VAL A 1 401 ? -13.708 8.880 6.040 1.00 76.94 401 VAL A CA 1
ATOM 3073 C C . VAL A 1 401 ? -14.947 8.982 5.150 1.00 76.94 401 VAL A C 1
ATOM 3075 O O . VAL A 1 401 ? -16.028 9.305 5.643 1.00 76.94 401 VAL A O 1
ATOM 3078 N N . GLN A 1 402 ? -14.828 8.663 3.859 1.00 78.56 402 GLN A N 1
ATOM 3079 C CA . GLN A 1 402 ? -15.945 8.717 2.908 1.00 78.56 402 GLN A CA 1
ATOM 3080 C C . GLN A 1 402 ? -17.048 7.710 3.249 1.00 78.56 402 GLN A C 1
ATOM 3082 O O . GLN A 1 402 ? -18.229 8.004 3.077 1.00 78.56 402 GLN A O 1
ATOM 3087 N N . ASN A 1 403 ? -16.677 6.542 3.781 1.00 80.88 403 ASN A N 1
ATOM 3088 C CA . ASN A 1 403 ? -17.622 5.507 4.192 1.00 80.88 403 ASN A CA 1
ATOM 3089 C C . ASN A 1 403 ? -17.893 5.518 5.706 1.00 80.88 403 ASN A C 1
ATOM 3091 O O . ASN A 1 403 ? -18.562 4.606 6.194 1.00 80.88 403 ASN A O 1
ATOM 3095 N N . TYR A 1 404 ? -17.433 6.534 6.451 1.00 86.56 404 TYR A N 1
ATOM 3096 C CA . TYR A 1 404 ? -17.430 6.551 7.921 1.00 86.56 404 TYR A CA 1
ATOM 3097 C C . TYR A 1 404 ? -18.787 6.187 8.520 1.00 86.56 404 TYR A C 1
ATOM 3099 O O . TYR A 1 404 ? -18.875 5.293 9.358 1.00 86.56 404 TYR A O 1
ATOM 3107 N N . GLN A 1 405 ? -19.859 6.849 8.067 1.00 87.69 405 GLN A N 1
ATOM 3108 C CA . GLN A 1 405 ? -21.203 6.610 8.597 1.00 87.69 405 GLN A CA 1
ATOM 3109 C C . GLN A 1 405 ? -21.612 5.148 8.435 1.00 87.69 405 GLN A C 1
ATOM 3111 O O . GLN A 1 405 ? -22.205 4.567 9.343 1.00 87.69 405 GLN A O 1
ATOM 3116 N N . CYS A 1 406 ? -21.263 4.548 7.298 1.00 90.06 406 CYS A N 1
ATOM 3117 C CA . CYS A 1 406 ? -21.589 3.163 7.044 1.00 90.06 406 CYS A CA 1
ATOM 3118 C C . CYS A 1 406 ? -20.715 2.217 7.865 1.00 90.06 406 CYS A C 1
ATOM 3120 O O . CYS A 1 406 ? -21.271 1.395 8.593 1.00 90.06 406 CYS A O 1
ATOM 3122 N N . LEU A 1 407 ? -19.386 2.389 7.824 1.00 88.69 407 LEU A N 1
ATOM 3123 C CA . LEU A 1 407 ? -18.419 1.591 8.587 1.00 88.69 407 LEU A CA 1
ATOM 3124 C C . LEU A 1 407 ? -18.770 1.573 10.083 1.00 88.69 407 LEU A C 1
ATOM 3126 O O . LEU A 1 407 ? -18.846 0.509 10.692 1.00 88.69 407 LEU A O 1
ATOM 3130 N N . ASN A 1 408 ? -19.089 2.742 10.643 1.00 86.38 408 ASN A N 1
ATOM 3131 C CA . ASN A 1 408 ? -19.507 2.913 12.034 1.00 86.38 408 ASN A CA 1
ATOM 3132 C C . ASN A 1 408 ? -20.855 2.234 12.346 1.00 86.38 408 ASN A C 1
ATOM 3134 O O . ASN A 1 408 ? -21.121 1.881 13.492 1.00 86.38 408 ASN A O 1
ATOM 3138 N N . SER A 1 409 ? -21.718 2.039 11.344 1.00 87.75 409 SER A N 1
ATOM 3139 C CA . SER A 1 409 ? -23.050 1.454 11.525 1.00 87.75 409 SER A CA 1
ATOM 3140 C C . SER A 1 409 ? -23.104 -0.068 11.396 1.00 87.75 409 SER A C 1
ATOM 3142 O O . SER A 1 409 ? -24.084 -0.650 11.859 1.00 87.75 409 SER A O 1
ATOM 3144 N N . VAL A 1 410 ? -22.102 -0.718 10.781 1.00 88.00 410 VAL A N 1
ATOM 3145 C CA . VAL A 1 410 ? -22.168 -2.155 10.439 1.00 88.00 410 VAL A CA 1
ATOM 3146 C C . VAL A 1 410 ? -22.431 -3.008 11.674 1.00 88.00 410 VAL A C 1
ATOM 3148 O O . VAL A 1 410 ? -23.341 -3.827 11.662 1.00 88.00 410 VAL A O 1
ATOM 3151 N N . TYR A 1 411 ? -21.729 -2.763 12.776 1.00 78.06 411 TYR A N 1
ATOM 3152 C CA . TYR A 1 411 ? -21.919 -3.501 14.030 1.00 78.06 411 TYR A CA 1
ATOM 3153 C C . TYR A 1 411 ? -23.298 -3.307 14.679 1.00 78.06 411 TYR A C 1
ATOM 3155 O O . TYR A 1 411 ? -23.703 -4.124 15.496 1.00 78.06 411 TYR A O 1
ATOM 3163 N N . ASN A 1 412 ? -24.046 -2.270 14.299 1.00 83.31 412 ASN A N 1
ATOM 3164 C CA . ASN A 1 412 ? -25.414 -2.059 14.776 1.00 83.31 412 ASN A CA 1
ATOM 3165 C C . ASN A 1 412 ? -26.456 -2.743 13.875 1.00 83.31 412 ASN A C 1
ATOM 3167 O O . ASN A 1 412 ? -27.649 -2.716 14.179 1.00 83.31 412 ASN A O 1
ATOM 3171 N N . LYS A 1 413 ? -26.042 -3.338 12.748 1.00 87.19 413 LYS A N 1
ATOM 3172 C CA . LYS A 1 413 ? -26.936 -4.083 11.859 1.00 87.19 413 LYS A CA 1
ATOM 3173 C C . LYS A 1 413 ? -27.177 -5.479 12.423 1.00 87.19 413 LYS A C 1
ATOM 3175 O O . LYS A 1 413 ? -26.249 -6.195 12.802 1.00 87.19 413 LYS A O 1
ATOM 3180 N N . THR A 1 414 ? -28.443 -5.884 12.448 1.00 84.94 414 THR A N 1
ATOM 3181 C CA . THR A 1 414 ? -28.857 -7.218 12.891 1.00 84.94 414 THR A CA 1
ATOM 3182 C C . THR A 1 414 ? -28.109 -8.298 12.104 1.00 84.94 414 THR A C 1
ATOM 3184 O O . THR A 1 414 ? -28.100 -8.280 10.876 1.00 84.94 414 THR A O 1
ATOM 3187 N N . GLY A 1 415 ? -27.463 -9.226 12.813 1.00 84.88 415 GLY A N 1
ATOM 3188 C CA . GLY A 1 415 ? -26.680 -10.324 12.230 1.00 84.88 415 GLY A CA 1
ATOM 3189 C C . GLY A 1 415 ? -25.234 -9.975 11.854 1.00 84.88 415 GLY A C 1
ATOM 3190 O O . GLY A 1 415 ? -24.385 -10.862 11.870 1.00 84.88 415 GLY A O 1
ATOM 3191 N N . ALA A 1 416 ? -24.913 -8.703 11.598 1.00 86.69 416 ALA A N 1
ATOM 3192 C CA . ALA A 1 416 ? -23.546 -8.288 11.277 1.00 86.69 416 ALA A CA 1
ATOM 3193 C C . ALA A 1 416 ? -22.613 -8.400 12.490 1.00 86.69 416 ALA A C 1
ATOM 3195 O O . ALA A 1 416 ? -21.494 -8.886 12.364 1.00 86.69 416 ALA A O 1
ATOM 3196 N N . ALA A 1 417 ? -23.085 -7.996 13.675 1.00 84.81 417 ALA A N 1
ATOM 3197 C CA . ALA A 1 417 ? -22.299 -8.049 14.909 1.00 84.81 417 ALA A CA 1
ATOM 3198 C C . ALA A 1 417 ? -21.836 -9.472 15.249 1.00 84.81 417 ALA A C 1
ATOM 3200 O O . ALA A 1 417 ? -20.662 -9.690 15.534 1.00 84.81 417 ALA A O 1
ATOM 3201 N N . SER A 1 418 ? -22.746 -10.448 15.178 1.00 88.44 418 SER A N 1
ATOM 3202 C CA . SER A 1 418 ? -22.424 -11.853 15.435 1.00 88.44 418 SER A CA 1
ATOM 3203 C C . SER A 1 418 ? -21.515 -12.434 14.354 1.00 88.44 418 SER A C 1
ATOM 3205 O O . SER A 1 418 ? -20.584 -13.165 14.672 1.00 88.44 418 SER A O 1
ATOM 3207 N N . ALA A 1 419 ? -21.730 -12.083 13.083 1.00 90.38 419 ALA A N 1
ATOM 3208 C CA . ALA A 1 419 ? -20.847 -12.512 12.004 1.00 90.38 419 ALA A CA 1
ATOM 3209 C C . ALA A 1 419 ? -19.422 -11.960 12.171 1.00 90.38 419 ALA A C 1
ATOM 3211 O O . ALA A 1 419 ? -18.463 -12.712 12.028 1.00 90.38 419 ALA A O 1
ATOM 3212 N N . LEU A 1 420 ? -19.278 -10.680 12.528 1.00 89.62 420 LEU A N 1
ATOM 3213 C CA . LEU A 1 420 ? -17.978 -10.056 12.789 1.00 89.62 420 LEU A CA 1
ATOM 3214 C C . LEU A 1 420 ? -17.294 -10.651 14.025 1.00 89.62 420 LEU A C 1
ATOM 3216 O O . LEU A 1 420 ? -16.103 -10.940 13.959 1.00 89.62 420 LEU A O 1
ATOM 3220 N N . ALA A 1 421 ? -18.043 -10.947 15.092 1.00 87.69 421 ALA A N 1
ATOM 3221 C CA . ALA A 1 421 ? -17.513 -11.662 16.254 1.00 87.69 421 ALA A CA 1
ATOM 3222 C C . ALA A 1 421 ? -16.988 -13.066 15.890 1.00 87.69 421 ALA A C 1
ATOM 3224 O O . ALA A 1 421 ? -15.949 -13.489 16.395 1.00 87.69 421 ALA A O 1
ATOM 3225 N N . ASN A 1 422 ? -17.651 -13.769 14.965 1.00 89.75 422 ASN A N 1
ATOM 3226 C CA . ASN A 1 422 ? -17.153 -15.043 14.440 1.00 89.75 422 ASN A CA 1
ATOM 3227 C C . ASN A 1 422 ? -15.884 -14.855 13.589 1.00 89.75 422 ASN A C 1
ATOM 3229 O O . ASN A 1 422 ? -14.984 -15.694 13.646 1.00 89.75 422 ASN A O 1
ATOM 3233 N N . CYS A 1 423 ? -15.781 -13.760 12.822 1.00 91.31 423 CYS A N 1
ATOM 3234 C CA . CYS A 1 423 ? -14.549 -13.423 12.102 1.00 91.31 423 CYS A CA 1
ATOM 3235 C C . CYS A 1 423 ? -13.385 -13.183 13.084 1.00 91.31 423 CYS A C 1
ATOM 3237 O O . CYS A 1 423 ? -12.293 -13.713 12.873 1.00 91.31 423 CYS A O 1
ATOM 3239 N N . ASP A 1 424 ? -13.632 -12.444 14.173 1.00 87.00 424 ASP A N 1
ATOM 3240 C CA . ASP A 1 424 ? -12.656 -12.199 15.244 1.00 87.00 424 ASP A CA 1
ATOM 3241 C C . ASP A 1 424 ? -12.226 -13.515 15.913 1.00 87.00 424 ASP A C 1
ATOM 3243 O O . ASP A 1 424 ? -11.035 -13.751 16.114 1.00 87.00 424 ASP A O 1
ATOM 3247 N N . GLN A 1 425 ? -13.172 -14.416 16.192 1.00 89.31 425 GLN A N 1
ATOM 3248 C CA . GLN A 1 425 ? -12.873 -15.735 16.753 1.00 89.31 425 GLN A CA 1
ATOM 3249 C C . GLN A 1 425 ? -11.990 -16.567 15.810 1.00 89.31 425 GLN A C 1
ATOM 3251 O O . GLN A 1 425 ? -11.010 -17.171 16.247 1.00 89.31 425 GLN A O 1
ATOM 3256 N N . ALA A 1 426 ? -12.299 -16.586 14.511 1.00 89.56 426 ALA A N 1
ATOM 3257 C CA . ALA A 1 426 ? -11.500 -17.296 13.515 1.00 89.56 426 ALA A CA 1
ATOM 3258 C C . ALA A 1 426 ? -10.081 -16.714 13.396 1.00 89.56 426 ALA A C 1
ATOM 3260 O O . ALA A 1 426 ? -9.112 -17.469 13.272 1.00 89.56 426 ALA A O 1
ATOM 3261 N N . PHE A 1 427 ? -9.945 -15.387 13.483 1.00 89.69 427 PHE A N 1
ATOM 3262 C CA . PHE A 1 427 ? -8.647 -14.721 13.559 1.00 89.69 427 PHE A CA 1
ATOM 3263 C C . PHE A 1 427 ? -7.872 -15.169 14.804 1.00 89.69 427 PHE A C 1
ATOM 3265 O O . PHE A 1 427 ? -6.739 -15.629 14.682 1.00 89.69 427 PHE A O 1
ATOM 3272 N N . ASN A 1 428 ? -8.491 -15.095 15.987 1.00 87.38 428 ASN A N 1
ATOM 3273 C CA . ASN A 1 428 ? -7.854 -15.448 17.258 1.00 87.38 428 ASN A CA 1
ATOM 3274 C C . ASN A 1 428 ? -7.409 -16.915 17.286 1.00 87.38 428 ASN A C 1
ATOM 3276 O O . ASN A 1 428 ? -6.325 -17.225 17.765 1.00 87.38 428 ASN A O 1
ATOM 3280 N N . GLN A 1 429 ? -8.189 -17.825 16.705 1.00 89.62 429 GLN A N 1
ATOM 3281 C CA . GLN A 1 429 ? -7.760 -19.215 16.540 1.00 89.62 429 GLN A CA 1
ATOM 3282 C C . GLN A 1 429 ? -6.555 -19.346 15.600 1.00 89.62 429 GLN A C 1
ATOM 3284 O O . GLN A 1 429 ? -5.702 -20.191 15.828 1.00 89.62 429 GLN A O 1
ATOM 3289 N N . SER A 1 430 ? -6.474 -18.524 14.550 1.00 88.81 430 SER A N 1
ATOM 3290 C CA . SER A 1 430 ? -5.385 -18.599 13.566 1.00 88.81 430 SER A CA 1
ATOM 3291 C C . SER A 1 430 ? -4.035 -18.174 14.140 1.00 88.81 430 SER A C 1
ATOM 3293 O O . SER A 1 430 ? -3.016 -18.710 13.725 1.00 88.81 430 SER A O 1
ATOM 3295 N N . ILE A 1 431 ? -4.012 -17.222 15.079 1.00 84.81 431 ILE A N 1
ATOM 3296 C CA . ILE A 1 431 ? -2.763 -16.746 15.704 1.00 84.81 431 ILE A CA 1
ATOM 3297 C C . ILE A 1 431 ? -2.218 -17.696 16.779 1.00 84.81 431 ILE A C 1
ATOM 3299 O O . ILE A 1 431 ? -1.081 -17.530 17.200 1.00 84.81 431 ILE A O 1
ATOM 3303 N N . HIS A 1 432 ? -3.017 -18.678 17.210 1.00 87.56 432 HIS A N 1
ATOM 3304 C CA . HIS A 1 432 ? -2.576 -19.757 18.098 1.00 87.56 432 HIS A CA 1
ATOM 3305 C C . HIS A 1 432 ? -1.960 -20.938 17.332 1.00 87.56 432 HIS A C 1
ATOM 3307 O O . HIS A 1 432 ? -1.475 -21.882 17.949 1.00 87.56 432 HIS A O 1
ATOM 3313 N N . GLU A 1 433 ? -1.982 -20.907 15.998 1.00 84.75 433 GLU A N 1
ATOM 3314 C CA . GLU A 1 433 ? -1.280 -21.895 15.181 1.00 84.75 433 GLU A CA 1
ATOM 3315 C C . GLU A 1 433 ? 0.238 -21.653 15.218 1.00 84.75 433 GLU A C 1
ATOM 3317 O O . GLU A 1 433 ? 0.675 -20.522 15.441 1.00 84.75 433 GLU A O 1
ATOM 3322 N N . PRO A 1 434 ? 1.068 -22.670 14.924 1.00 80.19 434 PRO A N 1
ATOM 3323 C CA . PRO A 1 434 ? 2.511 -22.488 14.784 1.00 80.19 434 PRO A CA 1
ATOM 3324 C C . PRO A 1 434 ? 2.869 -21.395 13.765 1.00 80.19 434 PRO A C 1
ATOM 3326 O O . PRO A 1 434 ? 2.176 -21.236 12.759 1.00 80.19 434 PRO A O 1
ATOM 3329 N N . ALA A 1 435 ? 4.003 -20.711 13.958 1.00 72.50 435 ALA A N 1
ATOM 3330 C CA . ALA A 1 435 ? 4.428 -19.534 13.184 1.00 72.50 435 ALA A CA 1
ATOM 3331 C C . ALA A 1 435 ? 4.234 -19.662 11.669 1.00 72.50 435 ALA A C 1
ATOM 3333 O O . ALA A 1 435 ? 3.601 -18.824 11.027 1.00 72.50 435 ALA A O 1
ATOM 3334 N N . GLY A 1 436 ? 4.746 -20.760 11.105 1.00 73.06 436 GLY A N 1
ATOM 3335 C CA . GLY A 1 436 ? 4.691 -21.043 9.671 1.00 73.06 436 GLY A CA 1
ATOM 3336 C C . GLY A 1 436 ? 3.300 -21.413 9.148 1.00 73.06 436 GLY A C 1
ATOM 3337 O O . GLY A 1 436 ? 3.122 -21.555 7.942 1.00 73.06 436 GLY A O 1
ATOM 3338 N N . GLN A 1 437 ? 2.313 -21.583 10.028 1.00 83.62 437 GLN A N 1
ATOM 3339 C CA . GLN A 1 437 ? 0.943 -21.964 9.690 1.00 83.62 437 GLN A CA 1
ATOM 3340 C C . GLN A 1 437 ? -0.062 -20.825 9.872 1.00 83.62 437 GLN A C 1
ATOM 3342 O O . GLN A 1 437 ? -1.120 -20.885 9.243 1.00 83.62 437 GLN A O 1
ATOM 3347 N N . ILE A 1 438 ? 0.262 -19.764 10.624 1.00 82.75 438 ILE A N 1
ATOM 3348 C CA . ILE A 1 438 ? -0.656 -18.641 10.894 1.00 82.75 438 ILE A CA 1
ATOM 3349 C C . ILE A 1 438 ? -1.258 -18.089 9.596 1.00 82.75 438 ILE A C 1
ATOM 3351 O O . ILE A 1 438 ? -2.478 -17.997 9.458 1.00 82.75 438 ILE A O 1
ATOM 3355 N N . CYS A 1 439 ? -0.426 -17.789 8.595 1.00 83.50 439 CYS A N 1
ATOM 3356 C CA . CYS A 1 439 ? -0.896 -17.214 7.331 1.00 83.50 439 CYS A CA 1
ATOM 3357 C C . CYS A 1 439 ? -1.805 -18.170 6.549 1.00 83.50 439 CYS A C 1
ATOM 3359 O O . CYS A 1 439 ? -2.839 -17.758 6.018 1.00 83.50 439 CYS A O 1
ATOM 3361 N N . SER A 1 440 ? -1.465 -19.462 6.532 1.00 79.69 440 SER A N 1
ATOM 3362 C CA . SER A 1 440 ? -2.299 -20.494 5.906 1.00 79.69 440 SER A CA 1
ATOM 3363 C C . SER A 1 440 ? -3.622 -20.709 6.654 1.00 79.69 440 SER A C 1
ATOM 3365 O O . SER A 1 440 ? -4.657 -20.950 6.030 1.00 79.69 440 SER A O 1
ATOM 3367 N N . SER A 1 441 ? -3.627 -20.544 7.980 1.00 82.81 441 SER A N 1
ATOM 3368 C CA . SER A 1 441 ? -4.819 -20.631 8.826 1.00 82.81 441 SER A CA 1
ATOM 3369 C C . SER A 1 441 ? -5.751 -19.442 8.588 1.00 82.81 441 SER A C 1
ATOM 3371 O O . SER A 1 441 ? -6.925 -19.633 8.274 1.00 82.81 441 SER A O 1
ATOM 3373 N N . LEU A 1 442 ? -5.212 -18.217 8.562 1.00 86.06 442 LEU A N 1
ATOM 3374 C CA . LEU A 1 442 ? -5.962 -17.005 8.209 1.00 86.06 442 LEU A CA 1
ATOM 3375 C C . LEU A 1 442 ? -6.617 -17.117 6.823 1.00 86.06 442 LEU A C 1
ATOM 3377 O O . LEU A 1 442 ? -7.775 -16.722 6.637 1.00 86.06 442 LEU A O 1
ATOM 3381 N N . GLN A 1 443 ? -5.892 -17.681 5.852 1.00 84.50 443 GLN A N 1
ATOM 3382 C CA . GLN A 1 443 ? -6.397 -17.900 4.500 1.00 84.50 443 GLN A CA 1
ATOM 3383 C C . GLN A 1 443 ? -7.465 -19.003 4.447 1.00 84.50 443 GLN A C 1
ATOM 3385 O O . GLN A 1 443 ? -8.531 -18.793 3.863 1.00 84.50 443 GLN A O 1
ATOM 3390 N N . SER A 1 444 ? -7.213 -20.164 5.059 1.00 77.19 444 SER A N 1
ATOM 3391 C CA . SER A 1 444 ? -8.126 -21.318 5.032 1.00 77.19 444 SER A CA 1
ATOM 3392 C C . SER A 1 444 ? -9.423 -21.067 5.802 1.00 77.19 444 SER A C 1
ATOM 3394 O O . SER A 1 444 ? -10.498 -21.425 5.318 1.00 77.19 444 SER A O 1
ATOM 3396 N N . LYS A 1 445 ? -9.355 -20.351 6.932 1.00 85.19 445 LYS A N 1
ATOM 3397 C CA . LYS A 1 445 ? -10.524 -19.873 7.687 1.00 85.19 445 LYS A CA 1
ATOM 3398 C C . LYS A 1 445 ? -11.209 -18.667 7.038 1.00 85.19 445 LYS A C 1
ATOM 3400 O O . LYS A 1 445 ? -12.212 -18.184 7.555 1.00 85.19 445 LYS A O 1
ATOM 3405 N N . LYS A 1 446 ? -10.700 -18.189 5.893 1.00 87.56 446 LYS A N 1
ATOM 3406 C CA . LYS A 1 446 ? -11.287 -17.102 5.095 1.00 87.56 446 LYS A CA 1
ATOM 3407 C C . LYS A 1 446 ? -11.518 -15.830 5.917 1.00 87.56 446 LYS A C 1
ATOM 3409 O O . LYS A 1 446 ? -12.502 -15.126 5.697 1.00 87.56 446 LYS A O 1
ATOM 3414 N N . VAL A 1 447 ? -10.609 -15.515 6.842 1.00 89.25 447 VAL A N 1
ATOM 3415 C CA . VAL A 1 447 ? -10.796 -14.420 7.807 1.00 89.25 447 VAL A CA 1
ATOM 3416 C C . VAL A 1 447 ? -10.999 -13.085 7.093 1.00 89.25 447 VAL A C 1
ATOM 3418 O O . VAL A 1 447 ? -11.985 -12.399 7.340 1.00 89.25 447 VAL A O 1
ATOM 3421 N N . LEU A 1 448 ? -10.140 -12.756 6.125 1.00 88.12 448 LEU A N 1
ATOM 3422 C CA . LEU A 1 448 ? -10.267 -11.524 5.338 1.00 88.12 448 LEU A CA 1
ATOM 3423 C C . LEU A 1 448 ? -11.595 -11.446 4.568 1.00 88.12 448 LEU A C 1
ATOM 3425 O O . LEU A 1 448 ? -12.272 -10.418 4.589 1.00 88.12 448 LEU A O 1
ATOM 3429 N N . LEU A 1 449 ? -12.010 -12.556 3.948 1.00 86.56 449 LEU A N 1
ATOM 3430 C CA . LEU A 1 449 ? -13.279 -12.640 3.224 1.00 86.56 449 LEU A CA 1
ATOM 3431 C C . LEU A 1 449 ? -14.485 -12.489 4.161 1.00 86.56 449 LEU A C 1
ATOM 3433 O O . LEU A 1 449 ? -15.505 -11.937 3.750 1.00 86.56 449 LEU A O 1
ATOM 3437 N N . CYS A 1 450 ? -14.378 -12.958 5.406 1.00 92.56 450 CYS A N 1
ATOM 3438 C CA . CYS A 1 450 ? -15.420 -12.836 6.421 1.00 92.56 450 CYS A CA 1
ATOM 3439 C C . CYS A 1 450 ? -15.757 -11.360 6.679 1.00 92.56 450 CYS A C 1
ATOM 3441 O O . CYS A 1 450 ? -16.901 -10.957 6.455 1.00 92.56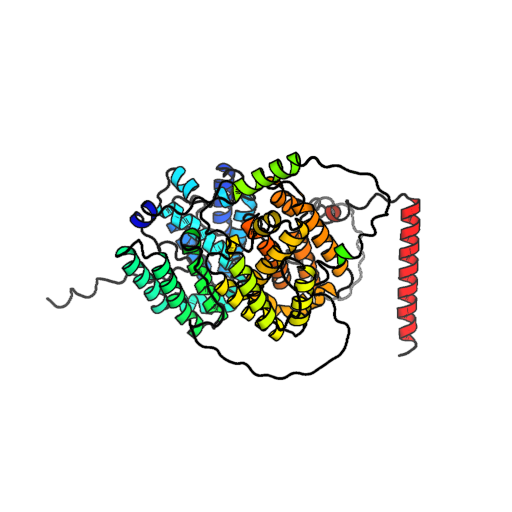 450 CYS A O 1
ATOM 3443 N N . TYR A 1 451 ? -14.761 -10.530 7.025 1.00 91.88 451 TYR A N 1
ATOM 3444 C CA . TYR A 1 451 ? -14.966 -9.083 7.191 1.00 91.88 451 TYR A CA 1
ATOM 3445 C C . TYR A 1 451 ? -15.455 -8.448 5.900 1.00 91.88 451 TYR A C 1
ATOM 3447 O O . TYR A 1 451 ? -16.465 -7.747 5.893 1.00 91.88 451 TYR A O 1
ATOM 3455 N N . GLN A 1 452 ? -14.780 -8.744 4.792 1.00 89.19 452 GLN A N 1
ATOM 3456 C CA . GLN A 1 452 ? -15.123 -8.166 3.506 1.00 89.19 452 GLN A CA 1
ATOM 3457 C C . GLN A 1 452 ? -16.598 -8.388 3.145 1.00 89.19 452 GLN A C 1
ATOM 3459 O O . GLN A 1 452 ? -17.276 -7.455 2.722 1.00 89.19 452 GLN A O 1
ATOM 3464 N N . THR A 1 453 ? -17.114 -9.596 3.376 1.00 89.06 453 THR A N 1
ATOM 3465 C CA . THR A 1 453 ? -18.508 -9.953 3.091 1.00 89.06 453 THR A CA 1
ATOM 3466 C C . THR A 1 453 ? -19.482 -9.124 3.922 1.00 89.06 453 THR A C 1
ATOM 3468 O O . THR A 1 453 ? -20.447 -8.602 3.372 1.00 89.06 453 THR A O 1
ATOM 3471 N N . GLN A 1 454 ? -19.232 -8.949 5.223 1.00 92.00 454 GLN A N 1
ATOM 3472 C CA . GLN A 1 454 ? -20.134 -8.170 6.081 1.00 92.00 454 GLN A CA 1
ATOM 3473 C C . GLN A 1 454 ? -20.194 -6.707 5.639 1.00 92.00 454 GLN A C 1
ATOM 3475 O O . GLN A 1 454 ? -21.271 -6.146 5.444 1.00 92.00 454 GLN A O 1
ATOM 3480 N N . TYR A 1 455 ? -19.038 -6.097 5.396 1.00 90.94 455 TYR A N 1
ATOM 3481 C CA . TYR A 1 455 ? -18.989 -4.707 4.957 1.00 90.94 455 TYR A CA 1
ATOM 3482 C C . TYR A 1 455 ? -19.515 -4.524 3.528 1.00 90.94 455 TYR A C 1
ATOM 3484 O O . TYR A 1 455 ? -20.112 -3.495 3.230 1.00 90.94 455 TYR A O 1
ATOM 3492 N N . GLN A 1 456 ? -19.396 -5.526 2.658 1.00 88.50 456 GLN A N 1
ATOM 3493 C CA . GLN A 1 456 ? -20.032 -5.490 1.342 1.00 88.50 456 GLN A CA 1
ATOM 3494 C C . GLN A 1 456 ? -21.559 -5.565 1.438 1.00 88.50 456 GLN A C 1
ATOM 3496 O O . GLN A 1 456 ? -22.246 -4.823 0.742 1.00 88.50 456 GLN A O 1
ATOM 3501 N N . LEU A 1 457 ? -22.088 -6.449 2.291 1.00 90.44 457 LEU A N 1
ATOM 3502 C CA . LEU A 1 457 ? -23.529 -6.654 2.464 1.00 90.44 457 LEU A CA 1
ATOM 3503 C C . LEU A 1 457 ? -24.230 -5.419 3.031 1.00 90.44 457 LEU A C 1
ATOM 3505 O O . LEU A 1 457 ? -25.342 -5.100 2.615 1.00 90.44 457 LEU A O 1
ATOM 3509 N N . PHE A 1 458 ? -23.597 -4.741 3.989 1.00 91.12 458 PHE A N 1
ATOM 3510 C CA . PHE A 1 458 ? -24.224 -3.637 4.718 1.00 91.12 458 PHE A CA 1
ATOM 3511 C C . PHE A 1 458 ? -23.780 -2.246 4.261 1.00 91.12 458 PHE A C 1
ATOM 3513 O O . PHE A 1 458 ? -24.422 -1.270 4.650 1.00 91.12 458 PHE A O 1
ATOM 3520 N N . CYS A 1 459 ? -22.722 -2.150 3.450 1.00 89.81 459 CYS A N 1
ATOM 3521 C CA . CYS A 1 459 ? -22.190 -0.888 2.944 1.00 89.81 459 CYS A CA 1
ATOM 3522 C C . CYS A 1 459 ? -21.984 -0.894 1.426 1.00 89.81 459 CYS A C 1
ATOM 3524 O O . CYS A 1 459 ? -22.930 -0.733 0.660 1.00 89.81 459 CYS A O 1
ATOM 3526 N N . SER A 1 460 ? -20.731 -0.981 0.989 1.00 84.94 460 SER A N 1
ATOM 3527 C CA . SER A 1 460 ? -20.298 -0.751 -0.385 1.00 84.94 460 SER A CA 1
ATOM 3528 C C . SER A 1 460 ? -19.077 -1.613 -0.688 1.00 84.94 460 SER A C 1
ATOM 3530 O O . SER A 1 460 ? -18.427 -2.137 0.220 1.00 84.94 460 SER A O 1
ATOM 3532 N N . PHE A 1 461 ? -18.720 -1.733 -1.966 1.00 80.69 461 PHE A N 1
ATOM 3533 C CA . PHE A 1 461 ? -17.477 -2.398 -2.361 1.00 80.69 461 PHE A CA 1
ATOM 3534 C C . PHE A 1 461 ? -16.235 -1.705 -1.783 1.00 80.69 461 PHE A C 1
ATOM 3536 O O . PHE A 1 461 ? -15.315 -2.391 -1.342 1.00 80.69 461 PHE A O 1
ATOM 3543 N N . SER A 1 462 ? -16.226 -0.369 -1.715 1.00 75.19 462 SER A N 1
ATOM 3544 C CA . SER A 1 462 ? -15.130 0.392 -1.102 1.00 75.19 462 SER A CA 1
ATOM 3545 C C . SER A 1 462 ? -15.022 0.120 0.401 1.00 75.19 462 SER A C 1
ATOM 3547 O O . SER A 1 462 ? -13.927 -0.106 0.909 1.00 75.19 462 SER A O 1
ATOM 3549 N N . ALA A 1 463 ? -16.152 0.053 1.115 1.00 85.12 463 ALA A N 1
ATOM 3550 C CA . ALA A 1 463 ? -16.178 -0.305 2.533 1.00 85.12 463 ALA A CA 1
ATOM 3551 C C . ALA A 1 463 ? -15.724 -1.755 2.777 1.00 85.12 463 ALA A C 1
ATOM 3553 O O . ALA A 1 463 ? -15.014 -2.029 3.742 1.00 85.12 463 ALA A O 1
ATOM 3554 N N . ALA A 1 464 ? -16.098 -2.676 1.886 1.00 85.38 464 ALA A N 1
ATOM 3555 C CA . ALA A 1 464 ? -15.659 -4.066 1.919 1.00 85.38 464 ALA A CA 1
ATOM 3556 C C . ALA A 1 464 ? -14.139 -4.189 1.756 1.00 85.38 464 ALA A C 1
ATOM 3558 O O . ALA A 1 464 ? -13.483 -4.893 2.525 1.00 85.38 464 ALA A O 1
ATOM 3559 N N . TRP A 1 465 ? -13.582 -3.483 0.770 1.00 84.88 465 TRP A N 1
ATOM 3560 C CA . TRP A 1 465 ? -12.142 -3.417 0.551 1.00 84.88 465 TRP A CA 1
ATOM 3561 C C . TRP A 1 465 ? -11.421 -2.810 1.757 1.00 84.88 465 TRP A C 1
ATOM 3563 O O . TRP A 1 465 ? -10.479 -3.421 2.255 1.00 84.88 465 TRP A O 1
ATOM 3573 N N . TYR A 1 466 ? -11.916 -1.683 2.281 1.00 86.50 466 TYR A N 1
ATOM 3574 C CA . TYR A 1 466 ? -11.362 -1.038 3.473 1.00 86.50 466 TYR A CA 1
ATOM 3575 C C . TYR A 1 466 ? -11.310 -2.006 4.658 1.00 86.50 466 TYR A C 1
ATOM 3577 O O . TYR A 1 466 ? -10.260 -2.172 5.266 1.00 86.50 466 TYR A O 1
ATOM 3585 N N . ALA A 1 467 ? -12.420 -2.685 4.965 1.00 90.12 467 ALA A N 1
ATOM 3586 C CA . ALA A 1 467 ? -12.483 -3.617 6.088 1.00 90.12 467 ALA A CA 1
ATOM 3587 C C . ALA A 1 467 ? -11.530 -4.805 5.917 1.00 90.12 467 ALA A C 1
ATOM 3589 O O . ALA A 1 467 ? -10.945 -5.281 6.886 1.00 90.12 467 ALA A O 1
ATOM 3590 N N . CYS A 1 468 ? -11.353 -5.277 4.685 1.00 89.19 468 CYS A N 1
ATOM 3591 C CA . CYS A 1 468 ? -10.375 -6.310 4.403 1.00 89.19 468 CYS A CA 1
ATOM 3592 C C . CYS A 1 468 ? -8.943 -5.802 4.628 1.00 89.19 468 CYS A C 1
ATOM 3594 O O . CYS A 1 468 ? -8.165 -6.455 5.322 1.00 89.19 468 CYS A O 1
ATOM 3596 N N . GLU A 1 469 ? -8.587 -4.651 4.051 1.00 83.75 469 GLU A N 1
ATOM 3597 C CA . GLU A 1 469 ? -7.232 -4.098 4.130 1.00 83.75 469 GLU A CA 1
ATOM 3598 C C . GLU A 1 469 ? -6.857 -3.681 5.549 1.00 83.75 469 GLU A C 1
ATOM 3600 O O . GLU A 1 469 ? -5.708 -3.858 5.945 1.00 83.75 469 GLU A O 1
ATOM 3605 N N . ASP A 1 470 ? -7.823 -3.227 6.341 1.00 88.12 470 ASP A N 1
ATOM 3606 C CA . ASP A 1 470 ? -7.663 -2.948 7.765 1.00 88.12 470 ASP A CA 1
ATOM 3607 C C . ASP A 1 470 ? -7.192 -4.204 8.520 1.00 88.12 470 ASP A C 1
ATOM 3609 O O . ASP A 1 470 ? -6.155 -4.197 9.187 1.00 88.12 470 ASP A O 1
ATOM 3613 N N . ILE A 1 471 ? -7.873 -5.337 8.324 1.00 88.88 471 ILE A N 1
ATOM 3614 C CA . ILE A 1 471 ? -7.490 -6.610 8.953 1.00 88.88 471 ILE A CA 1
ATOM 3615 C C . ILE A 1 471 ? -6.203 -7.183 8.352 1.00 88.88 471 ILE A C 1
ATOM 3617 O O . ILE A 1 471 ? -5.372 -7.715 9.083 1.00 88.88 471 ILE A O 1
ATOM 3621 N N . ARG A 1 472 ? -5.987 -7.056 7.039 1.00 87.81 472 ARG A N 1
ATOM 3622 C CA . ARG A 1 472 ? -4.743 -7.492 6.388 1.00 87.81 472 ARG A CA 1
ATOM 3623 C C . ARG A 1 472 ? -3.540 -6.713 6.919 1.00 87.81 472 ARG A C 1
ATOM 3625 O O . ARG A 1 472 ? -2.493 -7.305 7.162 1.00 87.81 472 ARG A O 1
ATOM 3632 N N . SER A 1 473 ? -3.689 -5.407 7.127 1.00 83.06 473 SER A N 1
ATOM 3633 C CA . SER A 1 473 ? -2.628 -4.529 7.632 1.00 83.06 473 SER A CA 1
ATOM 3634 C C . SER A 1 473 ? -2.155 -4.943 9.020 1.00 83.06 473 SER A C 1
ATOM 3636 O O . SER A 1 473 ? -0.960 -4.888 9.289 1.00 83.06 473 SER A O 1
ATOM 3638 N N . ALA A 1 474 ? -3.057 -5.464 9.856 1.00 83.50 474 ALA A N 1
ATOM 3639 C CA . ALA A 1 474 ? -2.727 -5.998 11.176 1.00 83.50 474 ALA A CA 1
ATOM 3640 C C . ALA A 1 474 ? -1.756 -7.186 11.171 1.00 83.50 474 ALA A C 1
ATOM 3642 O O . ALA A 1 474 ? -1.145 -7.481 12.190 1.00 83.50 474 ALA A O 1
ATOM 3643 N N . VAL A 1 475 ? -1.660 -7.903 10.053 1.00 82.94 475 VAL A N 1
ATOM 3644 C CA . VAL A 1 475 ? -0.822 -9.099 9.916 1.00 82.94 475 VAL A CA 1
ATOM 3645 C C . VAL A 1 475 ? 0.137 -8.981 8.741 1.00 82.94 475 VAL A C 1
ATOM 3647 O O . VAL A 1 475 ? 0.761 -9.966 8.375 1.00 82.94 475 VAL A O 1
ATOM 3650 N N . ALA A 1 476 ? 0.274 -7.802 8.130 1.00 76.75 476 ALA A N 1
ATOM 3651 C CA . ALA A 1 476 ? 1.019 -7.640 6.885 1.00 76.75 476 ALA A CA 1
ATOM 3652 C C . ALA A 1 476 ? 2.506 -7.998 7.031 1.00 76.75 476 ALA A C 1
ATOM 3654 O O . ALA A 1 476 ? 3.075 -8.574 6.109 1.00 76.75 476 ALA A O 1
ATOM 3655 N N . ASN A 1 477 ? 3.103 -7.718 8.193 1.00 71.94 477 ASN A N 1
ATOM 3656 C CA . ASN A 1 477 ? 4.494 -8.073 8.485 1.00 71.94 477 ASN A CA 1
ATOM 3657 C C . ASN A 1 477 ? 4.684 -9.588 8.667 1.00 71.94 477 ASN A C 1
ATOM 3659 O O . ASN A 1 477 ? 5.722 -10.126 8.302 1.00 71.94 477 ASN A O 1
ATOM 3663 N N . LEU A 1 478 ? 3.677 -10.279 9.210 1.00 74.31 478 LEU A N 1
ATOM 3664 C CA . LEU A 1 478 ? 3.707 -11.730 9.417 1.00 74.31 478 LEU A CA 1
ATOM 3665 C C . LEU A 1 478 ? 3.322 -12.498 8.144 1.00 74.31 478 LEU A C 1
ATOM 3667 O O . LEU A 1 478 ? 3.868 -13.554 7.852 1.00 74.31 478 LEU A O 1
ATOM 3671 N N . CYS A 1 479 ? 2.370 -11.954 7.391 1.00 79.56 479 CYS A N 1
ATOM 3672 C CA . CYS A 1 479 ? 1.707 -12.583 6.261 1.00 79.56 479 CYS A CA 1
ATOM 3673 C C . CYS A 1 479 ? 1.654 -11.626 5.057 1.00 79.56 479 CYS A C 1
ATOM 3675 O O . CYS A 1 479 ? 0.562 -11.214 4.645 1.00 79.56 479 CYS A O 1
ATOM 3677 N N . PRO A 1 480 ? 2.809 -11.275 4.459 1.00 72.69 480 PRO A N 1
ATOM 3678 C CA . PRO A 1 480 ? 2.886 -10.300 3.363 1.00 72.69 480 PRO A CA 1
ATOM 3679 C C . PRO A 1 480 ? 2.133 -10.746 2.097 1.00 72.69 480 PRO A C 1
ATOM 3681 O O . PRO A 1 480 ? 1.706 -9.917 1.280 1.00 72.69 480 PRO A O 1
ATOM 3684 N N . ASP A 1 481 ? 1.933 -12.058 1.958 1.00 74.94 481 ASP A N 1
ATOM 3685 C CA . ASP A 1 481 ? 1.232 -12.687 0.842 1.00 74.94 481 ASP A CA 1
ATOM 3686 C C . ASP A 1 481 ? -0.294 -12.654 0.974 1.00 74.94 481 ASP A C 1
ATOM 3688 O O . ASP A 1 481 ? -0.982 -12.851 -0.025 1.00 74.94 481 ASP A O 1
ATOM 3692 N N . LEU A 1 482 ? -0.856 -12.374 2.157 1.00 77.19 482 LEU A N 1
ATOM 3693 C CA . LEU A 1 482 ? -2.299 -12.161 2.269 1.00 77.19 482 LEU A CA 1
ATOM 3694 C C . LEU A 1 482 ? -2.677 -10.901 1.492 1.00 77.19 482 LEU A C 1
ATOM 3696 O O . LEU A 1 482 ? -2.019 -9.872 1.634 1.00 77.19 482 LEU A O 1
ATOM 3700 N N . LYS A 1 483 ? -3.743 -10.964 0.688 1.00 76.75 483 LYS A N 1
ATOM 3701 C CA . LYS A 1 483 ? -4.258 -9.836 -0.102 1.00 76.75 483 LYS A CA 1
ATOM 3702 C C . LYS A 1 483 ? -5.771 -9.734 0.012 1.00 76.75 483 LYS A C 1
ATOM 3704 O O . LYS A 1 483 ? -6.467 -10.742 0.141 1.00 76.75 483 LYS A O 1
ATOM 3709 N N . CYS A 1 484 ? -6.258 -8.509 -0.113 1.00 78.62 484 CYS A N 1
ATOM 3710 C CA . CYS A 1 484 ? -7.666 -8.216 -0.306 1.00 78.62 484 CYS A CA 1
ATOM 3711 C C . CYS A 1 484 ? -7.971 -8.075 -1.787 1.00 78.62 484 CYS A C 1
ATOM 3713 O O . CYS A 1 484 ? -7.181 -7.520 -2.547 1.00 78.62 484 CYS A O 1
ATOM 3715 N N . TYR A 1 485 ? -9.130 -8.572 -2.203 1.00 69.31 485 TYR A N 1
ATOM 3716 C CA . TYR A 1 485 ? -9.559 -8.488 -3.593 1.00 69.31 485 TYR A CA 1
ATOM 3717 C C . TYR A 1 485 ? -10.806 -7.645 -3.678 1.00 69.31 485 TYR A C 1
ATOM 3719 O O . TYR A 1 485 ? -11.749 -7.906 -2.951 1.00 69.31 485 TYR A O 1
ATOM 3727 N N . VAL A 1 486 ? -10.888 -6.705 -4.610 1.00 59.88 486 VAL A N 1
ATOM 3728 C CA . VAL A 1 486 ? -12.177 -6.083 -4.923 1.00 59.88 486 VAL A CA 1
ATOM 3729 C C . VAL A 1 486 ? -13.018 -7.113 -5.685 1.00 59.88 486 VAL A C 1
ATOM 3731 O O . VAL A 1 486 ? -12.758 -7.401 -6.855 1.00 59.88 486 VAL A O 1
ATOM 3734 N N . PHE A 1 487 ? -14.013 -7.716 -5.032 1.00 56.53 487 PHE A N 1
ATOM 3735 C CA . PHE A 1 487 ? -15.008 -8.512 -5.746 1.00 56.53 487 PHE A CA 1
ATOM 3736 C C . PHE A 1 487 ? -15.843 -7.547 -6.576 1.00 56.53 487 PHE A C 1
ATOM 3738 O O . PHE A 1 487 ? -16.515 -6.694 -6.020 1.00 56.53 487 PHE A O 1
ATOM 3745 N N . THR A 1 488 ? -15.819 -7.655 -7.898 1.00 43.19 488 THR A N 1
ATOM 3746 C CA . THR A 1 488 ? -16.920 -7.110 -8.693 1.00 43.19 488 THR A CA 1
ATOM 3747 C C . THR A 1 488 ? -17.988 -8.191 -8.700 1.00 43.19 488 THR A C 1
ATOM 3749 O O . THR A 1 488 ? -17.699 -9.338 -9.050 1.00 43.19 488 THR A O 1
ATOM 3752 N N . ALA A 1 489 ? -19.200 -7.879 -8.235 1.00 39.56 489 ALA A N 1
ATOM 3753 C CA . ALA A 1 489 ? -20.309 -8.800 -8.448 1.00 39.56 489 ALA A CA 1
ATOM 3754 C C . ALA A 1 489 ? -20.405 -9.081 -9.961 1.00 39.56 489 ALA A C 1
ATOM 3756 O O . ALA A 1 489 ? -20.250 -8.141 -10.750 1.00 39.56 489 ALA A O 1
ATOM 3757 N N . PRO A 1 490 ? -20.629 -10.336 -10.393 1.00 32.06 490 PRO A N 1
ATOM 3758 C CA . PRO A 1 490 ? -20.975 -10.580 -11.786 1.00 32.06 490 PRO A CA 1
ATOM 3759 C C . PRO A 1 490 ? -22.199 -9.718 -12.140 1.00 32.06 490 PRO A C 1
ATOM 3761 O O . PRO A 1 490 ? -23.033 -9.486 -11.256 1.00 32.06 490 PRO A O 1
ATOM 3764 N N . PRO A 1 491 ? -22.315 -9.217 -13.386 1.00 30.59 491 PRO A N 1
ATOM 3765 C CA . PRO A 1 491 ? -23.464 -8.419 -13.792 1.00 30.59 491 PRO A CA 1
ATOM 3766 C C . PRO A 1 491 ? -24.729 -9.182 -13.415 1.00 30.59 491 PRO A C 1
ATOM 3768 O O . PRO A 1 491 ? -24.907 -10.325 -13.845 1.00 30.59 491 PRO A O 1
ATOM 3771 N N . GLN A 1 492 ? -25.583 -8.589 -12.580 1.00 33.00 492 GLN A N 1
ATOM 3772 C CA . GLN A 1 492 ? -26.918 -9.134 -12.397 1.00 33.00 492 GLN A CA 1
ATOM 3773 C C . GLN A 1 492 ? -27.553 -9.145 -13.784 1.00 33.00 492 GLN A C 1
ATOM 3775 O O . GLN A 1 492 ? -27.640 -8.096 -14.423 1.00 33.00 492 GLN A O 1
ATOM 3780 N N . ALA A 1 493 ? -27.909 -10.332 -14.279 1.00 31.19 493 ALA A N 1
ATOM 3781 C CA . ALA A 1 493 ? -28.684 -10.448 -15.499 1.00 31.19 493 ALA A CA 1
ATOM 3782 C C . ALA A 1 493 ? -29.912 -9.554 -15.318 1.00 31.19 493 ALA A C 1
ATOM 3784 O O . ALA A 1 493 ? -30.712 -9.773 -14.407 1.00 31.19 493 ALA A O 1
ATOM 3785 N N . SER A 1 494 ? -30.003 -8.496 -16.119 1.00 30.34 494 SER A N 1
ATOM 3786 C CA . SER A 1 494 ? -31.154 -7.616 -16.126 1.00 30.34 494 SER A CA 1
ATOM 3787 C C . SER A 1 494 ? -32.370 -8.470 -16.456 1.00 30.34 494 SER A C 1
ATOM 3789 O O . SER A 1 494 ? -32.544 -8.934 -17.581 1.00 30.34 494 SER A O 1
ATOM 3791 N N . VAL A 1 495 ? -33.213 -8.705 -15.453 1.00 31.28 495 VAL A N 1
ATOM 3792 C CA . VAL A 1 495 ? -34.573 -9.170 -15.687 1.00 31.28 495 VAL A CA 1
ATOM 3793 C C . VAL A 1 495 ? -35.250 -8.027 -16.430 1.00 31.28 495 VAL A C 1
ATOM 3795 O O . VAL A 1 495 ? -35.598 -7.009 -15.835 1.00 31.28 495 VAL A O 1
ATOM 3798 N N . GLN A 1 496 ? -35.352 -8.154 -17.753 1.00 29.70 496 GLN A N 1
ATOM 3799 C CA . GLN A 1 496 ? -36.221 -7.304 -18.551 1.00 29.70 496 GLN A CA 1
ATOM 3800 C C . GLN A 1 496 ? -37.639 -7.468 -17.998 1.00 29.70 496 GLN A C 1
ATOM 3802 O O . GLN A 1 496 ? -38.269 -8.509 -18.180 1.00 29.70 496 GLN A O 1
ATOM 3807 N N . GLN A 1 497 ? -38.130 -6.446 -17.299 1.00 32.19 497 GLN A N 1
ATOM 3808 C CA . GLN A 1 497 ? -39.563 -6.237 -17.153 1.00 32.19 497 GLN A CA 1
ATOM 3809 C C . GLN A 1 497 ? -40.097 -5.938 -18.554 1.00 32.19 497 GLN A C 1
ATOM 3811 O O . GLN A 1 497 ? -39.946 -4.830 -19.060 1.00 32.19 497 GLN A O 1
ATOM 3816 N N . ASN A 1 498 ? -40.646 -6.960 -19.205 1.00 30.77 498 ASN A N 1
ATOM 3817 C CA . ASN A 1 498 ? -41.472 -6.762 -20.382 1.00 30.77 498 ASN A CA 1
ATOM 3818 C C . ASN A 1 498 ? -42.860 -6.339 -19.905 1.00 30.77 498 ASN A C 1
ATOM 3820 O O . ASN A 1 498 ? -43.510 -7.071 -19.158 1.00 30.77 498 ASN A O 1
ATOM 3824 N N . ASP A 1 499 ? -43.266 -5.149 -20.340 1.00 31.00 499 ASP A N 1
ATOM 3825 C CA . ASP A 1 499 ? -44.607 -4.600 -20.187 1.00 31.00 499 ASP A CA 1
ATOM 3826 C C . ASP A 1 499 ? -45.675 -5.595 -20.658 1.00 31.00 499 ASP A C 1
ATOM 3828 O O . ASP A 1 499 ? -45.624 -6.150 -21.761 1.00 31.00 499 ASP A O 1
ATOM 3832 N N . GLU A 1 500 ? -46.679 -5.791 -19.808 1.00 33.84 500 GLU A N 1
ATOM 3833 C CA . GLU A 1 500 ? -47.877 -6.555 -20.109 1.00 33.84 500 GLU A CA 1
ATOM 3834 C C . GLU A 1 500 ? -48.732 -5.827 -21.157 1.00 33.84 500 GLU A C 1
ATOM 3836 O O . GLU A 1 500 ? -49.263 -4.743 -20.926 1.00 33.84 500 GLU A O 1
ATOM 3841 N N . SER A 1 501 ? -48.978 -6.482 -22.292 1.00 31.52 501 SER A N 1
ATOM 3842 C CA . SER A 1 501 ? -50.235 -6.302 -23.021 1.00 31.52 501 SER A CA 1
ATOM 3843 C C . SER A 1 501 ? -50.728 -7.640 -23.578 1.00 31.52 501 SER A C 1
ATOM 3845 O O . SER A 1 501 ? -50.346 -8.106 -24.642 1.00 31.52 501 SER A O 1
ATOM 3847 N N . ASN A 1 502 ? -51.577 -8.274 -22.771 1.00 32.72 502 ASN A N 1
ATOM 3848 C CA . ASN A 1 502 ? -52.861 -8.851 -23.161 1.00 32.72 502 ASN A CA 1
ATOM 3849 C C . ASN A 1 502 ? -52.928 -9.571 -24.529 1.00 32.72 502 ASN A C 1
ATOM 3851 O O . ASN A 1 502 ? -53.188 -8.923 -25.536 1.00 32.72 502 ASN A O 1
ATOM 3855 N N . HIS A 1 503 ? -52.836 -10.906 -24.542 1.00 32.50 503 HIS A N 1
ATOM 3856 C CA . HIS A 1 503 ? -53.782 -11.816 -25.221 1.00 32.50 503 HIS A CA 1
ATOM 3857 C C . HIS A 1 503 ? -53.490 -13.265 -24.804 1.00 32.50 503 HIS A C 1
ATOM 3859 O O . HIS A 1 503 ? -52.369 -13.756 -24.914 1.00 32.50 503 HIS A O 1
ATOM 3865 N N . GLY A 1 504 ? -54.512 -13.940 -24.276 1.00 34.75 504 GLY A N 1
ATOM 3866 C CA . GLY A 1 504 ? -54.397 -15.283 -23.727 1.00 34.75 504 GLY A CA 1
ATOM 3867 C C . GLY A 1 504 ? -54.249 -16.353 -24.798 1.00 34.75 504 GLY A C 1
ATOM 3868 O O . GLY A 1 504 ? -55.135 -16.500 -25.630 1.00 34.75 504 GLY A O 1
ATOM 3869 N N . ILE A 1 505 ? -53.183 -17.148 -24.695 1.00 29.34 505 ILE A N 1
ATOM 3870 C CA . ILE A 1 505 ? -53.104 -18.544 -25.136 1.00 29.34 505 ILE A CA 1
ATOM 3871 C C . ILE A 1 505 ? -52.142 -19.247 -24.168 1.00 29.34 505 ILE A C 1
ATOM 3873 O O . ILE A 1 505 ? -51.025 -18.788 -23.950 1.00 29.34 505 ILE A O 1
ATOM 3877 N N . SER A 1 506 ? -52.586 -20.347 -23.560 1.00 32.34 506 SER A N 1
ATOM 3878 C CA . SER A 1 506 ? -51.742 -21.247 -22.766 1.00 32.34 506 SER A CA 1
ATOM 3879 C C . SER A 1 506 ? -50.755 -21.994 -23.670 1.00 32.34 506 SER A C 1
ATOM 3881 O O . SER A 1 506 ? -51.181 -22.512 -24.705 1.00 32.34 506 SER A O 1
ATOM 3883 N N . PRO A 1 507 ? -49.491 -22.167 -23.246 1.00 27.84 507 PRO A N 1
ATOM 3884 C CA . PRO A 1 507 ? -48.749 -23.349 -23.650 1.00 27.84 507 PRO A CA 1
ATOM 3885 C C . PRO A 1 507 ? -48.234 -24.144 -22.446 1.00 27.84 507 PRO A C 1
ATOM 3887 O O . PRO A 1 507 ? -47.672 -23.615 -21.486 1.00 27.84 507 PRO A O 1
ATOM 3890 N N . ARG A 1 508 ? -48.440 -25.460 -22.551 1.00 29.28 508 ARG A N 1
ATOM 3891 C CA . ARG A 1 508 ? -47.702 -26.517 -21.855 1.00 29.28 508 ARG A CA 1
ATOM 3892 C C . ARG A 1 508 ? -46.199 -26.247 -21.928 1.00 29.28 508 ARG A C 1
ATOM 3894 O O . ARG A 1 508 ? -45.683 -25.969 -23.006 1.00 29.28 508 ARG A O 1
ATOM 3901 N N . PHE A 1 509 ? -45.520 -26.380 -20.793 1.00 24.59 509 PHE A N 1
ATOM 3902 C CA . PHE A 1 509 ? -44.069 -26.513 -20.749 1.00 24.59 509 PHE A CA 1
ATOM 3903 C C . PHE A 1 509 ? -43.707 -27.995 -20.815 1.00 24.59 509 PHE A C 1
ATOM 3905 O O . PHE A 1 509 ? -44.054 -28.766 -19.919 1.00 24.59 509 PHE A O 1
ATOM 3912 N N . ASP A 1 510 ? -43.013 -28.360 -21.886 1.00 26.69 510 ASP A N 1
ATOM 3913 C CA . ASP A 1 510 ? -42.448 -29.683 -22.111 1.00 26.69 510 ASP A CA 1
ATOM 3914 C C . ASP A 1 510 ? -41.040 -29.746 -21.479 1.00 26.69 510 ASP A C 1
ATOM 3916 O O . ASP A 1 510 ? -40.279 -28.776 -21.494 1.00 26.69 510 ASP A O 1
ATOM 3920 N N . ALA A 1 511 ? -40.712 -30.884 -20.866 1.00 27.39 511 ALA A N 1
ATOM 3921 C CA . ALA A 1 511 ? -39.631 -31.068 -19.892 1.00 27.39 511 ALA A CA 1
ATOM 3922 C C . ALA A 1 511 ? -38.205 -31.223 -20.474 1.00 27.39 511 ALA A C 1
ATOM 3924 O O . ALA A 1 511 ? -37.359 -31.850 -19.844 1.00 27.39 511 ALA A O 1
ATOM 3925 N N . GLU A 1 512 ? -37.899 -30.660 -21.645 1.00 29.92 512 GLU A N 1
ATOM 3926 C CA . GLU A 1 512 ? -36.669 -31.009 -22.389 1.00 29.92 512 GLU A CA 1
ATOM 3927 C C . GLU A 1 512 ? -35.590 -29.906 -22.452 1.00 29.92 512 GLU A C 1
ATOM 3929 O O . GLU A 1 512 ? -34.547 -30.082 -23.075 1.00 29.92 512 GLU A O 1
ATOM 3934 N N . THR A 1 513 ? -35.772 -28.784 -21.744 1.00 28.30 513 THR A N 1
ATOM 3935 C CA . THR A 1 513 ? -34.790 -27.670 -21.719 1.00 28.30 513 THR A CA 1
ATOM 3936 C C . THR A 1 513 ? -34.016 -27.562 -20.390 1.00 28.30 513 THR A C 1
ATOM 3938 O O . THR A 1 513 ? -33.231 -26.635 -20.199 1.00 28.30 513 THR A O 1
ATOM 3941 N N . LEU A 1 514 ? -34.180 -28.518 -19.463 1.00 25.84 514 LEU A N 1
ATOM 3942 C CA . LEU A 1 514 ? -33.597 -28.484 -18.107 1.00 25.84 514 LEU A CA 1
ATOM 3943 C C . LEU A 1 514 ? -32.296 -29.304 -17.935 1.00 25.84 514 LEU A C 1
ATOM 3945 O O . LEU A 1 514 ? -31.920 -29.619 -16.812 1.00 25.84 514 LEU A O 1
ATOM 3949 N N . GLU A 1 515 ? -31.581 -29.638 -19.015 1.00 27.38 515 GLU A N 1
ATOM 3950 C CA . GLU A 1 515 ? -30.333 -30.432 -18.946 1.00 27.38 515 GLU A CA 1
ATOM 3951 C C . GLU A 1 515 ? -29.045 -29.663 -19.310 1.00 27.38 515 GLU A C 1
ATOM 3953 O O . GLU A 1 515 ? -27.981 -30.255 -19.476 1.00 27.38 515 GLU A O 1
ATOM 3958 N N . ARG A 1 516 ? -29.070 -28.322 -19.382 1.00 27.19 516 ARG A N 1
ATOM 3959 C CA . ARG A 1 516 ? -27.862 -27.508 -19.671 1.00 27.19 516 ARG A CA 1
ATOM 3960 C C . ARG A 1 516 ? -27.533 -26.413 -18.648 1.00 27.19 516 ARG A C 1
ATOM 3962 O O . ARG A 1 516 ? -27.022 -25.362 -19.021 1.00 27.19 516 ARG A O 1
ATOM 3969 N N . SER A 1 517 ? -27.756 -26.648 -17.352 1.00 25.62 517 SER A N 1
ATOM 3970 C CA . SER A 1 517 ? -27.349 -25.698 -16.292 1.00 25.62 517 SER A CA 1
ATOM 3971 C C . SER A 1 517 ? -26.685 -26.355 -15.072 1.00 25.62 517 SER A C 1
ATOM 3973 O O . SER A 1 517 ? -27.068 -26.094 -13.932 1.00 25.62 517 SER A O 1
ATOM 3975 N N . HIS A 1 518 ? -25.679 -27.205 -15.287 1.00 28.78 518 HIS A N 1
ATOM 3976 C CA . HIS A 1 518 ? -25.021 -27.938 -14.196 1.00 28.78 518 HIS A CA 1
ATOM 3977 C C . HIS A 1 518 ? -23.887 -27.196 -13.449 1.00 28.78 518 HIS A C 1
ATOM 3979 O O . HIS A 1 518 ? -23.326 -27.780 -12.530 1.00 28.78 518 HIS A O 1
ATOM 3985 N N . ASP A 1 519 ? -23.607 -25.912 -13.728 1.00 29.86 519 ASP A N 1
ATOM 3986 C CA . ASP A 1 519 ? -22.478 -25.182 -13.098 1.00 29.86 519 ASP A CA 1
ATOM 3987 C C . ASP A 1 519 ? -22.847 -23.981 -12.200 1.00 29.86 519 ASP A C 1
ATOM 3989 O O . ASP A 1 519 ? -21.970 -23.329 -11.638 1.00 29.86 519 ASP A O 1
ATOM 3993 N N . LEU A 1 520 ? -24.134 -23.690 -11.976 1.00 27.86 520 LEU A N 1
ATOM 3994 C CA . LEU A 1 520 ? -24.557 -22.534 -11.157 1.00 27.86 520 LEU A CA 1
ATOM 3995 C C . LEU A 1 520 ? -24.937 -22.880 -9.702 1.00 27.86 520 LEU A C 1
ATOM 3997 O O . LEU A 1 520 ? -25.217 -21.988 -8.906 1.00 27.86 520 LEU A O 1
ATOM 4001 N N . GLY A 1 521 ? -24.913 -24.161 -9.316 1.00 26.66 521 GLY A N 1
ATOM 4002 C CA . GLY A 1 521 ? -25.369 -24.627 -7.995 1.00 26.66 521 GLY A CA 1
ATOM 4003 C C . GLY A 1 521 ? -24.288 -24.832 -6.923 1.00 26.66 521 GLY A C 1
ATOM 4004 O O . GLY A 1 521 ? -24.629 -25.154 -5.783 1.00 26.66 521 GLY A O 1
ATOM 4005 N N . PHE A 1 522 ? -22.999 -24.683 -7.251 1.00 27.09 522 PHE A N 1
ATOM 4006 C CA . PHE A 1 522 ? -21.908 -25.171 -6.389 1.00 27.09 522 PHE A CA 1
ATOM 4007 C C . PHE A 1 522 ? -21.433 -24.163 -5.320 1.00 27.09 522 PHE A C 1
ATOM 4009 O O . PHE A 1 522 ? -20.962 -24.547 -4.248 1.00 27.09 522 PHE A O 1
ATOM 4016 N N . VAL A 1 523 ? -21.615 -22.857 -5.544 1.00 30.09 523 VAL A N 1
ATOM 4017 C CA . VAL A 1 523 ? -21.117 -21.820 -4.614 1.00 30.09 523 VAL A CA 1
ATOM 4018 C C . VAL A 1 523 ? -22.086 -21.570 -3.451 1.00 30.09 523 VAL A C 1
ATOM 4020 O O . VAL A 1 523 ? -21.652 -21.281 -2.340 1.00 30.09 523 VAL A O 1
ATOM 4023 N N . GLN A 1 524 ? -23.391 -21.765 -3.659 1.00 28.06 524 GLN A N 1
ATOM 4024 C CA . GLN A 1 524 ? -24.409 -21.476 -2.642 1.00 28.06 524 GLN A CA 1
ATOM 4025 C C . GLN A 1 524 ? -24.605 -22.624 -1.629 1.00 28.06 524 GLN A C 1
ATOM 4027 O O . GLN A 1 524 ? -24.977 -22.367 -0.488 1.00 28.06 524 GLN A O 1
ATOM 4032 N N . ARG A 1 525 ? -24.286 -23.880 -1.994 1.00 28.86 525 ARG A N 1
ATOM 4033 C CA . ARG A 1 525 ? -24.358 -25.036 -1.068 1.00 28.86 525 ARG A CA 1
ATOM 4034 C C . ARG A 1 525 ? -23.167 -25.136 -0.118 1.00 28.86 525 ARG A C 1
ATOM 4036 O O . ARG A 1 525 ? -23.333 -25.562 1.018 1.00 28.86 525 ARG A O 1
ATOM 4043 N N . SER A 1 526 ? -21.995 -24.674 -0.544 1.00 31.09 526 SER A N 1
ATOM 4044 C CA . SER A 1 526 ? -20.761 -24.758 0.248 1.00 31.09 526 SER A CA 1
ATOM 4045 C C . SER A 1 526 ? -20.764 -23.870 1.508 1.00 31.09 526 SER A C 1
ATOM 4047 O O . SER A 1 526 ? -19.896 -24.023 2.359 1.00 31.09 526 SER A O 1
ATOM 4049 N N . ILE A 1 527 ? -21.726 -22.945 1.644 1.00 33.53 527 ILE A N 1
ATOM 4050 C CA . ILE A 1 527 ? -21.868 -22.042 2.805 1.00 33.53 527 ILE A CA 1
ATOM 4051 C C . ILE A 1 527 ? -22.811 -22.625 3.880 1.00 33.53 527 ILE A C 1
ATOM 4053 O O . ILE A 1 527 ? -22.740 -22.222 5.034 1.00 33.53 527 ILE A O 1
ATOM 4057 N N . PHE A 1 528 ? -23.640 -23.622 3.545 1.00 27.95 528 PHE A N 1
ATOM 4058 C CA . PHE A 1 528 ? -24.603 -24.230 4.478 1.00 27.95 528 PHE A CA 1
ATOM 4059 C C . PHE A 1 528 ? -24.167 -25.588 5.061 1.00 27.95 528 PHE A C 1
ATOM 4061 O O . PHE A 1 528 ? -24.857 -26.123 5.921 1.00 27.95 528 PHE A O 1
ATOM 4068 N N . GLN A 1 529 ? -23.023 -26.144 4.649 1.00 31.41 529 GLN A N 1
ATOM 4069 C CA . GLN A 1 529 ? -22.581 -27.490 5.057 1.00 31.41 529 GLN A CA 1
ATOM 4070 C C . GLN A 1 529 ? -21.756 -27.561 6.356 1.00 31.41 529 GLN A C 1
ATOM 4072 O O . GLN A 1 529 ? -21.210 -28.613 6.671 1.00 31.41 529 GLN A O 1
ATOM 4077 N N . SER A 1 530 ? -21.669 -26.482 7.136 1.00 33.47 530 SER A N 1
ATOM 4078 C CA . SER A 1 530 ? -20.999 -26.499 8.449 1.00 33.47 530 SER A CA 1
ATOM 4079 C C . SER A 1 530 ? -21.958 -26.415 9.641 1.00 33.47 530 SER A C 1
ATOM 4081 O O . SER A 1 530 ? -21.520 -26.126 10.752 1.00 33.47 530 SER A O 1
ATOM 4083 N N . LEU A 1 531 ? -23.257 -26.649 9.436 1.00 36.06 531 LEU A N 1
ATOM 4084 C CA . LEU A 1 531 ? -24.202 -26.868 10.532 1.00 36.06 531 LEU A CA 1
ATOM 4085 C C . LEU A 1 531 ? -24.330 -28.379 10.787 1.00 36.06 531 LEU A C 1
ATOM 4087 O O . LEU A 1 531 ? -24.340 -29.142 9.821 1.00 36.06 531 LEU A O 1
ATOM 4091 N N . PRO A 1 532 ? -24.410 -28.831 12.051 1.00 46.72 532 PRO A N 1
ATOM 4092 C CA . PRO A 1 532 ? -24.684 -30.234 12.342 1.00 46.72 532 PRO A CA 1
ATOM 4093 C C . PRO A 1 532 ? -26.021 -30.640 11.705 1.00 46.72 532 PRO A C 1
ATOM 4095 O O . PRO A 1 532 ? -26.990 -29.884 11.785 1.00 46.72 532 PRO A O 1
ATOM 4098 N N . GLU A 1 533 ? -26.065 -31.811 11.060 1.00 51.38 533 GLU A N 1
ATOM 4099 C CA . GLU A 1 533 ? -27.307 -32.378 10.523 1.00 51.38 533 GLU A CA 1
ATOM 4100 C C . GLU A 1 533 ? -28.333 -32.486 11.657 1.00 51.38 533 GLU A C 1
ATOM 4102 O O . GLU A 1 533 ? -28.124 -33.204 12.638 1.00 51.38 533 GLU A O 1
ATOM 4107 N N . LEU A 1 534 ? -29.423 -31.722 11.545 1.00 62.44 534 LEU A N 1
ATOM 4108 C CA . LEU A 1 534 ? -30.544 -31.806 12.471 1.00 62.44 534 LEU A CA 1
ATOM 4109 C C . LEU A 1 534 ? -31.223 -33.161 12.275 1.00 62.44 534 LEU A C 1
ATOM 4111 O O . LEU A 1 534 ? -31.432 -33.606 11.145 1.00 62.44 534 LEU A O 1
ATOM 4115 N N . THR A 1 535 ? -31.587 -33.825 13.369 1.00 79.38 535 THR A N 1
ATOM 4116 C CA . THR A 1 535 ? -32.439 -35.012 13.266 1.00 79.38 535 THR A CA 1
ATOM 4117 C C . THR A 1 535 ? -33.806 -34.613 12.691 1.00 79.38 535 THR A C 1
ATOM 4119 O O . THR A 1 535 ? -34.223 -33.464 12.856 1.00 79.38 535 THR A O 1
ATOM 4122 N N . PRO A 1 536 ? -34.559 -35.538 12.068 1.00 72.44 536 PRO A N 1
ATOM 4123 C CA . PRO A 1 536 ? -35.894 -35.238 11.540 1.00 72.44 536 PRO A CA 1
ATOM 4124 C C . PRO A 1 536 ? -36.839 -34.592 12.571 1.00 72.44 536 PRO A C 1
ATOM 4126 O O . PRO A 1 536 ? -37.647 -33.735 12.225 1.00 72.44 536 PRO A O 1
ATOM 4129 N N . GLU A 1 537 ? -36.695 -34.936 13.857 1.00 73.69 537 GLU A N 1
ATOM 4130 C CA . GLU A 1 537 ? -37.434 -34.298 14.956 1.00 73.69 537 GLU A CA 1
ATOM 4131 C C . GLU A 1 537 ? -36.988 -32.853 15.221 1.00 73.69 537 GLU A C 1
ATOM 4133 O O . GLU A 1 537 ? -37.819 -31.990 15.499 1.00 73.69 537 GLU A O 1
ATOM 4138 N N . GLN A 1 538 ? -35.691 -32.555 15.120 1.00 73.06 538 GLN A N 1
ATOM 4139 C CA . GLN A 1 538 ? -35.175 -31.192 15.259 1.00 73.06 538 GLN A CA 1
ATOM 4140 C C . GLN A 1 538 ? -35.558 -30.316 14.059 1.00 73.06 538 GLN A C 1
ATOM 4142 O O . GLN A 1 538 ? -35.868 -29.137 14.234 1.00 73.06 538 GLN A O 1
ATOM 4147 N N . GLU A 1 539 ? -35.597 -30.895 12.859 1.00 69.44 539 GLU A N 1
ATOM 4148 C CA . GLU A 1 539 ? -36.063 -30.216 11.651 1.00 69.44 539 GLU A CA 1
ATOM 4149 C C . GLU A 1 539 ? -37.559 -29.873 11.745 1.00 69.44 539 GLU A C 1
ATOM 4151 O O . GLU A 1 539 ? -37.956 -28.748 11.442 1.00 69.44 539 GLU A O 1
ATOM 4156 N N . GLU A 1 540 ? -38.387 -30.784 12.269 1.00 81.06 540 GLU A N 1
ATOM 4157 C CA . GLU A 1 540 ? -39.813 -30.528 12.507 1.00 81.06 540 GLU A CA 1
ATOM 4158 C C . GLU A 1 540 ? -40.041 -29.423 13.560 1.00 81.06 540 GLU A C 1
ATOM 4160 O O . GLU A 1 540 ? -40.940 -28.587 13.411 1.00 81.06 540 GLU A O 1
ATOM 4165 N N . VAL A 1 541 ? -39.220 -29.377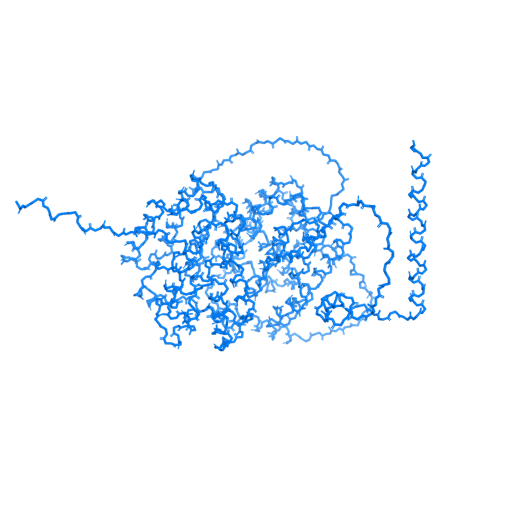 14.616 1.00 85.19 541 VAL A N 1
ATOM 4166 C CA . VAL A 1 541 ? -39.292 -28.332 15.653 1.00 85.19 541 VAL A CA 1
ATOM 4167 C C . VAL A 1 541 ? -38.909 -26.961 15.092 1.00 85.19 541 VAL A C 1
ATOM 4169 O O . VAL A 1 541 ? -39.624 -25.985 15.334 1.00 85.19 541 VAL A O 1
ATOM 4172 N N . GLU A 1 542 ? -37.835 -26.870 14.309 1.00 75.81 542 GLU A N 1
ATOM 4173 C CA . GLU A 1 542 ? -37.408 -25.606 13.697 1.00 75.81 542 GLU A CA 1
ATOM 4174 C C . GLU A 1 542 ? -38.373 -25.143 12.592 1.00 75.81 542 GLU A C 1
ATOM 4176 O O . GLU A 1 542 ? -38.683 -23.952 12.510 1.00 75.81 542 GLU A O 1
ATOM 4181 N N . GLN A 1 543 ? -38.970 -26.061 11.822 1.00 79.12 543 GLN A N 1
ATOM 4182 C CA . GLN A 1 543 ? -40.038 -25.725 10.872 1.00 79.12 543 GLN A CA 1
ATOM 4183 C C . GLN A 1 543 ? -41.289 -25.176 11.577 1.00 79.12 543 GLN A C 1
ATOM 4185 O O . GLN A 1 543 ? -41.850 -24.164 11.145 1.00 79.12 543 GLN A O 1
ATOM 4190 N N . LYS A 1 544 ? -41.706 -25.775 12.701 1.00 84.06 544 LYS A N 1
ATOM 4191 C CA . LYS A 1 544 ? -42.825 -25.264 13.518 1.00 84.06 544 LYS A CA 1
ATOM 4192 C C . LYS A 1 544 ? -42.522 -23.890 14.118 1.00 84.06 544 LYS A C 1
ATOM 4194 O O . LYS A 1 544 ? -43.404 -23.032 14.172 1.00 84.06 544 LYS A O 1
ATOM 4199 N N . LYS A 1 545 ? -41.275 -23.654 14.527 1.00 82.06 545 LYS A N 1
ATOM 4200 C CA . LYS A 1 545 ? -40.815 -22.369 15.069 1.00 82.06 545 LYS A CA 1
ATOM 4201 C C . LYS A 1 545 ? -40.794 -21.277 13.997 1.00 82.06 545 LYS A C 1
ATOM 4203 O O . LYS A 1 545 ? -41.304 -20.185 14.238 1.00 82.06 545 LYS A O 1
ATOM 4208 N N . ALA A 1 546 ? -40.306 -21.588 12.795 1.00 67.31 546 ALA A N 1
ATOM 4209 C CA . ALA A 1 546 ? -40.333 -20.680 11.650 1.00 67.31 546 ALA A CA 1
ATOM 4210 C C . ALA A 1 546 ? -41.770 -20.329 11.224 1.00 67.31 546 ALA A C 1
ATOM 4212 O O . ALA A 1 546 ? -42.071 -19.158 10.980 1.00 67.31 546 ALA A O 1
ATOM 4213 N N . ALA A 1 547 ? -42.677 -21.312 11.213 1.00 78.25 547 ALA A N 1
ATOM 4214 C CA . ALA A 1 547 ? -44.095 -21.086 10.939 1.00 78.25 547 ALA A CA 1
ATOM 4215 C C . ALA A 1 547 ? -44.753 -20.176 11.995 1.00 78.25 547 ALA A C 1
ATOM 4217 O O . ALA A 1 547 ? -45.477 -19.251 11.635 1.00 78.25 547 ALA A O 1
ATOM 4218 N N . SER A 1 548 ? -44.448 -20.367 13.285 1.00 80.94 548 SER A N 1
ATOM 4219 C CA . SER A 1 548 ? -44.953 -19.501 14.362 1.00 80.94 548 SER A CA 1
ATOM 4220 C C . SER A 1 548 ? -44.472 -18.053 14.227 1.00 80.94 548 SER A C 1
ATOM 4222 O O . SER A 1 548 ? -45.253 -17.126 14.432 1.00 80.94 548 SER A O 1
ATOM 4224 N N . ILE A 1 549 ? -43.204 -17.845 13.859 1.00 75.88 549 ILE A N 1
ATOM 4225 C CA . ILE A 1 549 ? -42.631 -16.504 13.660 1.00 75.88 549 ILE A CA 1
ATOM 4226 C C . ILE A 1 549 ? -43.280 -15.811 12.453 1.00 75.88 549 ILE A C 1
ATOM 4228 O O . ILE A 1 549 ? -43.597 -14.622 12.517 1.00 75.88 549 ILE A O 1
ATOM 4232 N N . ALA A 1 550 ? -43.522 -16.546 11.365 1.00 71.75 550 ALA A N 1
ATOM 4233 C CA . ALA A 1 550 ? -44.203 -16.019 10.184 1.00 71.75 550 ALA A CA 1
ATOM 4234 C C . ALA A 1 550 ? -45.662 -15.623 10.482 1.00 71.75 550 ALA A C 1
ATOM 4236 O O . ALA A 1 550 ? -46.121 -14.570 10.031 1.00 71.75 550 ALA A O 1
ATOM 4237 N N . GLU A 1 551 ? -46.373 -16.424 11.280 1.00 82.12 551 GLU A N 1
ATOM 4238 C CA . GLU A 1 551 ? -47.744 -16.144 11.720 1.00 82.12 551 GLU A CA 1
ATOM 4239 C C . GLU A 1 551 ? -47.808 -14.875 12.593 1.00 82.12 551 GLU A C 1
ATOM 4241 O O . GLU A 1 551 ? -48.704 -14.043 12.438 1.00 82.12 551 GLU A O 1
ATOM 4246 N N . GLU A 1 552 ? -46.834 -14.678 13.485 1.00 80.94 552 GLU A N 1
ATOM 4247 C CA . GLU A 1 552 ? -46.763 -13.505 14.361 1.00 80.94 552 GLU A CA 1
ATOM 4248 C C . GLU A 1 552 ? -46.375 -12.227 13.603 1.00 80.94 552 GLU A C 1
ATOM 4250 O O . GLU A 1 552 ? -46.993 -11.178 13.801 1.00 80.94 552 GLU A O 1
ATOM 4255 N N . ALA A 1 553 ? -45.449 -12.323 12.645 1.00 65.75 553 ALA A N 1
ATOM 4256 C CA . ALA A 1 553 ? -45.114 -11.223 11.742 1.00 65.75 553 ALA A CA 1
ATOM 4257 C C . ALA A 1 553 ? -46.310 -10.801 10.869 1.00 65.75 553 ALA A C 1
ATOM 4259 O O . ALA A 1 553 ? -46.503 -9.612 10.600 1.00 65.75 553 ALA A O 1
ATOM 4260 N N . LYS A 1 554 ? -47.148 -11.762 10.457 1.00 80.50 554 LYS A N 1
ATOM 4261 C CA . LYS A 1 554 ? -48.396 -11.491 9.734 1.00 80.50 554 LYS A CA 1
ATOM 4262 C C . LYS A 1 554 ? -49.414 -10.764 10.619 1.00 80.50 554 LYS A C 1
ATOM 4264 O O . LYS A 1 554 ? -49.937 -9.735 10.207 1.00 80.50 554 LYS A O 1
ATOM 4269 N N . ARG A 1 555 ? -49.613 -11.207 11.867 1.00 76.88 555 ARG A N 1
ATOM 4270 C CA . ARG A 1 555 ? -50.503 -10.527 12.834 1.00 76.88 555 ARG A CA 1
ATOM 4271 C C . ARG A 1 555 ? -50.065 -9.096 13.144 1.00 76.88 555 ARG A C 1
ATOM 4273 O O . ARG A 1 555 ? -50.911 -8.217 13.271 1.00 76.88 555 ARG A O 1
ATOM 4280 N N . GLN A 1 556 ? -48.759 -8.850 13.252 1.00 74.94 556 GLN A N 1
ATOM 4281 C CA . GLN A 1 556 ? -48.231 -7.499 13.464 1.00 74.94 556 GLN A CA 1
ATOM 4282 C C . GLN A 1 556 ? -48.447 -6.598 12.245 1.00 74.94 556 GLN A C 1
ATOM 4284 O O . GLN A 1 556 ? -48.759 -5.422 12.410 1.00 74.94 556 GLN A O 1
ATOM 4289 N N . ARG A 1 557 ? -48.328 -7.141 11.028 1.00 69.50 557 ARG A N 1
ATOM 4290 C CA . ARG A 1 557 ? -48.608 -6.402 9.792 1.00 69.50 557 ARG A CA 1
ATOM 4291 C C . ARG A 1 557 ? -50.091 -6.050 9.666 1.00 69.50 557 ARG A C 1
ATOM 4293 O O . ARG A 1 557 ? -50.414 -4.902 9.379 1.00 69.50 557 ARG A O 1
ATOM 4300 N N . ASP A 1 558 ? -50.969 -7.007 9.941 1.00 71.44 558 ASP A N 1
ATOM 4301 C CA . ASP A 1 558 ? -52.415 -6.815 9.819 1.00 71.44 558 ASP A CA 1
ATOM 4302 C C . ASP A 1 558 ? -52.947 -5.871 10.919 1.00 71.44 558 ASP A C 1
ATOM 4304 O O . ASP A 1 558 ? -53.774 -5.006 10.648 1.00 71.44 558 ASP A O 1
ATOM 4308 N N . GLY A 1 559 ? -52.380 -5.914 12.133 1.00 63.16 559 GLY A N 1
ATOM 4309 C CA . GLY A 1 559 ? -52.737 -5.000 13.229 1.00 63.16 559 GLY A CA 1
ATOM 4310 C C . GLY A 1 559 ? -52.293 -3.539 13.046 1.00 63.16 559 GLY A C 1
ATOM 4311 O O . GLY A 1 559 ? -52.793 -2.657 13.746 1.00 63.16 559 GLY A O 1
ATOM 4312 N N . VAL A 1 560 ? -51.371 -3.262 12.117 1.00 49.69 560 VAL A N 1
ATOM 4313 C CA . VAL A 1 560 ? -50.963 -1.893 11.745 1.00 49.69 560 VAL A CA 1
ATOM 4314 C C . VAL A 1 560 ? -51.915 -1.292 10.703 1.00 49.69 560 VAL A C 1
ATOM 4316 O O . VAL A 1 560 ? -52.065 -0.074 10.660 1.00 49.69 560 VAL A O 1
ATOM 4319 N N . SER A 1 561 ? -52.620 -2.124 9.928 1.00 42.69 561 SER A N 1
ATOM 4320 C CA . SER A 1 561 ? -53.592 -1.664 8.926 1.00 42.69 561 SER A CA 1
ATOM 4321 C C . SER A 1 561 ? -54.923 -1.188 9.522 1.00 42.69 561 SER A C 1
ATOM 4323 O O . SER A 1 561 ? -55.641 -0.469 8.840 1.00 42.69 561 SER A O 1
ATOM 4325 N N . ASP A 1 562 ? -55.240 -1.547 10.770 1.00 43.16 562 ASP A N 1
ATOM 4326 C CA . ASP A 1 562 ? -56.469 -1.122 11.468 1.00 43.16 562 ASP A CA 1
ATOM 4327 C C . ASP A 1 562 ? -56.279 0.154 12.321 1.00 43.16 562 ASP A C 1
ATOM 4329 O O . ASP A 1 562 ? -57.207 0.612 12.992 1.00 43.16 562 ASP A O 1
ATOM 4333 N N . ARG A 1 563 ? -55.064 0.725 12.350 1.00 47.69 563 ARG A N 1
ATOM 4334 C CA . ARG A 1 563 ? -54.732 1.954 13.106 1.00 47.69 563 ARG A CA 1
ATOM 4335 C C . ARG A 1 563 ? -54.258 3.122 12.234 1.00 47.69 563 ARG A C 1
ATOM 4337 O O . ARG A 1 563 ? -53.852 4.149 12.781 1.00 47.69 563 ARG A O 1
ATOM 4344 N N . LEU A 1 564 ? -54.329 2.969 10.916 1.00 42.38 564 LEU A N 1
ATOM 4345 C CA . LEU A 1 564 ? -54.240 4.033 9.914 1.00 42.38 564 LEU A CA 1
ATOM 4346 C C . LEU A 1 564 ? -55.596 4.140 9.222 1.00 42.38 564 LEU A C 1
ATOM 4348 O O . LEU A 1 564 ? -55.987 5.286 8.907 1.00 42.38 564 LEU A O 1
#